Protein AF-A0A7R9TLW6-F1 (afdb_monomer_lite)

pLDDT: mean 82.91, std 19.84, range [23.45, 98.31]

Structure (mmCIF, N/CA/C/O backbone):
data_AF-A0A7R9TLW6-F1
#
_entry.id   AF-A0A7R9TLW6-F1
#
loop_
_atom_site.group_PDB
_atom_site.id
_atom_site.type_symbol
_atom_site.label_atom_id
_atom_site.label_alt_id
_atom_site.label_comp_id
_atom_site.label_asym_id
_atom_site.label_entity_id
_atom_site.label_seq_id
_atom_site.pdbx_PDB_ins_code
_atom_site.Cartn_x
_atom_site.Cartn_y
_atom_site.Cartn_z
_atom_site.occupancy
_atom_site.B_iso_or_equiv
_atom_site.auth_seq_id
_atom_site.auth_comp_id
_atom_site.auth_asym_id
_atom_site.auth_atom_id
_atom_site.pdbx_PDB_model_num
ATOM 1 N N . ASN A 1 1 ? 19.324 10.465 -1.869 1.00 59.22 1 ASN A N 1
ATOM 2 C CA . ASN A 1 1 ? 19.116 11.396 -2.997 1.00 59.22 1 ASN A CA 1
ATOM 3 C C . ASN A 1 1 ? 19.604 10.719 -4.263 1.00 59.22 1 ASN A C 1
ATOM 5 O O . ASN A 1 1 ? 20.638 10.066 -4.198 1.00 59.22 1 ASN A O 1
ATOM 9 N N . GLU A 1 2 ? 18.862 10.798 -5.363 1.00 80.25 2 GLU A N 1
ATOM 10 C CA . GLU A 1 2 ? 19.305 10.226 -6.644 1.00 80.25 2 GLU A CA 1
ATOM 11 C C . GLU A 1 2 ? 20.434 11.064 -7.247 1.00 80.25 2 GLU A C 1
ATOM 13 O O . GLU A 1 2 ? 20.450 12.288 -7.089 1.00 80.25 2 GLU A O 1
ATOM 18 N N . SER A 1 3 ? 21.392 10.403 -7.903 1.00 83.75 3 SER A N 1
ATOM 19 C CA . SER A 1 3 ? 22.529 11.103 -8.500 1.00 83.75 3 SER A CA 1
ATOM 20 C C . SER A 1 3 ? 22.055 11.966 -9.665 1.00 83.75 3 SER A C 1
ATOM 22 O O . SER A 1 3 ? 21.240 11.535 -10.478 1.00 83.75 3 SER A O 1
ATOM 24 N N . LYS A 1 4 ? 22.570 13.192 -9.752 1.00 87.81 4 LYS A N 1
ATOM 25 C CA . LYS A 1 4 ? 22.421 14.047 -10.938 1.00 87.81 4 LYS A CA 1
ATOM 26 C C . LYS A 1 4 ? 23.660 13.998 -11.837 1.00 87.81 4 LYS A C 1
ATOM 28 O O . LYS A 1 4 ? 23.623 14.584 -12.920 1.00 87.81 4 LYS A O 1
ATOM 33 N N . ASP A 1 5 ? 24.722 13.311 -11.398 1.00 91.69 5 ASP A N 1
ATOM 34 C CA . ASP A 1 5 ? 25.960 13.134 -12.158 1.00 91.69 5 ASP A CA 1
ATOM 35 C C . ASP A 1 5 ? 25.662 12.317 -13.428 1.00 91.69 5 ASP A C 1
ATOM 37 O O . ASP A 1 5 ? 25.162 11.192 -13.323 1.00 91.69 5 ASP A O 1
ATOM 41 N N . PRO A 1 6 ? 25.971 12.842 -14.626 1.00 93.06 6 PRO A N 1
ATOM 42 C CA . PRO A 1 6 ? 25.780 12.114 -15.876 1.00 93.06 6 PRO A CA 1
ATOM 43 C C . PRO A 1 6 ? 26.470 10.738 -15.914 1.00 93.06 6 PRO A C 1
ATOM 45 O O . PRO A 1 6 ? 26.021 9.841 -16.624 1.00 93.06 6 PRO A O 1
ATOM 48 N N . ARG A 1 7 ? 27.543 10.528 -15.142 1.00 92.00 7 ARG A N 1
ATOM 49 C CA . ARG A 1 7 ? 28.277 9.250 -15.077 1.00 92.00 7 ARG A CA 1
ATOM 50 C C . ARG A 1 7 ? 27.551 8.160 -14.284 1.00 92.00 7 ARG A C 1
ATOM 52 O O . ARG A 1 7 ? 27.881 6.984 -14.424 1.00 92.00 7 ARG A O 1
ATOM 59 N N . ASP A 1 8 ? 26.570 8.549 -13.474 1.00 90.12 8 ASP A N 1
ATOM 60 C CA . ASP A 1 8 ? 25.804 7.675 -12.582 1.00 90.12 8 ASP A CA 1
ATOM 61 C C . ASP A 1 8 ? 24.351 7.489 -13.049 1.00 90.12 8 ASP A C 1
ATOM 63 O O . ASP A 1 8 ? 23.484 7.135 -12.248 1.00 90.12 8 ASP A O 1
ATOM 67 N N . ALA A 1 9 ? 24.064 7.741 -14.330 1.00 93.19 9 ALA A N 1
ATOM 68 C CA . ALA A 1 9 ? 22.704 7.693 -14.861 1.00 93.19 9 ALA A CA 1
ATOM 69 C C . ALA A 1 9 ? 22.041 6.323 -14.647 1.00 93.19 9 ALA A C 1
ATOM 71 O O . ALA A 1 9 ? 20.924 6.252 -14.142 1.00 93.19 9 ALA A O 1
ATOM 72 N N . ALA A 1 10 ? 22.764 5.236 -14.920 1.00 95.44 10 ALA A N 1
ATOM 73 C CA . ALA A 1 10 ? 22.446 3.913 -14.401 1.00 95.44 10 ALA A CA 1
ATOM 74 C C . ALA A 1 10 ? 23.728 3.244 -13.903 1.00 95.44 10 ALA A C 1
ATOM 76 O O . ALA A 1 10 ? 24.716 3.153 -14.627 1.00 95.44 10 ALA A O 1
ATOM 77 N N . VAL A 1 11 ? 23.722 2.779 -12.657 1.00 95.06 11 VAL A N 1
ATOM 78 C CA . VAL A 1 11 ? 24.870 2.118 -12.031 1.00 95.06 11 VAL A CA 1
ATOM 79 C C . VAL A 1 11 ? 24.387 1.044 -11.072 1.00 95.06 11 VAL A C 1
ATOM 81 O O . VAL A 1 11 ? 23.380 1.227 -10.389 1.00 95.06 11 VAL A O 1
ATOM 84 N N . GLY A 1 12 ? 25.126 -0.057 -10.995 1.00 93.62 12 GLY A N 1
ATOM 85 C CA . GLY A 1 12 ? 24.933 -1.065 -9.963 1.00 93.62 12 GLY A CA 1
ATOM 86 C C . GLY A 1 12 ? 26.078 -2.068 -9.926 1.00 93.62 12 GLY A C 1
ATOM 87 O O . GLY A 1 12 ? 26.863 -2.176 -10.870 1.00 93.62 12 GLY A O 1
ATOM 88 N N . HIS A 1 13 ? 26.163 -2.809 -8.826 1.00 94.12 13 HIS A N 1
ATOM 89 C CA . HIS A 1 13 ? 27.136 -3.881 -8.646 1.00 94.12 13 HIS A CA 1
ATOM 90 C C . HIS A 1 13 ? 26.544 -5.229 -9.085 1.00 94.12 13 HIS A C 1
ATOM 92 O O . HIS A 1 13 ? 25.429 -5.582 -8.699 1.00 94.12 13 HIS A O 1
ATOM 98 N N . CYS A 1 14 ? 27.267 -5.968 -9.924 1.00 93.12 14 CYS A N 1
ATOM 99 C CA . CYS A 1 14 ? 26.888 -7.294 -10.398 1.00 93.12 14 CYS A CA 1
ATOM 100 C C . CYS A 1 14 ? 27.572 -8.369 -9.557 1.00 93.12 14 CYS A C 1
ATOM 102 O O . CYS A 1 14 ? 28.795 -8.455 -9.546 1.00 93.12 14 CYS A O 1
ATOM 104 N N . ARG A 1 15 ? 26.788 -9.248 -8.924 1.00 89.38 15 ARG A N 1
ATOM 105 C CA . ARG A 1 15 ? 27.330 -10.386 -8.159 1.00 89.38 15 ARG A CA 1
ATOM 106 C C . ARG A 1 15 ? 27.980 -11.460 -9.023 1.00 89.38 15 ARG A C 1
ATOM 108 O O . ARG A 1 15 ? 28.822 -12.191 -8.523 1.00 89.38 15 ARG A O 1
ATOM 115 N N . ALA A 1 16 ? 27.551 -11.600 -10.276 1.00 87.69 16 ALA A N 1
ATOM 116 C CA . ALA A 1 16 ? 28.013 -12.686 -11.135 1.00 87.69 16 ALA A CA 1
ATOM 117 C C . ALA A 1 16 ? 29.464 -12.478 -11.591 1.00 87.69 16 ALA A C 1
ATOM 119 O O . ALA A 1 16 ? 30.244 -13.422 -11.603 1.00 87.69 16 ALA A O 1
ATOM 120 N N . CYS A 1 17 ? 29.831 -11.241 -11.935 1.00 91.31 17 CYS A N 1
ATOM 121 C CA . CYS A 1 17 ? 31.180 -10.892 -12.386 1.00 91.31 17 CYS A CA 1
ATOM 122 C C . CYS A 1 17 ? 31.952 -10.009 -11.392 1.00 91.31 17 CYS A C 1
ATOM 124 O O . CYS A 1 17 ? 33.027 -9.526 -11.732 1.00 91.31 17 CYS A O 1
ATOM 126 N N . ASP A 1 18 ? 31.382 -9.760 -10.208 1.00 91.94 18 ASP A N 1
ATOM 127 C CA . ASP A 1 18 ? 31.967 -8.962 -9.122 1.00 91.94 18 ASP A CA 1
ATOM 128 C C . ASP A 1 18 ? 32.426 -7.550 -9.547 1.00 91.94 18 ASP A C 1
ATOM 130 O O . ASP A 1 18 ? 33.441 -7.022 -9.100 1.00 91.94 18 ASP A O 1
ATOM 134 N N . ALA A 1 19 ? 31.673 -6.912 -10.449 1.00 92.38 19 ALA A N 1
ATOM 135 C CA . ALA A 1 19 ? 32.031 -5.615 -11.023 1.00 92.38 19 ALA A CA 1
ATOM 136 C C . ALA A 1 19 ? 30.904 -4.587 -10.891 1.00 92.38 19 ALA A C 1
ATOM 138 O O . ALA A 1 19 ? 29.717 -4.916 -10.870 1.00 92.38 19 ALA A O 1
ATOM 139 N N . THR A 1 20 ? 31.280 -3.307 -10.819 1.00 94.62 20 THR A N 1
ATOM 140 C CA . THR A 1 20 ? 30.323 -2.197 -10.914 1.00 94.62 20 THR A CA 1
ATOM 141 C C . THR A 1 20 ? 30.174 -1.788 -12.370 1.00 94.62 20 THR A C 1
ATOM 143 O O . THR A 1 20 ? 31.123 -1.277 -12.963 1.00 94.62 20 THR A O 1
ATOM 146 N N . HIS A 1 21 ? 28.975 -1.961 -12.918 1.00 95.25 21 HIS A N 1
ATOM 147 C CA . HIS A 1 21 ? 28.646 -1.550 -14.281 1.00 95.25 21 HIS A CA 1
ATOM 148 C C . HIS A 1 21 ? 27.957 -0.196 -14.292 1.00 95.25 21 HIS A C 1
ATOM 150 O O . HIS A 1 21 ? 27.252 0.170 -13.343 1.00 95.25 21 HIS A O 1
ATOM 156 N N . ARG A 1 22 ? 28.175 0.558 -15.372 1.00 95.19 22 ARG A N 1
ATOM 157 C CA . ARG A 1 22 ? 27.681 1.927 -15.520 1.00 95.19 22 ARG A CA 1
ATOM 158 C C . ARG A 1 22 ? 27.211 2.179 -16.943 1.00 95.19 22 ARG A C 1
ATOM 160 O O . ARG A 1 22 ? 27.875 1.807 -17.904 1.00 95.19 22 ARG A O 1
ATOM 167 N N . LEU A 1 23 ? 26.105 2.897 -17.063 1.00 95.69 23 LEU A N 1
ATOM 168 C CA . LEU A 1 23 ? 25.660 3.509 -18.303 1.00 95.69 23 LEU A CA 1
ATOM 169 C C . LEU A 1 23 ? 25.490 5.004 -18.060 1.00 95.69 23 LEU A C 1
ATOM 171 O O . LEU A 1 23 ? 24.868 5.421 -17.082 1.00 95.69 23 LEU A O 1
ATOM 175 N N . THR A 1 24 ? 26.093 5.802 -18.932 1.00 95.88 24 THR A N 1
ATOM 176 C CA . THR A 1 24 ? 26.177 7.251 -18.772 1.00 95.88 24 THR A CA 1
ATOM 177 C C . THR A 1 24 ? 25.029 7.964 -19.480 1.00 95.88 24 THR A C 1
ATOM 179 O O . THR A 1 24 ? 24.443 7.460 -20.441 1.00 95.88 24 THR A O 1
ATOM 182 N N . ARG A 1 25 ? 24.735 9.174 -19.012 1.00 95.88 25 ARG A N 1
ATOM 183 C CA . ARG A 1 25 ? 23.871 10.152 -19.665 1.00 95.88 25 ARG A CA 1
ATOM 184 C C . ARG A 1 25 ? 24.737 11.058 -20.530 1.00 95.88 25 ARG A C 1
ATOM 186 O O . ARG A 1 25 ? 25.561 11.798 -20.002 1.00 95.88 25 ARG A O 1
ATOM 193 N N . THR A 1 26 ? 24.599 10.963 -21.848 1.00 96.81 26 THR A N 1
ATOM 194 C CA . THR A 1 26 ? 25.318 11.829 -22.795 1.00 96.81 26 THR A CA 1
ATOM 195 C C . THR A 1 26 ? 24.429 12.995 -23.242 1.00 96.81 26 THR A C 1
ATOM 197 O O . THR A 1 26 ? 23.205 12.896 -23.106 1.00 96.81 26 THR A O 1
ATOM 200 N N . PRO A 1 27 ? 24.995 14.086 -23.794 1.00 97.06 27 PRO A N 1
ATOM 201 C CA . PRO A 1 27 ? 24.206 15.196 -24.334 1.00 97.06 27 PRO A CA 1
ATOM 202 C C . PRO A 1 27 ? 23.186 14.762 -25.397 1.00 97.06 27 PRO A C 1
ATOM 204 O O . PRO A 1 27 ? 22.085 15.302 -25.461 1.00 97.06 27 PRO A O 1
ATOM 207 N N . GLU A 1 28 ? 23.512 13.747 -26.200 1.00 96.19 28 GLU A N 1
ATOM 208 C CA . GLU A 1 28 ? 22.601 13.190 -27.204 1.00 96.19 28 GLU A CA 1
ATOM 209 C C . GLU A 1 28 ? 21.395 12.517 -26.536 1.00 96.19 28 GLU A C 1
ATOM 211 O O . GLU A 1 28 ? 20.258 12.742 -26.944 1.00 96.19 28 GLU A O 1
ATOM 216 N N . ALA A 1 29 ? 21.621 11.743 -25.467 1.00 96.69 29 ALA A N 1
ATOM 217 C CA . ALA A 1 29 ? 20.539 11.113 -24.713 1.00 96.69 29 ALA A CA 1
ATOM 218 C C . ALA A 1 29 ? 19.665 12.151 -23.986 1.00 96.69 29 ALA A C 1
ATOM 220 O O . ALA A 1 29 ? 18.446 11.992 -23.936 1.00 96.69 29 ALA A O 1
ATOM 221 N N . GLU A 1 30 ? 20.259 13.227 -23.455 1.00 97.56 30 GLU A N 1
ATOM 222 C CA . GLU A 1 30 ? 19.505 14.353 -22.886 1.00 97.56 30 GLU A CA 1
ATOM 223 C C . GLU A 1 30 ? 18.630 15.038 -23.946 1.00 97.56 30 GLU A C 1
ATOM 225 O O . GLU A 1 30 ? 17.449 15.294 -23.701 1.00 97.56 30 GLU A O 1
ATOM 230 N N . SER A 1 31 ? 19.184 15.290 -25.137 1.00 97.75 31 SER A N 1
ATOM 231 C CA . SER A 1 31 ? 18.456 15.893 -26.258 1.00 97.75 31 SER A CA 1
ATOM 232 C C . SER A 1 31 ? 17.249 15.048 -26.673 1.00 97.75 31 SER A C 1
ATOM 234 O O . SER A 1 31 ? 16.143 15.581 -26.790 1.00 97.75 31 SER A O 1
ATOM 236 N N . GLU A 1 32 ? 17.428 13.731 -26.819 1.00 97.94 32 GLU A N 1
ATOM 237 C CA . GLU A 1 32 ? 16.342 12.805 -27.163 1.00 97.94 32 GLU A CA 1
ATOM 238 C C . GLU A 1 32 ? 15.286 12.696 -26.053 1.00 97.94 32 GLU A C 1
ATOM 240 O O . GLU A 1 32 ? 14.089 12.663 -26.334 1.00 97.94 32 GLU A O 1
ATOM 245 N N . ALA A 1 33 ? 15.686 12.714 -24.779 1.00 97.75 33 ALA A N 1
ATOM 246 C CA . ALA A 1 33 ? 14.745 12.718 -23.658 1.00 97.75 33 ALA A CA 1
ATOM 247 C C . ALA A 1 33 ? 13.906 14.009 -23.597 1.00 97.75 33 ALA A C 1
ATOM 249 O O . ALA A 1 33 ? 12.693 13.952 -23.382 1.00 97.75 33 ALA A O 1
ATOM 250 N N . LEU A 1 34 ? 14.512 15.174 -23.849 1.00 97.94 34 LEU A N 1
ATOM 251 C CA . LEU A 1 34 ? 13.775 16.439 -23.957 1.00 97.94 34 LEU A CA 1
ATOM 252 C C . LEU A 1 34 ? 12.893 16.476 -25.210 1.00 97.94 34 LEU A C 1
ATOM 254 O O . LEU A 1 34 ? 11.793 17.026 -25.170 1.00 97.94 34 LEU A O 1
ATOM 258 N N . ALA A 1 35 ? 13.342 15.884 -26.319 1.00 97.69 35 ALA A N 1
ATOM 259 C CA . ALA A 1 35 ? 12.534 15.741 -27.526 1.00 97.69 35 ALA A CA 1
ATOM 260 C C . ALA A 1 35 ? 11.322 14.827 -27.295 1.00 97.69 35 ALA A C 1
ATOM 262 O O . ALA A 1 35 ? 10.234 15.139 -27.774 1.00 97.69 35 ALA A O 1
ATOM 263 N N . LEU A 1 36 ? 11.473 13.749 -26.518 1.00 97.56 36 LEU A N 1
ATOM 264 C CA . LEU A 1 36 ? 10.364 12.900 -26.087 1.00 97.56 36 LEU A CA 1
ATOM 265 C C . LEU A 1 36 ? 9.359 13.681 -25.230 1.00 97.56 36 LEU A C 1
ATOM 267 O O . LEU A 1 36 ? 8.159 13.577 -25.472 1.00 97.56 36 LEU A O 1
ATOM 271 N N . ALA A 1 37 ? 9.831 14.476 -24.264 1.00 96.25 37 ALA A N 1
ATOM 272 C CA . ALA A 1 37 ? 8.960 15.310 -23.435 1.00 96.25 37 ALA A CA 1
ATOM 273 C C . ALA A 1 37 ? 8.161 16.320 -24.279 1.00 96.25 37 ALA A C 1
ATOM 275 O O . ALA A 1 37 ? 6.943 16.405 -24.131 1.00 96.25 37 ALA A O 1
ATOM 276 N N . ARG A 1 38 ? 8.822 17.005 -25.225 1.00 96.56 38 ARG A N 1
ATOM 277 C CA . ARG A 1 38 ? 8.153 17.892 -26.193 1.00 96.56 38 ARG A CA 1
ATOM 278 C C . ARG A 1 38 ? 7.134 17.144 -27.046 1.00 96.56 38 ARG A C 1
ATOM 280 O O . ARG A 1 38 ? 6.019 17.608 -27.198 1.00 96.56 38 ARG A O 1
ATOM 287 N N . ARG A 1 39 ? 7.465 15.942 -27.529 1.00 96.44 39 ARG A N 1
ATOM 288 C CA . ARG A 1 39 ? 6.538 15.128 -28.329 1.00 96.44 39 ARG A CA 1
ATOM 289 C C . ARG A 1 39 ? 5.270 14.754 -27.559 1.00 96.44 39 ARG A C 1
ATOM 291 O O . ARG A 1 39 ? 4.195 14.750 -28.146 1.00 96.44 39 ARG A O 1
ATOM 298 N N . VAL A 1 40 ? 5.387 14.445 -26.266 1.00 95.81 40 VAL A N 1
ATOM 299 C CA . VAL A 1 40 ? 4.224 14.200 -25.393 1.00 95.81 40 VAL A CA 1
ATOM 300 C C . VAL A 1 40 ? 3.361 15.456 -25.265 1.00 95.81 40 VAL A C 1
ATOM 302 O O . VAL A 1 40 ? 2.136 15.359 -25.309 1.00 95.81 40 VAL A O 1
ATOM 305 N N . GLU A 1 41 ? 3.990 16.620 -25.108 1.00 93.88 41 GLU A N 1
ATOM 306 C CA . GLU A 1 41 ? 3.299 17.907 -25.013 1.00 93.88 41 GLU A CA 1
ATOM 307 C C . GLU A 1 41 ? 2.594 18.277 -26.325 1.00 93.88 41 GLU A C 1
ATOM 309 O O . GLU A 1 41 ? 1.389 18.521 -26.310 1.00 93.88 41 GLU A O 1
ATOM 314 N N . ASP A 1 42 ? 3.300 18.207 -27.455 1.00 95.88 42 ASP A N 1
ATOM 315 C CA . ASP A 1 42 ? 2.779 18.510 -28.792 1.00 95.88 42 ASP A CA 1
ATOM 316 C C . ASP A 1 42 ? 1.626 17.576 -29.186 1.00 95.88 42 ASP A C 1
ATOM 318 O O . ASP A 1 42 ? 0.634 18.006 -29.775 1.00 95.88 42 ASP A O 1
ATOM 322 N N . ALA A 1 43 ? 1.734 16.285 -28.853 1.00 95.38 43 ALA A N 1
ATOM 323 C CA . ALA A 1 43 ? 0.686 15.308 -29.133 1.00 95.38 43 ALA A CA 1
ATOM 324 C C . ALA A 1 43 ? -0.511 15.417 -28.171 1.00 95.38 43 ALA A C 1
ATOM 326 O O . ALA A 1 43 ? -1.574 14.867 -28.460 1.00 95.38 43 ALA A O 1
ATOM 327 N N . GLY A 1 44 ? -0.338 16.051 -27.006 1.00 95.75 44 GLY A N 1
ATOM 328 C CA . GLY A 1 44 ? -1.345 16.114 -25.943 1.00 95.75 44 GLY A CA 1
ATOM 329 C C . GLY A 1 44 ? -1.680 14.760 -25.299 1.00 95.75 44 GLY A C 1
ATOM 330 O O . GLY A 1 44 ? -2.621 14.665 -24.513 1.00 95.75 44 GLY A O 1
ATOM 331 N N . ARG A 1 45 ? -0.925 13.699 -25.606 1.00 94.75 45 ARG A N 1
ATOM 332 C CA . ARG A 1 45 ? -1.165 12.320 -25.150 1.00 94.75 45 ARG A CA 1
ATOM 333 C C . ARG A 1 45 ? 0.137 11.529 -25.089 1.00 94.75 45 ARG A C 1
ATOM 335 O O . ARG A 1 45 ? 1.068 11.825 -25.830 1.00 94.75 45 ARG A O 1
ATOM 342 N N . LEU A 1 46 ? 0.211 10.509 -24.234 1.00 94.88 46 LEU A N 1
ATOM 343 C CA . LEU A 1 46 ? 1.400 9.653 -24.090 1.00 94.88 46 LEU A CA 1
ATOM 344 C C . LEU A 1 46 ? 1.382 8.412 -24.990 1.00 94.88 46 LEU A C 1
ATOM 346 O O . LEU A 1 46 ? 2.436 7.860 -25.289 1.00 94.88 46 LEU A O 1
ATOM 350 N N . ASP A 1 47 ? 0.220 7.982 -25.465 1.00 94.69 47 ASP A N 1
ATOM 351 C CA . ASP A 1 47 ? 0.040 6.886 -26.425 1.00 94.69 47 ASP A CA 1
ATOM 352 C C . ASP A 1 47 ? 0.082 7.385 -27.882 1.00 94.69 47 ASP A C 1
ATOM 354 O O . ASP A 1 47 ? -0.600 6.865 -28.760 1.00 94.69 47 ASP A O 1
ATOM 358 N N . PHE A 1 48 ? 0.904 8.403 -28.144 1.00 94.00 48 PHE A N 1
ATOM 359 C CA . PHE A 1 48 ? 0.999 9.109 -29.425 1.00 94.00 48 PHE A CA 1
ATOM 360 C C . PHE A 1 48 ? 1.475 8.252 -30.615 1.00 94.00 48 PHE A C 1
ATOM 362 O O . PHE A 1 48 ? 1.397 8.715 -31.748 1.00 94.00 48 PHE A O 1
ATOM 369 N N . ASP A 1 49 ? 1.944 7.020 -30.389 1.00 91.12 49 ASP A N 1
ATOM 370 C CA . ASP A 1 49 ? 2.280 6.077 -31.469 1.00 91.12 49 ASP A CA 1
ATOM 371 C C . ASP A 1 49 ? 1.050 5.322 -32.008 1.00 91.12 49 ASP A C 1
ATOM 373 O O . ASP A 1 49 ? 1.132 4.663 -33.044 1.00 91.12 49 ASP A O 1
ATOM 377 N N . VAL A 1 50 ? -0.091 5.387 -31.312 1.00 90.50 50 VAL A N 1
ATOM 378 C CA . VAL A 1 50 ? -1.351 4.770 -31.749 1.00 90.50 50 VAL A CA 1
ATOM 379 C C . VAL A 1 50 ? -2.173 5.796 -32.540 1.00 90.50 50 VAL A C 1
ATOM 381 O O . VAL A 1 50 ? -2.317 6.937 -32.075 1.00 90.50 50 VAL A O 1
ATOM 384 N N . PRO A 1 51 ? -2.776 5.417 -33.689 1.00 89.44 51 PRO A N 1
ATOM 385 C CA . PRO A 1 51 ? -3.668 6.296 -34.441 1.00 89.44 51 PRO A CA 1
ATOM 386 C C . PRO A 1 51 ? -4.755 6.924 -33.561 1.00 89.44 51 PRO A C 1
ATOM 388 O O . PRO A 1 51 ? -5.215 6.326 -32.590 1.00 89.44 51 PRO A O 1
ATOM 391 N N . ALA A 1 52 ? -5.153 8.155 -33.878 1.00 84.75 52 ALA A N 1
ATOM 392 C CA . ALA A 1 52 ? -6.231 8.826 -33.161 1.00 84.75 52 ALA A CA 1
ATOM 393 C C . ALA A 1 52 ? -7.606 8.180 -33.463 1.00 84.75 52 ALA A C 1
ATOM 395 O O . ALA A 1 52 ? -7.808 7.699 -34.581 1.00 84.75 52 ALA A O 1
ATOM 396 N N . PRO A 1 53 ? -8.571 8.230 -32.522 1.00 84.88 53 PRO A N 1
ATOM 397 C CA . PRO A 1 53 ? -8.457 8.790 -31.173 1.00 84.88 53 PRO A CA 1
ATOM 398 C C . PRO A 1 53 ? -7.719 7.850 -30.210 1.00 84.88 53 PRO A C 1
ATOM 400 O O . PRO A 1 53 ? -7.825 6.631 -30.302 1.00 84.88 53 PRO A O 1
ATOM 403 N N . GLY A 1 54 ? -6.971 8.440 -29.280 1.00 85.56 54 GLY A N 1
ATOM 404 C CA . GLY A 1 54 ? -6.276 7.695 -28.235 1.00 85.56 54 GLY A CA 1
ATOM 405 C C . GLY A 1 54 ? -7.132 7.271 -27.066 1.00 85.56 54 GLY A C 1
ATOM 406 O O . GLY A 1 54 ? -8.295 7.655 -26.951 1.00 85.56 54 GLY A O 1
ATOM 407 N N . ASP A 1 55 ? -6.515 6.525 -26.156 1.00 90.50 55 ASP A N 1
ATOM 408 C CA . ASP A 1 55 ? -7.131 6.220 -24.873 1.00 90.50 55 ASP A CA 1
ATOM 409 C C . ASP A 1 55 ? -7.068 7.460 -23.968 1.00 90.50 55 ASP A C 1
ATOM 411 O O . ASP A 1 55 ? -5.991 7.970 -23.649 1.00 90.50 55 ASP A O 1
ATOM 415 N N . ALA A 1 56 ? -8.234 7.930 -23.517 1.00 91.69 56 ALA A N 1
ATOM 416 C CA . ALA A 1 56 ? -8.369 9.107 -22.660 1.00 91.69 56 ALA A CA 1
ATOM 417 C C . ALA A 1 56 ? -7.565 9.008 -21.348 1.00 91.69 56 ALA A C 1
ATOM 419 O O . ALA A 1 56 ? -7.232 10.029 -20.741 1.00 91.69 56 ALA A O 1
ATOM 420 N N . ARG A 1 57 ? -7.215 7.792 -20.900 1.00 91.62 57 ARG A N 1
ATOM 421 C CA . ARG A 1 57 ? -6.326 7.583 -19.748 1.00 91.62 57 ARG A CA 1
ATOM 422 C C . ARG A 1 57 ? -4.948 8.205 -19.966 1.00 91.62 57 ARG A C 1
ATOM 424 O O . ARG A 1 57 ? -4.352 8.665 -18.999 1.00 91.62 57 ARG A O 1
ATOM 431 N N . PHE A 1 58 ? -4.452 8.248 -21.201 1.00 94.25 58 PHE A N 1
ATOM 432 C CA . PHE A 1 58 ? -3.106 8.720 -21.538 1.00 94.25 58 PHE A CA 1
ATOM 433 C C . PHE A 1 58 ? -3.046 10.188 -21.958 1.00 94.25 58 PHE A C 1
ATOM 435 O O . PHE A 1 58 ? -2.023 10.622 -22.482 1.00 94.25 58 PHE A O 1
ATOM 442 N N . ASP A 1 59 ? -4.096 10.963 -21.693 1.00 94.69 59 ASP A N 1
ATOM 443 C CA . ASP A 1 59 ? -4.088 12.412 -21.880 1.00 94.69 59 ASP A CA 1
ATOM 444 C C . ASP A 1 59 ? -2.933 13.065 -21.092 1.00 94.69 59 ASP A C 1
ATOM 446 O O . ASP A 1 59 ? -2.745 12.813 -19.895 1.00 94.69 59 ASP A O 1
ATOM 450 N N . ALA A 1 60 ? -2.134 13.902 -21.760 1.00 94.81 60 ALA A N 1
ATOM 451 C CA . ALA A 1 60 ? -0.941 14.507 -21.171 1.00 94.81 60 ALA A CA 1
ATOM 452 C C . ALA A 1 60 ? -1.267 15.483 -20.027 1.00 94.81 60 ALA A C 1
ATOM 454 O O . ALA A 1 60 ? -0.436 15.680 -19.135 1.00 94.81 60 ALA A O 1
ATOM 455 N N . SER A 1 61 ? -2.485 16.039 -19.970 1.00 94.44 61 SER A N 1
ATOM 456 C CA . SER A 1 61 ? -2.933 16.875 -18.846 1.00 94.44 61 SER A CA 1
ATOM 457 C C . SER A 1 61 ? -2.923 16.117 -17.515 1.00 94.44 61 SER A C 1
ATOM 459 O O . SER A 1 61 ? -2.758 16.727 -16.455 1.00 94.44 61 SER A O 1
ATOM 461 N N . ASN A 1 62 ? -3.008 14.781 -17.545 1.00 93.75 62 ASN A N 1
ATOM 462 C CA . ASN A 1 62 ? -2.906 13.955 -16.348 1.00 93.75 62 ASN A CA 1
ATOM 463 C C . ASN A 1 62 ? -1.528 14.074 -15.671 1.00 93.75 62 ASN A C 1
ATOM 465 O O . ASN A 1 62 ? -1.459 13.968 -14.447 1.00 93.75 62 ASN A O 1
ATOM 469 N N . LEU A 1 63 ? -0.454 14.384 -16.413 1.00 93.19 63 LEU A N 1
ATOM 470 C CA . LEU A 1 63 ? 0.873 14.660 -15.839 1.00 93.19 63 LEU A CA 1
ATOM 471 C C . LEU A 1 63 ? 0.888 15.950 -15.005 1.00 93.19 63 LEU A C 1
ATOM 473 O O . LEU A 1 63 ? 1.705 16.092 -14.101 1.00 93.19 63 LEU A O 1
ATOM 477 N N . ARG A 1 64 ? -0.009 16.899 -15.294 1.00 92.00 64 ARG A N 1
ATOM 478 C CA . ARG A 1 64 ? -0.109 18.198 -14.605 1.00 92.00 64 ARG A CA 1
ATOM 479 C C . ARG A 1 64 ? -0.995 18.148 -13.356 1.00 92.00 64 ARG A C 1
ATOM 481 O O . ARG A 1 64 ? -1.090 19.128 -12.622 1.00 92.00 64 ARG A O 1
ATOM 488 N N . ARG A 1 65 ? -1.674 17.024 -13.105 1.00 90.94 65 ARG A N 1
ATOM 489 C CA . ARG A 1 65 ? -2.442 16.828 -11.868 1.00 90.94 65 ARG A CA 1
ATOM 490 C C . ARG A 1 65 ? -1.479 16.670 -10.685 1.00 90.94 65 ARG A C 1
ATOM 492 O O . ARG A 1 65 ? -0.388 16.135 -10.874 1.00 90.94 65 ARG A O 1
ATOM 499 N N . PRO A 1 66 ? -1.856 17.067 -9.456 1.00 87.88 66 PRO A N 1
ATOM 500 C CA . PRO A 1 66 ? -1.012 16.863 -8.277 1.00 87.88 66 PRO A CA 1
ATOM 501 C C . PRO A 1 66 ? -0.576 15.394 -8.129 1.00 87.88 66 PRO A C 1
ATOM 503 O O . PRO A 1 66 ? -1.424 14.510 -8.026 1.00 87.88 66 PRO A O 1
ATOM 506 N N . GLY A 1 67 ? 0.737 15.134 -8.131 1.00 84.75 67 GLY A N 1
ATOM 507 C CA . GLY A 1 67 ? 1.305 13.777 -8.105 1.00 84.75 67 GLY A CA 1
ATOM 508 C C . GLY A 1 67 ? 1.203 12.983 -9.414 1.00 84.75 67 GLY A C 1
ATOM 509 O O . GLY A 1 67 ? 1.476 11.783 -9.418 1.00 84.75 67 GLY A O 1
ATOM 510 N N . GLY A 1 68 ? 0.813 13.627 -10.514 1.00 88.94 68 GLY A N 1
ATOM 511 C CA . GLY A 1 68 ? 0.697 13.020 -11.838 1.00 88.94 68 GLY A CA 1
ATOM 512 C C . GLY A 1 68 ? 2.025 12.857 -12.578 1.00 88.94 68 GLY A C 1
ATOM 513 O O . GLY A 1 68 ? 2.087 12.057 -13.511 1.00 88.94 68 GLY A O 1
ATOM 514 N N . GLY A 1 69 ? 3.077 13.573 -12.169 1.00 92.06 69 GLY A N 1
ATOM 515 C CA . GLY A 1 69 ? 4.368 13.559 -12.848 1.00 92.06 69 GLY A CA 1
ATOM 516 C C . GLY A 1 69 ? 5.063 12.195 -12.855 1.00 92.06 69 GLY A C 1
ATOM 517 O O . GLY A 1 69 ? 4.818 11.331 -12.003 1.00 92.06 69 GLY A O 1
ATOM 518 N N . LYS A 1 70 ? 5.921 11.996 -13.858 1.00 93.69 70 LYS A N 1
ATOM 519 C CA . LYS A 1 70 ? 6.634 10.746 -14.147 1.00 93.69 70 LYS A CA 1
ATOM 520 C C . LYS A 1 70 ? 8.070 11.015 -14.575 1.00 93.69 70 LYS A C 1
ATOM 522 O O . LYS A 1 70 ? 8.371 12.047 -15.167 1.00 93.69 70 LYS A O 1
ATOM 527 N N . MET A 1 71 ? 8.935 10.027 -14.343 1.00 94.44 71 MET A N 1
ATOM 528 C CA . MET A 1 71 ? 10.204 9.950 -15.065 1.00 94.44 71 MET A CA 1
ATOM 529 C C . MET A 1 71 ? 9.921 9.367 -16.448 1.00 94.44 71 MET A C 1
ATOM 531 O O . MET A 1 71 ? 9.365 8.267 -16.546 1.00 94.44 71 MET A O 1
ATOM 535 N N . LEU A 1 72 ? 10.308 10.091 -17.493 1.00 97.25 72 LEU A N 1
ATOM 536 C CA . LEU A 1 72 ? 10.377 9.582 -18.858 1.00 97.25 72 LEU A CA 1
ATOM 537 C C . LEU A 1 72 ? 11.835 9.264 -19.171 1.00 97.25 72 LEU A C 1
ATOM 539 O O . LEU A 1 72 ? 12.708 10.119 -19.036 1.00 97.25 72 LEU A O 1
ATOM 543 N N . GLY A 1 73 ? 12.100 8.022 -19.555 1.00 97.38 73 GLY A N 1
ATOM 544 C CA . GLY A 1 73 ? 13.435 7.544 -19.876 1.00 97.38 73 GLY A CA 1
ATOM 545 C C . GLY A 1 73 ? 13.620 7.340 -21.370 1.00 97.38 73 GLY A C 1
ATOM 546 O O . GLY A 1 73 ? 12.719 6.838 -22.044 1.00 97.38 73 GLY A O 1
ATOM 547 N N . VAL A 1 74 ? 14.818 7.654 -21.849 1.00 98.25 74 VAL A N 1
ATOM 548 C CA . VAL A 1 74 ? 15.311 7.324 -23.184 1.00 98.25 74 VAL A CA 1
ATOM 549 C C . VAL A 1 74 ? 16.597 6.516 -23.072 1.00 98.25 74 VAL A C 1
ATOM 551 O O . VAL A 1 74 ? 17.469 6.842 -22.266 1.00 98.25 74 VAL A O 1
ATOM 554 N N . LEU A 1 75 ? 16.725 5.482 -23.904 1.00 98.25 75 LEU A N 1
ATOM 555 C CA . LEU A 1 75 ? 17.968 4.742 -24.093 1.00 98.25 75 LEU A CA 1
ATOM 556 C C . LEU A 1 75 ? 18.364 4.762 -25.567 1.00 98.25 75 LEU A C 1
ATOM 558 O O . LEU A 1 75 ? 17.592 4.344 -26.429 1.00 98.25 75 LEU A O 1
ATOM 562 N N . LEU A 1 76 ? 19.583 5.229 -25.829 1.00 96.44 76 LEU A N 1
ATOM 563 C CA . LEU A 1 76 ? 20.224 5.117 -27.133 1.00 96.44 76 LEU A CA 1
ATOM 564 C C . LEU A 1 76 ? 20.887 3.748 -27.218 1.00 96.44 76 LEU A C 1
ATOM 566 O O . LEU A 1 76 ? 21.634 3.373 -26.310 1.00 96.44 76 LEU A O 1
ATOM 570 N N . ALA A 1 77 ? 20.638 3.015 -28.294 1.00 93.25 77 ALA A N 1
ATOM 571 C CA . ALA A 1 77 ? 21.238 1.714 -28.539 1.00 93.25 77 ALA A CA 1
ATOM 572 C C . ALA A 1 77 ? 21.749 1.598 -29.973 1.00 93.25 77 ALA A C 1
ATOM 574 O O . ALA A 1 77 ? 21.202 2.206 -30.886 1.00 93.25 77 ALA A O 1
ATOM 575 N N . SER A 1 78 ? 22.773 0.777 -30.176 1.00 88.75 78 SER A N 1
ATOM 576 C CA . SER A 1 78 ? 23.248 0.410 -31.506 1.00 88.75 78 SER A CA 1
ATOM 577 C C . SER A 1 78 ? 22.546 -0.861 -31.981 1.00 88.75 78 SER A C 1
ATOM 579 O O . SER A 1 78 ? 22.497 -1.857 -31.247 1.00 88.75 78 SER A O 1
ATOM 581 N N . ALA A 1 79 ? 22.036 -0.822 -33.214 1.00 77.00 79 ALA A N 1
ATOM 582 C CA . ALA A 1 79 ? 21.489 -1.974 -33.928 1.00 77.00 79 ALA A CA 1
ATOM 583 C C . ALA A 1 79 ? 22.550 -2.832 -34.635 1.00 77.00 79 ALA A C 1
ATOM 585 O O . ALA A 1 79 ? 22.177 -3.775 -35.333 1.00 77.00 79 ALA A O 1
ATOM 586 N N . ALA A 1 80 ? 23.850 -2.544 -34.458 1.00 65.25 80 ALA A N 1
ATOM 587 C CA . ALA A 1 80 ? 24.937 -3.383 -34.959 1.00 65.25 80 ALA A CA 1
ATOM 588 C C . ALA A 1 80 ? 24.868 -4.764 -34.283 1.00 65.25 80 ALA A C 1
ATOM 590 O O . ALA A 1 80 ? 25.462 -5.017 -33.233 1.00 65.25 80 ALA A O 1
ATOM 591 N N . SER A 1 81 ? 24.061 -5.646 -34.868 1.00 53.03 81 SER A N 1
ATOM 592 C CA . SER A 1 81 ? 23.744 -6.956 -34.333 1.00 53.03 81 SER A CA 1
ATOM 593 C C . SER A 1 81 ? 25.008 -7.813 -34.322 1.00 53.03 81 SER A C 1
ATOM 595 O O . SER A 1 81 ? 25.603 -8.156 -35.342 1.00 53.03 81 SER A O 1
ATOM 597 N N . VAL A 1 82 ? 25.443 -8.186 -33.125 1.00 48.03 82 VAL A N 1
ATOM 598 C CA . VAL A 1 82 ? 26.173 -9.437 -32.949 1.00 48.03 82 VAL A CA 1
ATOM 599 C C . VAL A 1 82 ? 25.130 -10.440 -32.484 1.00 48.03 82 VAL A C 1
ATOM 601 O O . VAL A 1 82 ? 24.990 -10.701 -31.292 1.00 48.03 82 VAL A O 1
ATOM 604 N N . HIS A 1 83 ? 24.335 -10.956 -33.421 1.00 41.34 83 HIS A N 1
ATOM 605 C CA . HIS A 1 83 ? 23.685 -12.241 -33.194 1.00 41.34 83 HIS A CA 1
ATOM 606 C C . HIS A 1 83 ? 24.752 -13.336 -33.340 1.00 41.34 83 HIS A C 1
ATOM 608 O O . HIS A 1 83 ? 25.546 -13.275 -34.285 1.00 41.34 83 HIS A O 1
ATOM 614 N N . PRO A 1 84 ? 24.820 -14.321 -32.428 1.00 38.88 84 PRO A N 1
ATOM 615 C CA . PRO A 1 84 ? 25.629 -15.509 -32.658 1.00 38.88 84 PRO A CA 1
ATOM 616 C C . PRO A 1 84 ? 25.073 -16.221 -33.904 1.00 38.88 84 PRO A C 1
ATOM 618 O O . PRO A 1 84 ? 24.000 -16.810 -33.837 1.00 38.88 84 PRO A O 1
ATOM 621 N N . GLY A 1 85 ? 25.762 -16.105 -35.046 1.00 43.66 85 GLY A N 1
ATOM 622 C CA . GLY A 1 85 ? 25.399 -16.793 -36.296 1.00 43.66 85 GLY A CA 1
ATOM 623 C C . GLY A 1 85 ? 24.955 -15.928 -37.485 1.00 43.66 85 GLY A C 1
ATOM 624 O O . GLY A 1 85 ? 24.502 -16.500 -38.467 1.00 43.66 85 GLY A O 1
ATOM 625 N N . ALA A 1 86 ? 25.065 -14.594 -37.442 1.00 43.41 86 ALA A N 1
ATOM 626 C CA . ALA A 1 86 ? 24.813 -13.761 -38.628 1.00 43.41 86 ALA A CA 1
ATOM 627 C C . ALA A 1 86 ? 26.072 -13.646 -39.514 1.00 43.41 86 ALA A C 1
ATOM 629 O O . ALA A 1 86 ? 27.144 -13.285 -39.018 1.00 43.41 86 ALA A O 1
ATOM 630 N N . ASP A 1 87 ? 25.921 -13.961 -40.804 1.00 38.00 87 ASP A N 1
ATOM 631 C CA . ASP A 1 87 ? 26.991 -14.022 -41.806 1.00 38.00 87 ASP A CA 1
ATOM 632 C C . ASP A 1 87 ? 27.771 -12.704 -41.951 1.00 38.00 87 ASP A C 1
ATOM 634 O O . ASP A 1 87 ? 27.239 -11.600 -41.820 1.00 38.00 87 ASP A O 1
ATOM 638 N N . ALA A 1 88 ? 29.071 -12.832 -42.222 1.00 47.88 88 ALA A N 1
ATOM 639 C CA . ALA A 1 88 ? 30.054 -11.749 -42.192 1.00 47.88 88 ALA A CA 1
ATOM 640 C C . ALA A 1 88 ? 30.018 -10.790 -43.404 1.00 47.88 88 ALA A C 1
ATOM 642 O O . ALA A 1 88 ? 30.816 -9.854 -43.438 1.00 47.88 88 ALA A O 1
ATOM 643 N N . ASP A 1 89 ? 29.096 -10.981 -44.353 1.00 42.47 89 ASP A N 1
ATOM 644 C CA . ASP A 1 89 ? 29.167 -10.380 -45.696 1.00 42.47 89 ASP A CA 1
ATOM 645 C C . ASP A 1 89 ? 28.172 -9.230 -45.961 1.00 42.47 89 ASP A C 1
ATOM 647 O O . ASP A 1 89 ? 27.936 -8.854 -47.108 1.00 42.47 89 ASP A O 1
ATOM 651 N N . ALA A 1 90 ? 27.597 -8.614 -44.923 1.00 46.12 90 ALA A N 1
ATOM 652 C CA . ALA A 1 90 ? 26.787 -7.407 -45.108 1.00 46.12 90 ALA A CA 1
ATOM 653 C C . ALA A 1 90 ? 27.667 -6.142 -45.242 1.00 46.12 90 ALA A C 1
ATOM 655 O O . ALA A 1 90 ? 28.453 -5.803 -44.348 1.00 46.1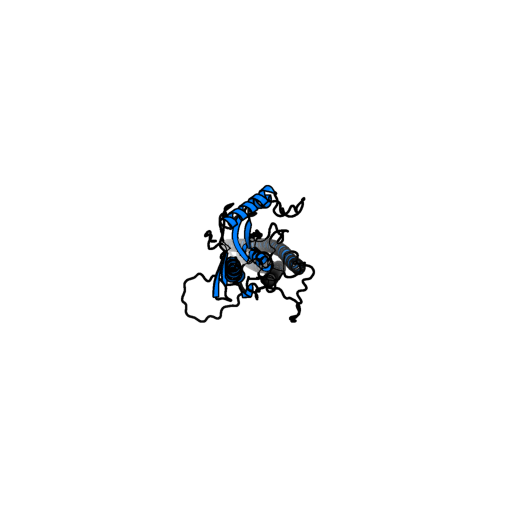2 90 ALA A O 1
ATOM 656 N N . ASP A 1 91 ? 27.499 -5.459 -46.379 1.00 40.00 91 ASP A N 1
ATOM 657 C CA . ASP A 1 91 ? 28.162 -4.223 -46.808 1.00 40.00 91 ASP A CA 1
ATOM 658 C C . ASP A 1 91 ? 28.218 -3.139 -45.711 1.00 40.00 91 ASP A C 1
ATOM 660 O O . ASP A 1 91 ? 27.345 -2.989 -44.859 1.00 40.00 91 ASP A O 1
ATOM 664 N N . ALA A 1 92 ? 29.323 -2.407 -45.705 1.00 45.41 92 ALA A N 1
ATOM 665 C CA . ALA A 1 92 ? 29.906 -1.704 -44.578 1.00 45.41 92 ALA A CA 1
ATOM 666 C C . ALA A 1 92 ? 29.656 -0.192 -44.546 1.00 45.41 92 ALA A C 1
ATOM 668 O O . ALA A 1 92 ? 30.311 0.495 -43.763 1.00 45.41 92 ALA A O 1
ATOM 669 N N . SER A 1 93 ? 28.768 0.335 -45.387 1.00 43.06 93 SER A N 1
ATOM 670 C CA . SER A 1 93 ? 28.541 1.782 -45.502 1.00 43.06 93 SER A CA 1
ATOM 671 C C . SER A 1 93 ? 27.302 2.296 -44.763 1.00 43.06 93 SER A C 1
ATOM 673 O O . SER A 1 93 ? 27.032 3.498 -44.788 1.00 43.06 93 SER A O 1
ATOM 675 N N . THR A 1 94 ? 26.525 1.434 -44.110 1.00 43.81 94 THR A N 1
ATOM 676 C CA . THR A 1 94 ? 25.391 1.849 -43.280 1.00 43.81 94 THR A CA 1
ATOM 677 C C . THR A 1 94 ? 25.901 2.329 -41.927 1.00 43.81 94 THR A C 1
ATOM 679 O O . THR A 1 94 ? 26.356 1.557 -41.087 1.00 43.81 94 THR A O 1
ATOM 682 N N . ARG A 1 95 ? 25.860 3.652 -41.752 1.00 45.03 95 ARG A N 1
ATOM 683 C CA . ARG A 1 95 ? 25.937 4.372 -40.475 1.00 45.03 95 ARG A CA 1
ATOM 684 C C . ARG A 1 95 ? 25.235 3.543 -39.390 1.00 45.03 95 ARG A C 1
ATOM 686 O O . ARG A 1 95 ? 24.099 3.151 -39.617 1.00 45.03 95 ARG A O 1
ATOM 693 N N . ASP A 1 96 ? 25.908 3.264 -38.268 1.00 54.38 96 ASP A N 1
ATOM 694 C CA . ASP A 1 96 ? 25.322 2.507 -37.153 1.00 54.38 96 ASP A CA 1
ATOM 695 C C . ASP A 1 96 ? 23.916 3.050 -36.854 1.00 54.38 96 ASP A C 1
ATOM 697 O O . ASP A 1 96 ? 23.781 4.202 -36.429 1.00 54.38 96 ASP A O 1
ATOM 701 N N . ASP A 1 97 ? 22.873 2.258 -37.114 1.00 74.00 97 ASP A N 1
ATOM 702 C CA . ASP A 1 97 ? 21.503 2.693 -36.863 1.00 74.00 97 ASP A CA 1
ATOM 703 C C . ASP A 1 97 ? 21.327 2.833 -35.347 1.00 74.00 97 ASP A C 1
ATOM 705 O O . ASP A 1 97 ? 21.263 1.851 -34.596 1.00 74.00 97 ASP A O 1
ATOM 709 N N . VAL A 1 98 ? 21.319 4.084 -34.885 1.00 87.12 98 VAL A N 1
ATOM 710 C CA . VAL A 1 98 ? 21.021 4.426 -33.498 1.00 87.12 98 VAL A CA 1
ATOM 711 C C . VAL A 1 98 ? 19.523 4.252 -33.297 1.00 87.12 98 VAL A C 1
ATOM 713 O O . VAL A 1 98 ? 18.706 4.963 -33.881 1.00 87.12 98 VAL A O 1
ATOM 716 N N . VAL A 1 99 ? 19.165 3.308 -32.437 1.00 92.19 99 VAL A N 1
ATOM 717 C CA . VAL A 1 99 ? 17.792 3.048 -32.018 1.00 92.19 99 VAL A CA 1
ATOM 718 C C . VAL A 1 99 ? 17.524 3.802 -30.724 1.00 92.19 99 VAL A C 1
ATOM 720 O O . VAL A 1 99 ? 18.287 3.703 -29.763 1.00 92.19 99 VAL A O 1
ATOM 723 N N . VAL A 1 100 ? 16.408 4.525 -30.688 1.00 95.25 100 VAL A N 1
ATOM 724 C CA . VAL A 1 100 ? 15.940 5.245 -29.501 1.00 95.25 100 VAL A CA 1
ATOM 725 C C . VAL A 1 100 ? 14.790 4.462 -28.875 1.00 95.25 100 VAL A C 1
ATOM 727 O O . VAL A 1 100 ? 13.723 4.317 -29.472 1.00 95.25 100 VAL A O 1
ATOM 730 N N . LEU A 1 101 ? 15.002 3.938 -27.670 1.00 97.19 101 LEU A N 1
ATOM 731 C CA . LEU A 1 101 ? 13.958 3.305 -26.861 1.00 97.19 101 LEU A CA 1
ATOM 732 C C . LEU A 1 101 ? 13.406 4.308 -25.848 1.00 97.19 101 LEU A C 1
ATOM 734 O O . LEU A 1 101 ? 14.151 5.150 -25.351 1.00 97.19 101 LEU A O 1
ATOM 738 N N . LYS A 1 102 ? 12.121 4.182 -25.498 1.00 97.62 102 LYS A N 1
ATOM 739 C CA . LYS A 1 102 ? 11.454 5.029 -24.497 1.00 97.62 102 LYS A CA 1
ATOM 740 C C . LYS A 1 102 ? 10.718 4.207 -23.440 1.00 97.62 102 LYS A C 1
ATOM 742 O O . LYS A 1 102 ? 10.154 3.159 -23.746 1.00 97.62 102 LYS A O 1
ATOM 747 N N . ALA A 1 103 ? 10.698 4.690 -22.201 1.00 97.25 103 ALA A N 1
ATOM 748 C CA . ALA A 1 103 ? 9.974 4.078 -21.085 1.00 97.25 103 ALA A CA 1
ATOM 749 C C . ALA A 1 103 ? 9.470 5.140 -20.097 1.00 97.25 103 ALA A C 1
ATOM 751 O O . ALA A 1 103 ? 9.957 6.268 -20.084 1.00 97.25 103 ALA A O 1
ATOM 752 N N . PHE A 1 104 ? 8.525 4.766 -19.237 1.00 95.75 104 PHE A N 1
ATOM 753 C CA . PHE A 1 104 ? 8.058 5.588 -18.119 1.00 95.75 104 PHE A CA 1
ATOM 754 C C . PHE A 1 104 ? 8.184 4.829 -16.794 1.00 95.75 104 PHE A C 1
ATOM 756 O O . PHE A 1 104 ? 8.134 3.591 -16.759 1.00 95.75 104 PHE A O 1
ATOM 763 N N . SER A 1 105 ? 8.324 5.564 -15.689 1.00 92.44 105 SER A N 1
ATOM 764 C CA . SER A 1 105 ? 8.405 4.971 -14.352 1.00 92.44 105 SER A CA 1
ATOM 765 C C . SER A 1 105 ? 7.045 4.531 -13.795 1.00 92.44 105 SER A C 1
ATOM 767 O O . SER A 1 105 ? 6.044 5.242 -13.883 1.00 92.44 105 SER A O 1
ATOM 769 N N . GLY A 1 106 ? 7.022 3.354 -13.164 1.00 89.50 106 GLY A N 1
ATOM 770 C CA . GLY A 1 106 ? 5.840 2.789 -12.518 1.00 89.50 106 GLY A CA 1
ATOM 771 C C . GLY A 1 106 ? 4.730 2.453 -13.512 1.00 89.50 106 GLY A C 1
ATOM 772 O O . GLY A 1 106 ? 4.990 1.980 -14.620 1.00 89.50 106 GLY A O 1
ATOM 773 N N . GLN A 1 107 ? 3.496 2.721 -13.092 1.00 89.19 107 GLN A N 1
ATOM 774 C CA . GLN A 1 107 ? 2.309 2.688 -13.941 1.00 89.19 107 GLN A CA 1
ATOM 775 C C . GLN A 1 107 ? 2.006 4.084 -14.480 1.00 89.19 107 GLN A C 1
ATOM 777 O O . GLN A 1 107 ? 2.084 5.081 -13.747 1.00 89.19 107 GLN A O 1
ATOM 782 N N . LEU A 1 108 ? 1.565 4.139 -15.731 1.00 87.75 108 LEU A N 1
ATOM 783 C CA . LEU A 1 108 ? 0.998 5.335 -16.321 1.00 87.75 108 LEU A CA 1
ATOM 784 C C . LEU A 1 108 ? -0.522 5.285 -16.163 1.00 87.75 108 LEU A C 1
ATOM 786 O O . LEU A 1 108 ? -1.205 4.522 -16.837 1.00 87.75 108 LEU A O 1
ATOM 790 N N . PHE A 1 109 ? -1.035 6.066 -15.210 1.00 88.81 109 PHE A N 1
ATOM 791 C CA . PHE A 1 109 ? -2.472 6.215 -14.934 1.00 88.81 109 PHE A CA 1
ATOM 792 C C . PHE A 1 109 ? -3.232 4.881 -14.776 1.00 88.81 109 PHE A C 1
ATOM 794 O O . PHE A 1 109 ? -4.355 4.726 -15.248 1.00 88.81 109 PHE A O 1
ATOM 801 N N . GLY A 1 110 ? -2.607 3.920 -14.085 1.00 86.44 110 GLY A N 1
ATOM 802 C CA . GLY A 1 110 ? -3.173 2.594 -13.807 1.00 86.44 110 GLY A CA 1
ATOM 803 C C . GLY A 1 110 ? -2.816 1.514 -14.832 1.00 86.44 110 GLY A C 1
ATOM 804 O O . GLY A 1 110 ? -3.283 0.388 -14.698 1.00 86.44 110 GLY A O 1
ATOM 805 N N . GLU A 1 111 ? -1.998 1.830 -15.841 1.00 88.50 111 GLU A N 1
ATOM 806 C CA . GLU A 1 111 ? -1.575 0.881 -16.869 1.00 88.50 111 GLU A CA 1
ATOM 807 C C . GLU A 1 111 ? -0.048 0.696 -16.881 1.00 88.50 111 GLU A C 1
ATOM 809 O O . GLU A 1 111 ? 0.721 1.656 -16.796 1.00 88.50 111 GLU A O 1
ATOM 814 N N . TRP A 1 112 ? 0.405 -0.555 -16.991 1.00 84.25 112 TRP A N 1
ATOM 815 C CA . TRP A 1 112 ? 1.830 -0.901 -17.083 1.00 84.25 112 TRP A CA 1
ATOM 816 C C . TRP A 1 112 ? 2.382 -0.859 -18.505 1.00 84.25 112 TRP A C 1
ATOM 818 O O . TRP A 1 112 ? 3.572 -0.606 -18.688 1.00 84.25 112 TRP A O 1
ATOM 828 N N . SER A 1 113 ? 1.519 -1.106 -19.488 1.00 88.00 113 SER A N 1
ATOM 829 C CA . SER A 1 113 ? 1.889 -1.276 -20.888 1.00 88.00 113 SER A CA 1
ATOM 830 C C . SER A 1 113 ? 1.166 -0.251 -21.743 1.00 88.00 113 SER A C 1
ATOM 832 O O . SER A 1 113 ? -0.062 -0.197 -21.765 1.00 88.00 113 SER A O 1
ATOM 834 N N . VAL A 1 114 ? 1.940 0.539 -22.476 1.00 90.81 114 VAL A N 1
ATOM 835 C CA . VAL A 1 114 ? 1.436 1.506 -23.452 1.00 90.81 114 VAL A CA 1
ATOM 836 C C . VAL A 1 114 ? 2.139 1.208 -24.772 1.00 90.81 114 VAL A C 1
ATOM 838 O O . VAL A 1 114 ? 3.369 1.097 -24.762 1.00 90.81 114 VAL A O 1
ATOM 841 N N . PRO A 1 115 ? 1.416 1.048 -25.895 1.00 89.44 115 PRO A N 1
ATOM 842 C CA . PRO A 1 115 ? 2.041 0.756 -27.181 1.00 89.44 115 PRO A CA 1
ATOM 843 C C . PRO A 1 115 ? 3.170 1.738 -27.513 1.00 89.44 115 PRO A C 1
ATOM 845 O O . PRO A 1 115 ? 3.045 2.941 -27.291 1.00 89.44 115 PRO A O 1
ATOM 848 N N . GLY A 1 116 ? 4.289 1.199 -28.000 1.00 89.69 116 GLY A N 1
ATOM 849 C CA . GLY A 1 116 ? 5.494 1.961 -28.337 1.00 89.69 116 GLY A CA 1
ATOM 850 C C . GLY A 1 116 ? 6.404 2.332 -27.158 1.00 89.69 116 GLY A C 1
ATOM 851 O O . GLY A 1 116 ? 7.520 2.803 -27.378 1.00 89.69 116 GLY A O 1
ATOM 852 N N . TRP A 1 117 ? 5.995 2.066 -25.915 1.00 95.31 117 TRP A N 1
ATOM 853 C CA . TRP A 1 117 ? 6.848 2.176 -24.728 1.00 95.31 117 TRP A CA 1
ATOM 854 C C . TRP A 1 117 ? 7.412 0.810 -24.325 1.00 95.31 117 TRP A C 1
ATOM 856 O O . TRP A 1 117 ? 6.799 -0.225 -24.582 1.00 95.31 117 TRP A O 1
ATOM 866 N N . ALA A 1 118 ? 8.579 0.798 -23.678 1.00 93.62 118 ALA A N 1
ATOM 867 C CA . ALA A 1 118 ? 9.181 -0.433 -23.176 1.00 93.62 118 ALA A CA 1
ATOM 868 C C . ALA A 1 118 ? 8.248 -1.130 -22.157 1.00 93.62 118 ALA A C 1
ATOM 870 O O . ALA A 1 118 ? 7.739 -0.462 -21.246 1.00 93.62 118 ALA A O 1
ATOM 871 N N . PRO A 1 119 ? 8.025 -2.451 -22.289 1.00 90.38 119 PRO A N 1
ATOM 872 C CA . PRO A 1 119 ? 7.076 -3.194 -21.465 1.00 90.38 119 PRO A CA 1
ATOM 873 C C . PRO A 1 119 ? 7.566 -3.370 -20.015 1.00 90.38 119 PRO A C 1
ATOM 875 O O . PRO A 1 119 ? 8.760 -3.209 -19.733 1.00 90.38 119 PRO A O 1
ATOM 878 N N . PRO A 1 120 ? 6.669 -3.725 -19.073 1.00 88.50 120 PRO A N 1
ATOM 879 C CA . PRO A 1 120 ? 7.061 -4.109 -17.718 1.00 88.50 120 PRO A CA 1
ATOM 880 C C . PRO A 1 120 ? 7.946 -5.368 -17.711 1.00 88.50 120 PRO A C 1
ATOM 882 O O . PRO A 1 120 ? 7.954 -6.162 -18.652 1.00 88.50 120 PRO A O 1
ATOM 885 N N . LEU A 1 121 ? 8.707 -5.555 -16.629 1.00 86.31 121 LEU A N 1
ATOM 886 C CA . LEU A 1 121 ? 9.568 -6.733 -16.447 1.00 86.31 121 LEU A CA 1
ATOM 887 C C . LEU A 1 121 ? 8.858 -7.876 -15.713 1.00 86.31 121 LEU A C 1
ATOM 889 O O . LEU A 1 121 ? 9.338 -9.009 -15.758 1.00 86.31 121 LEU A O 1
ATOM 893 N N . CYS A 1 122 ? 7.759 -7.579 -15.018 1.00 83.00 122 CYS A N 1
ATOM 894 C CA . CYS A 1 122 ? 6.930 -8.567 -14.341 1.00 83.00 122 CYS A CA 1
ATOM 895 C C . CYS A 1 122 ? 5.926 -9.198 -15.309 1.00 83.00 122 CYS A C 1
ATOM 897 O O . CYS A 1 122 ? 5.283 -8.505 -16.098 1.00 83.00 122 CYS A O 1
ATOM 899 N N . GLY A 1 123 ? 5.776 -10.521 -15.227 1.00 79.06 123 GLY A N 1
ATOM 900 C CA . GLY A 1 123 ? 4.741 -11.244 -15.970 1.00 79.06 123 GLY A CA 1
ATOM 901 C C . GLY A 1 123 ? 3.345 -11.103 -15.351 1.00 79.06 123 GLY A C 1
ATOM 902 O O . GLY A 1 123 ? 2.342 -11.103 -16.061 1.00 79.06 123 GLY A O 1
ATOM 903 N N . LEU A 1 124 ? 3.261 -10.927 -14.027 1.00 82.56 124 LEU A N 1
ATOM 904 C CA . LEU A 1 124 ? 1.997 -10.814 -13.296 1.00 82.56 124 LEU A CA 1
ATOM 905 C C . LEU A 1 124 ? 1.536 -9.346 -13.209 1.00 82.56 124 LEU A C 1
ATOM 907 O O . LEU A 1 124 ? 1.653 -8.699 -12.168 1.00 82.56 124 LEU A O 1
ATOM 911 N N . THR A 1 125 ? 1.029 -8.810 -14.321 1.00 83.56 125 THR A N 1
ATOM 912 C CA . THR A 1 125 ? 0.465 -7.446 -14.393 1.00 83.56 125 THR A CA 1
ATOM 913 C C . THR A 1 125 ? -0.998 -7.393 -13.926 1.00 83.56 125 THR A C 1
ATOM 915 O O . THR A 1 125 ? -1.627 -8.424 -13.693 1.00 83.56 125 THR A O 1
ATOM 918 N N . HIS A 1 126 ? -1.588 -6.192 -13.830 1.00 81.38 126 HIS A N 1
ATOM 919 C CA . HIS A 1 126 ? -2.971 -5.995 -13.354 1.00 81.38 126 HIS A CA 1
ATOM 920 C C . HIS A 1 126 ? -4.056 -6.639 -14.227 1.00 81.38 126 HIS A C 1
ATOM 922 O O . HIS A 1 126 ? -5.195 -6.771 -13.780 1.00 81.38 126 HIS A O 1
ATOM 928 N N . LYS A 1 127 ? -3.713 -7.013 -15.462 1.00 79.75 127 LYS A N 1
ATOM 929 C CA . LYS A 1 127 ? -4.595 -7.705 -16.410 1.00 79.75 127 LYS A CA 1
ATOM 930 C C . LYS A 1 127 ? -4.505 -9.225 -16.318 1.00 79.75 127 LYS A C 1
ATOM 932 O O . LYS A 1 127 ? -5.363 -9.908 -16.862 1.00 79.75 127 LYS A O 1
ATOM 937 N N . HIS A 1 128 ? -3.483 -9.757 -15.651 1.00 84.50 128 HIS A N 1
ATOM 938 C CA . HIS A 1 128 ? -3.295 -11.195 -15.552 1.00 84.50 128 HIS A CA 1
ATOM 939 C C . HIS A 1 128 ? -4.459 -11.831 -14.762 1.00 84.50 128 HIS A C 1
ATOM 941 O O . HIS A 1 128 ? -4.764 -11.341 -13.669 1.00 84.50 128 HIS A O 1
ATOM 947 N N . PRO A 1 129 ? -5.073 -12.939 -15.229 1.00 88.44 129 PRO A N 1
ATOM 948 C CA . PRO A 1 129 ? -6.239 -13.549 -14.576 1.00 88.44 129 PRO A CA 1
ATOM 949 C C . PRO A 1 129 ? -6.037 -13.832 -13.081 1.00 88.44 129 PRO A C 1
ATOM 951 O O . PRO A 1 129 ? -6.862 -13.449 -12.253 1.00 88.44 129 PRO A O 1
ATOM 954 N N . ARG A 1 130 ? -4.882 -14.410 -12.715 1.00 88.81 130 ARG A N 1
ATOM 955 C CA . ARG A 1 130 ? -4.464 -14.576 -11.310 1.00 88.81 130 ARG A CA 1
ATOM 956 C C . ARG A 1 130 ? -4.468 -13.267 -10.512 1.00 88.81 130 ARG A C 1
ATOM 958 O O . ARG A 1 130 ? -5.006 -13.248 -9.414 1.00 88.81 130 ARG A O 1
ATOM 965 N N . TYR A 1 131 ? -3.897 -12.181 -11.044 1.00 89.44 131 TYR A N 1
ATOM 966 C CA . TYR A 1 131 ? -3.880 -10.896 -10.337 1.00 89.44 131 TYR A CA 1
ATOM 967 C C . TYR A 1 131 ? -5.300 -10.385 -10.091 1.00 89.44 131 TYR A C 1
ATOM 969 O O . TYR A 1 131 ? -5.604 -9.934 -8.992 1.00 89.44 131 TYR A O 1
ATOM 977 N N . VAL A 1 132 ? -6.166 -10.457 -11.108 1.00 90.06 132 VAL A N 1
ATOM 978 C CA . VAL A 1 132 ? -7.567 -10.023 -11.010 1.00 90.06 132 VAL A CA 1
ATOM 979 C C . VAL A 1 132 ? -8.290 -10.806 -9.916 1.00 90.06 132 VAL A C 1
ATOM 981 O O . VAL A 1 132 ? -8.881 -10.192 -9.031 1.00 90.06 132 VAL A O 1
ATOM 984 N N . ARG A 1 133 ? -8.161 -12.138 -9.921 1.00 93.31 133 ARG A N 1
ATOM 985 C CA . ARG A 1 133 ? -8.727 -13.023 -8.896 1.00 93.31 133 ARG A CA 1
ATOM 986 C C . ARG A 1 133 ? -8.239 -12.657 -7.492 1.00 93.31 133 ARG A C 1
ATOM 988 O O . ARG A 1 133 ? -9.059 -12.389 -6.619 1.00 93.31 133 ARG A O 1
ATOM 995 N N . ASP A 1 134 ? -6.924 -12.612 -7.287 1.00 92.69 134 ASP A N 1
ATOM 996 C CA . ASP A 1 134 ? -6.325 -12.379 -5.966 1.00 92.69 134 ASP A CA 1
ATOM 997 C C . ASP A 1 134 ? -6.667 -10.963 -5.449 1.00 92.69 134 ASP A C 1
ATOM 999 O O . ASP A 1 134 ? -6.955 -10.764 -4.268 1.00 92.69 134 ASP A O 1
ATOM 1003 N N . ARG A 1 135 ? -6.712 -9.960 -6.340 1.00 94.44 135 ARG A N 1
ATOM 1004 C CA . ARG A 1 135 ? -7.169 -8.596 -6.024 1.00 94.44 135 ARG A CA 1
ATOM 1005 C C . ARG A 1 135 ? -8.630 -8.578 -5.581 1.00 94.44 135 ARG A C 1
ATOM 1007 O O . ARG A 1 135 ? -8.958 -7.874 -4.626 1.00 94.44 135 ARG A O 1
ATOM 1014 N N . ASP A 1 136 ? -9.504 -9.294 -6.280 1.00 95.38 136 ASP A N 1
ATOM 1015 C CA . ASP A 1 136 ? -10.939 -9.314 -5.983 1.00 95.38 136 ASP A CA 1
ATOM 1016 C C . ASP A 1 136 ? -11.225 -10.055 -4.664 1.00 95.38 136 ASP A C 1
ATOM 1018 O O . ASP A 1 136 ? -12.068 -9.621 -3.871 1.00 95.38 136 ASP A O 1
ATOM 1022 N N . GLU A 1 137 ? -10.449 -11.097 -4.357 1.00 96.12 137 GLU A N 1
ATOM 1023 C CA . GLU A 1 137 ? -10.458 -11.758 -3.050 1.00 96.12 137 GLU A CA 1
ATOM 1024 C C . GLU A 1 137 ? -10.012 -10.802 -1.931 1.00 96.12 137 GLU A C 1
ATOM 1026 O O . GLU A 1 137 ? -10.725 -10.619 -0.939 1.00 96.12 137 GLU A O 1
ATOM 1031 N N . ILE A 1 138 ? -8.883 -10.106 -2.116 1.00 96.75 138 ILE A N 1
ATOM 1032 C CA . ILE A 1 138 ? -8.409 -9.082 -1.174 1.00 96.75 138 ILE A CA 1
ATOM 1033 C C . ILE A 1 138 ? -9.473 -8.001 -0.969 1.00 96.75 138 ILE A C 1
ATOM 1035 O O . ILE A 1 138 ? -9.752 -7.622 0.171 1.00 96.75 138 ILE A O 1
ATOM 1039 N N . LYS A 1 139 ? -10.094 -7.516 -2.052 1.00 97.25 139 LYS A N 1
ATOM 1040 C CA . LYS A 1 139 ? -11.157 -6.510 -1.985 1.00 97.25 139 LYS A CA 1
ATOM 1041 C C . LYS A 1 139 ? -12.335 -7.002 -1.146 1.00 97.25 139 LYS A C 1
ATOM 1043 O O . LYS A 1 139 ? -12.808 -6.255 -0.294 1.00 97.25 139 LYS A O 1
ATOM 1048 N N . THR A 1 140 ? -12.756 -8.250 -1.329 1.00 98.12 140 THR A N 1
ATOM 1049 C CA . THR A 1 140 ? -13.839 -8.861 -0.546 1.00 98.12 140 THR A CA 1
ATOM 1050 C C . THR A 1 140 ? -13.519 -8.854 0.952 1.00 98.12 140 THR A C 1
ATOM 1052 O O . THR A 1 140 ? -14.344 -8.435 1.764 1.00 98.12 140 THR A O 1
ATOM 1055 N N . VAL A 1 141 ? -12.293 -9.234 1.332 1.00 98.19 141 VAL A N 1
ATOM 1056 C CA . VAL A 1 141 ? -11.847 -9.219 2.738 1.00 98.19 141 VAL A CA 1
ATOM 1057 C C . VAL A 1 141 ? -11.764 -7.794 3.295 1.00 98.19 141 VAL A C 1
ATOM 1059 O O . VAL A 1 141 ? -12.116 -7.559 4.453 1.00 98.19 141 VAL A O 1
ATOM 1062 N N . VAL A 1 142 ? -11.310 -6.827 2.494 1.00 98.06 142 VAL A N 1
ATOM 1063 C CA . VAL A 1 142 ? -11.231 -5.412 2.890 1.00 98.06 142 VAL A CA 1
ATOM 1064 C C . VAL A 1 142 ? -12.620 -4.819 3.115 1.00 98.06 142 VAL A C 1
ATOM 1066 O O . VAL A 1 142 ? -12.831 -4.148 4.128 1.00 98.06 142 VAL A O 1
ATOM 1069 N N . ASP A 1 143 ? -13.564 -5.089 2.215 1.00 98.00 143 ASP A N 1
ATOM 1070 C CA . ASP A 1 143 ? -14.945 -4.623 2.331 1.00 98.00 143 ASP A CA 1
ATOM 1071 C C . ASP A 1 143 ? -15.621 -5.243 3.566 1.00 98.00 143 ASP A C 1
ATOM 1073 O O . ASP A 1 143 ? -16.228 -4.522 4.363 1.00 98.00 143 ASP A O 1
ATOM 1077 N N . ALA A 1 144 ? -15.426 -6.547 3.801 1.00 97.94 144 ALA A N 1
ATOM 1078 C CA . ALA A 1 144 ? -15.892 -7.220 5.013 1.00 97.94 144 ALA A CA 1
ATOM 1079 C C . ALA A 1 144 ? -15.286 -6.591 6.279 1.00 97.94 144 ALA A C 1
ATOM 1081 O O . ALA A 1 144 ? -16.007 -6.243 7.210 1.00 97.94 144 ALA A O 1
ATOM 1082 N N . ALA A 1 145 ? -13.972 -6.339 6.302 1.00 98.12 145 ALA A N 1
ATOM 1083 C CA . ALA A 1 145 ? -13.313 -5.698 7.440 1.00 98.12 145 ALA A CA 1
ATOM 1084 C C . ALA A 1 145 ? -13.838 -4.276 7.700 1.00 98.12 145 ALA A C 1
ATOM 1086 O O . ALA A 1 145 ? -13.914 -3.843 8.854 1.00 98.12 145 ALA A O 1
ATOM 1087 N N . ALA A 1 146 ? -14.186 -3.532 6.647 1.00 97.88 146 ALA A N 1
ATOM 1088 C CA . ALA A 1 146 ? -14.791 -2.212 6.772 1.00 97.88 146 ALA A CA 1
ATOM 1089 C C . ALA A 1 146 ? -16.200 -2.291 7.382 1.00 97.88 146 ALA A C 1
ATOM 1091 O O . ALA A 1 146 ? -16.497 -1.514 8.294 1.00 97.88 146 ALA A O 1
ATOM 1092 N N . ALA A 1 147 ? -17.019 -3.253 6.943 1.00 97.75 147 ALA A N 1
ATOM 1093 C CA . ALA A 1 147 ? -18.345 -3.515 7.502 1.00 97.75 147 ALA A CA 1
ATOM 1094 C C . ALA A 1 147 ? -18.265 -3.935 8.982 1.00 97.75 147 ALA A C 1
ATOM 1096 O O . ALA A 1 147 ? -18.812 -3.242 9.840 1.00 97.75 147 ALA A O 1
ATOM 1097 N N . THR A 1 148 ? -17.465 -4.953 9.322 1.00 98.00 148 THR A N 1
ATOM 1098 C CA . THR A 1 148 ? -17.280 -5.415 10.712 1.00 98.00 148 THR A CA 1
ATOM 1099 C C . THR A 1 148 ? -16.744 -4.305 11.622 1.00 98.00 148 THR A C 1
ATOM 1101 O O . THR A 1 148 ? -17.112 -4.209 12.793 1.00 98.00 148 THR A O 1
ATOM 1104 N N . LYS A 1 149 ? -15.882 -3.414 11.109 1.00 98.25 149 LYS A N 1
ATOM 1105 C CA . LYS A 1 149 ? -15.406 -2.242 11.863 1.00 98.25 149 LYS A CA 1
ATOM 1106 C C . LYS A 1 149 ? -16.544 -1.267 12.183 1.00 98.25 149 LYS A C 1
ATOM 1108 O O . LYS A 1 149 ? -16.541 -0.685 13.271 1.00 98.25 149 LYS A O 1
ATOM 1113 N N . ALA A 1 150 ? -17.471 -1.050 11.252 1.00 97.56 150 ALA A N 1
ATOM 1114 C CA . ALA A 1 150 ? -18.644 -0.214 11.487 1.00 97.56 150 ALA A CA 1
ATOM 1115 C C . ALA A 1 150 ? -19.572 -0.851 12.535 1.00 97.56 150 ALA A C 1
ATOM 1117 O O . ALA A 1 150 ? -19.962 -0.167 13.484 1.00 97.56 150 ALA A O 1
ATOM 1118 N N . ASP A 1 151 ? -19.817 -2.160 12.436 1.00 96.06 151 ASP A N 1
ATOM 1119 C CA . ASP A 1 151 ? -20.641 -2.914 13.389 1.00 96.06 151 ASP A CA 1
ATOM 1120 C C . ASP A 1 151 ? -20.045 -2.909 14.799 1.00 96.06 151 ASP A C 1
ATOM 1122 O O . ASP A 1 151 ? -20.735 -2.597 15.770 1.00 96.06 151 ASP A O 1
ATOM 1126 N N . ALA A 1 152 ? -18.738 -3.160 14.928 1.00 97.25 152 ALA A N 1
ATOM 1127 C CA . ALA A 1 152 ? -18.040 -3.095 16.210 1.00 97.25 152 ALA A CA 1
ATOM 1128 C C . ALA A 1 152 ? -18.178 -1.708 16.860 1.00 97.25 152 ALA A C 1
ATOM 1130 O O . ALA A 1 152 ? -18.413 -1.604 18.063 1.00 97.25 152 ALA A O 1
ATOM 1131 N N . ARG A 1 153 ? -18.096 -0.630 16.069 1.00 97.62 153 ARG A N 1
ATOM 1132 C CA . ARG A 1 153 ? -18.287 0.740 16.568 1.00 97.62 153 ARG A CA 1
ATOM 1133 C C . ARG A 1 153 ? -19.726 0.988 17.031 1.00 97.62 153 ARG A C 1
ATOM 1135 O O . ARG A 1 153 ? -19.930 1.668 18.036 1.00 97.62 153 ARG A O 1
ATOM 1142 N N . ALA A 1 154 ? -20.717 0.456 16.316 1.00 96.25 154 ALA A N 1
ATOM 1143 C CA . ALA A 1 154 ? -22.120 0.557 16.708 1.00 96.25 154 ALA A CA 1
ATOM 1144 C C . ALA A 1 154 ? -22.399 -0.211 18.013 1.00 96.25 154 ALA A C 1
ATOM 1146 O O . ALA A 1 154 ? -23.026 0.334 18.924 1.00 96.25 154 ALA A O 1
ATOM 1147 N N . LEU A 1 155 ? -21.871 -1.433 18.139 1.00 95.62 155 LEU A N 1
ATOM 1148 C CA . LEU A 1 155 ? -21.968 -2.254 19.350 1.00 95.62 155 LEU A CA 1
ATOM 1149 C C . LEU A 1 155 ? -21.295 -1.585 20.551 1.00 95.62 155 LEU A C 1
ATOM 1151 O O . LEU A 1 155 ? -21.863 -1.563 21.640 1.00 95.62 155 LEU A O 1
ATOM 1155 N N . GLU A 1 156 ? -20.120 -0.988 20.354 1.00 96.38 156 GLU A N 1
ATOM 1156 C CA . GLU A 1 156 ? -19.408 -0.244 21.395 1.00 96.38 156 GLU A CA 1
ATOM 1157 C C . GLU A 1 156 ? -20.224 0.947 21.905 1.00 96.38 156 GLU A C 1
ATOM 1159 O O . GLU A 1 156 ? -20.381 1.125 23.116 1.00 96.38 156 GLU A O 1
ATOM 1164 N N . LEU A 1 157 ? -20.815 1.728 20.995 1.00 96.19 157 LEU A N 1
ATOM 1165 C CA . LEU A 1 157 ? -21.684 2.844 21.361 1.00 96.19 157 LEU A CA 1
ATOM 1166 C C . LEU A 1 157 ? -22.942 2.374 22.110 1.00 96.19 157 LEU A C 1
ATOM 1168 O O . LEU A 1 157 ? -23.341 2.998 23.101 1.00 96.19 157 LEU A O 1
ATOM 1172 N N . ALA A 1 158 ? -23.560 1.278 21.664 1.00 93.25 158 ALA A N 1
ATOM 1173 C CA . ALA A 1 158 ? -24.735 0.699 22.307 1.00 93.25 158 ALA A CA 1
ATOM 1174 C C . ALA A 1 158 ? -24.411 0.190 23.722 1.00 93.25 158 ALA A C 1
ATOM 1176 O O . ALA A 1 158 ? -25.113 0.538 24.674 1.00 93.25 158 ALA A O 1
ATOM 1177 N N . ALA A 1 159 ? -23.310 -0.550 23.884 1.00 93.06 159 ALA A N 1
ATOM 1178 C CA . ALA A 1 159 ? -22.843 -1.047 25.176 1.00 93.06 159 ALA A CA 1
ATOM 1179 C C . ALA A 1 159 ? -22.508 0.104 26.139 1.00 93.06 159 ALA A C 1
ATOM 1181 O O . ALA A 1 159 ? -22.933 0.088 27.295 1.00 93.06 159 ALA A O 1
ATOM 1182 N N . ALA A 1 160 ? -21.823 1.148 25.659 1.00 94.88 160 ALA A N 1
ATOM 1183 C CA . ALA A 1 160 ? -21.500 2.327 26.460 1.00 94.88 160 ALA A CA 1
ATOM 1184 C C . ALA A 1 160 ? -22.751 3.115 26.884 1.00 94.88 160 ALA A C 1
ATOM 1186 O O . ALA A 1 160 ? -22.800 3.687 27.973 1.00 94.88 160 ALA A O 1
ATOM 1187 N N . THR A 1 161 ? -23.778 3.167 26.037 1.00 95.38 161 THR A N 1
ATOM 1188 C CA . THR A 1 161 ? -25.051 3.825 26.368 1.00 95.38 161 THR A CA 1
ATOM 1189 C C . THR A 1 161 ? -25.830 3.023 27.403 1.00 95.38 161 THR A C 1
ATOM 1191 O O . THR A 1 161 ? -26.196 3.572 28.440 1.00 95.38 161 THR A O 1
ATOM 1194 N N . ALA A 1 162 ? -25.967 1.711 27.201 1.00 93.56 162 ALA A N 1
ATOM 1195 C CA . ALA A 1 162 ? -26.612 0.829 28.168 1.00 93.56 162 ALA A CA 1
ATOM 1196 C C . ALA A 1 162 ? -25.907 0.856 29.536 1.00 93.56 162 ALA A C 1
ATOM 1198 O O . ALA A 1 162 ? -26.568 0.905 30.573 1.00 93.56 162 ALA A O 1
ATOM 1199 N N . ALA A 1 163 ? -24.569 0.864 29.557 1.00 95.44 163 ALA A N 1
ATOM 1200 C CA . ALA A 1 163 ? -23.797 0.949 30.794 1.00 95.44 163 ALA A CA 1
ATOM 1201 C C . ALA A 1 163 ? -24.096 2.244 31.564 1.00 95.44 163 ALA A C 1
ATOM 1203 O O . ALA A 1 163 ? -24.384 2.182 32.760 1.00 95.44 163 ALA A O 1
ATOM 1204 N N . ARG A 1 164 ? -24.123 3.393 30.870 1.00 97.06 164 ARG A N 1
ATOM 1205 C CA . ARG A 1 164 ? -24.476 4.694 31.463 1.00 97.06 164 ARG A CA 1
ATOM 1206 C C . ARG A 1 164 ? -25.882 4.699 32.063 1.00 97.06 164 ARG A C 1
ATOM 1208 O O . ARG A 1 164 ? -26.059 5.193 33.176 1.00 97.06 164 ARG A O 1
ATOM 1215 N N . ASP A 1 165 ? -26.862 4.118 31.375 1.00 96.88 165 ASP A N 1
ATOM 1216 C CA . ASP A 1 165 ? -28.242 4.044 31.868 1.00 96.88 165 ASP A CA 1
ATOM 1217 C C . ASP A 1 165 ? -28.352 3.195 33.141 1.00 96.88 165 ASP A C 1
ATOM 1219 O O . ASP A 1 165 ? -29.041 3.565 34.099 1.00 96.88 165 ASP A O 1
ATOM 1223 N N . TRP A 1 166 ? -27.652 2.060 33.184 1.00 97.25 166 TRP A N 1
ATOM 1224 C CA . TRP A 1 166 ? -27.597 1.220 34.377 1.00 97.25 166 TRP A CA 1
ATOM 1225 C C . TRP A 1 166 ? -26.883 1.903 35.543 1.00 97.25 166 TRP A C 1
ATOM 1227 O O . TRP A 1 166 ? -27.380 1.848 36.670 1.00 97.25 166 TRP A O 1
ATOM 1237 N N . ASP A 1 167 ? -25.763 2.577 35.283 1.00 96.94 167 ASP A N 1
ATOM 1238 C CA . ASP A 1 167 ? -25.017 3.322 36.300 1.00 96.94 167 ASP A CA 1
ATOM 1239 C C . ASP A 1 167 ? -25.886 4.440 36.896 1.00 96.94 167 ASP A C 1
ATOM 1241 O O . ASP A 1 167 ? -26.002 4.557 38.118 1.00 96.94 167 ASP A O 1
ATOM 1245 N N . ALA A 1 168 ? -26.637 5.164 36.058 1.00 97.94 168 ALA A N 1
ATOM 1246 C CA . ALA A 1 168 ? -27.591 6.173 36.510 1.00 97.94 168 ALA A CA 1
ATOM 1247 C C . ALA A 1 168 ? -28.691 5.591 37.425 1.00 97.94 168 ALA A C 1
ATOM 1249 O O . ALA A 1 168 ? -29.054 6.212 38.433 1.00 97.94 168 ALA A O 1
ATOM 1250 N N . ARG A 1 169 ? -29.207 4.387 37.125 1.00 97.81 169 ARG A N 1
ATOM 1251 C CA . ARG A 1 169 ? -30.199 3.680 37.967 1.00 97.81 169 ARG A CA 1
ATOM 1252 C C . ARG A 1 169 ? -29.611 3.256 39.315 1.00 97.81 169 ARG A C 1
ATOM 1254 O O . ARG A 1 169 ? -30.254 3.462 40.352 1.00 97.81 169 ARG A O 1
ATOM 1261 N N . ILE A 1 170 ? -28.400 2.693 39.314 1.00 97.94 170 ILE A N 1
ATOM 1262 C CA . ILE A 1 170 ? -27.664 2.299 40.528 1.00 97.94 170 ILE A CA 1
ATOM 1263 C C . ILE A 1 170 ? -27.425 3.518 41.417 1.00 97.94 170 ILE A C 1
ATOM 1265 O O . ILE A 1 170 ? -27.681 3.470 42.627 1.00 97.94 170 ILE A O 1
ATOM 1269 N N . ASP A 1 171 ? -26.984 4.622 40.825 1.00 97.94 171 ASP A N 1
ATOM 1270 C CA . ASP A 1 171 ? -26.701 5.860 41.535 1.00 97.94 171 ASP A CA 1
ATOM 1271 C C . ASP A 1 171 ? -27.965 6.482 42.126 1.00 97.94 171 ASP A C 1
ATOM 1273 O O . ASP A 1 171 ? -27.970 6.890 43.292 1.00 97.94 171 ASP A O 1
ATOM 1277 N N . ALA A 1 172 ? -29.067 6.504 41.372 1.00 97.88 172 ALA A N 1
ATOM 1278 C CA . ALA A 1 172 ? -30.353 6.995 41.857 1.00 97.88 172 ALA A CA 1
ATOM 1279 C C . ALA A 1 172 ? -30.867 6.177 43.053 1.00 97.88 172 ALA A C 1
ATOM 1281 O O . ALA A 1 172 ? -31.304 6.747 44.058 1.00 97.88 172 ALA A O 1
ATOM 1282 N N . LEU A 1 173 ? -30.779 4.842 42.998 1.00 97.38 173 LEU A N 1
ATOM 1283 C CA . LEU A 1 173 ? -31.139 3.992 44.134 1.00 97.38 173 LEU A CA 1
ATOM 1284 C C . LEU A 1 173 ? -30.204 4.225 45.327 1.00 97.38 173 LEU A C 1
ATOM 1286 O O . LEU A 1 173 ? -30.674 4.398 46.451 1.00 97.38 173 LEU A O 1
ATOM 1290 N N . SER A 1 174 ? -28.897 4.300 45.088 1.00 97.50 174 SER A N 1
ATOM 1291 C CA . SER A 1 174 ? -27.895 4.543 46.129 1.00 97.50 174 SER A CA 1
ATOM 1292 C C . SER A 1 174 ? -28.117 5.879 46.845 1.00 97.50 174 SER A C 1
ATOM 1294 O O . SER A 1 174 ? -28.028 5.934 48.075 1.00 97.50 174 SER A O 1
ATOM 1296 N N . ARG A 1 175 ? -28.465 6.945 46.109 1.00 97.75 175 ARG A N 1
ATOM 1297 C CA . ARG A 1 175 ? -28.852 8.247 46.681 1.00 97.75 175 ARG A CA 1
ATOM 1298 C C . ARG A 1 175 ? -30.086 8.126 47.577 1.00 97.75 175 ARG A C 1
ATOM 1300 O O . ARG A 1 175 ? -30.000 8.485 48.751 1.00 97.75 175 ARG A O 1
ATOM 1307 N N . ARG A 1 176 ? -31.166 7.493 47.100 1.00 96.75 176 ARG A N 1
ATOM 1308 C CA . ARG A 1 176 ? -32.387 7.257 47.902 1.00 96.75 176 ARG A CA 1
ATOM 1309 C C . ARG A 1 176 ? -32.113 6.457 49.177 1.00 96.75 176 ARG A C 1
ATOM 1311 O O . ARG A 1 176 ? -32.656 6.758 50.238 1.00 96.75 176 ARG A O 1
ATOM 1318 N N . LEU A 1 177 ? -31.251 5.440 49.113 1.00 96.56 177 LEU A N 1
ATOM 1319 C CA . LEU A 1 177 ? -30.871 4.655 50.293 1.00 96.56 177 LEU A CA 1
ATOM 1320 C C . LEU A 1 177 ? -30.072 5.484 51.311 1.00 96.56 177 LEU A C 1
ATOM 1322 O O . LEU A 1 177 ? -30.275 5.320 52.519 1.00 96.56 177 LEU A O 1
ATOM 1326 N N . LYS A 1 178 ? -29.197 6.388 50.847 1.00 96.56 178 LYS A N 1
ATOM 1327 C CA . LYS A 1 178 ? -28.468 7.339 51.704 1.00 96.56 178 LYS A CA 1
ATOM 1328 C C . LYS A 1 178 ? -29.416 8.345 52.361 1.00 96.56 178 LYS A C 1
ATOM 1330 O O . LYS A 1 178 ? -29.291 8.577 53.562 1.00 96.56 178 LYS A O 1
ATOM 1335 N N . GLU A 1 179 ? -30.379 8.887 51.620 1.00 96.38 179 GLU A N 1
ATOM 1336 C CA . GLU A 1 179 ? -31.413 9.794 52.140 1.00 96.38 179 GLU A CA 1
ATOM 1337 C C . GLU A 1 179 ? -32.281 9.111 53.197 1.00 96.38 179 GLU A C 1
ATOM 1339 O O . GLU A 1 179 ? -32.373 9.604 54.319 1.00 96.38 179 GLU A O 1
ATOM 1344 N N . ARG A 1 180 ? -32.804 7.910 52.910 1.00 95.06 180 ARG A N 1
ATOM 1345 C CA . ARG A 1 180 ? -33.537 7.103 53.902 1.00 95.06 180 ARG A CA 1
ATOM 1346 C C . ARG A 1 180 ? -32.684 6.818 55.137 1.00 95.06 180 ARG A C 1
ATOM 1348 O O . ARG A 1 180 ? -33.175 6.872 56.254 1.00 95.06 180 ARG A O 1
ATOM 1355 N N . SER A 1 181 ? -31.390 6.548 54.968 1.00 95.06 181 SER A N 1
ATOM 1356 C CA . SER A 1 181 ? -30.460 6.360 56.089 1.00 95.06 181 SER A CA 1
ATOM 1357 C C . SER A 1 181 ? -30.324 7.613 56.962 1.00 95.06 181 SER A C 1
ATOM 1359 O O . SER A 1 181 ? -30.286 7.493 58.186 1.00 95.06 181 SER A O 1
ATOM 1361 N N . ARG A 1 182 ? -30.288 8.809 56.357 1.00 96.69 182 ARG A N 1
ATOM 1362 C CA . ARG A 1 182 ? -30.304 10.093 57.080 1.00 96.69 182 ARG A CA 1
ATOM 1363 C C . ARG A 1 182 ? -31.640 10.313 57.797 1.00 96.69 182 ARG A C 1
ATOM 1365 O O . ARG A 1 182 ? -31.619 10.606 58.987 1.00 96.69 182 ARG A O 1
ATOM 1372 N N . ALA A 1 183 ? -32.766 10.086 57.119 1.00 94.75 183 ALA A N 1
ATOM 1373 C CA . ALA A 1 183 ? -34.105 10.220 57.696 1.00 94.75 183 ALA A CA 1
ATOM 1374 C C . ALA A 1 183 ? -34.294 9.304 58.913 1.00 94.75 183 ALA A C 1
ATOM 1376 O O . ALA A 1 183 ? -34.673 9.773 59.977 1.00 94.75 183 ALA A O 1
ATOM 1377 N N . ARG A 1 184 ? -33.901 8.026 58.813 1.00 94.38 184 ARG A N 1
ATOM 1378 C CA . ARG A 1 184 ? -33.973 7.080 59.939 1.00 94.38 184 ARG A CA 1
ATOM 1379 C C . ARG A 1 184 ? -33.155 7.525 61.151 1.00 94.38 184 ARG A C 1
ATOM 1381 O O . ARG A 1 184 ? -33.607 7.338 62.277 1.00 94.38 184 ARG A O 1
ATOM 1388 N N . ARG A 1 185 ? -31.962 8.105 60.939 1.00 94.25 185 ARG A N 1
ATOM 1389 C CA . ARG A 1 185 ? -31.155 8.688 62.029 1.00 94.25 185 ARG A CA 1
ATOM 1390 C C . ARG A 1 185 ? -31.867 9.875 62.678 1.00 94.25 185 ARG A C 1
ATOM 1392 O O . ARG A 1 185 ? -31.881 9.957 63.898 1.00 94.25 185 ARG A O 1
ATOM 1399 N N . ALA A 1 186 ? -32.483 10.747 61.880 1.00 95.25 186 ALA A N 1
ATOM 1400 C CA . ALA A 1 186 ? -33.246 11.886 62.386 1.00 95.25 186 ALA A CA 1
ATOM 1401 C C . ALA A 1 186 ? -34.495 11.448 63.174 1.00 95.25 186 ALA A C 1
ATOM 1403 O O . ALA A 1 186 ? -34.713 11.952 64.271 1.00 95.25 186 ALA A O 1
ATOM 1404 N N . THR A 1 187 ? -35.263 10.474 62.667 1.00 94.06 187 THR A N 1
ATOM 1405 C CA . THR A 1 187 ? -36.425 9.893 63.364 1.00 94.06 187 THR A CA 1
ATOM 1406 C C . THR A 1 187 ? -36.020 9.271 64.693 1.00 94.06 187 THR A C 1
ATOM 1408 O O . THR A 1 187 ? -36.658 9.537 65.704 1.00 94.06 187 THR A O 1
ATOM 1411 N N . ARG A 1 188 ? -34.933 8.487 64.709 1.00 93.44 188 ARG A N 1
ATOM 1412 C CA . ARG A 1 188 ? -34.404 7.895 65.942 1.00 93.44 188 ARG A CA 1
ATOM 1413 C C . ARG A 1 188 ? -34.037 8.970 66.967 1.00 93.44 188 ARG A C 1
ATOM 1415 O O . ARG A 1 188 ? -34.515 8.897 68.088 1.00 93.44 188 ARG A O 1
ATOM 1422 N N . ALA A 1 189 ? -33.277 9.988 66.561 1.00 93.88 189 ALA A N 1
ATOM 1423 C CA . ALA A 1 189 ? -32.894 11.083 67.450 1.00 93.88 189 ALA A CA 1
ATOM 1424 C C . ALA A 1 189 ? -34.104 11.896 67.953 1.00 93.88 189 ALA A C 1
ATOM 1426 O O . ALA A 1 189 ? -34.085 12.402 69.068 1.00 93.88 189 ALA A O 1
ATOM 1427 N N . ALA A 1 190 ? -35.157 12.049 67.142 1.00 93.12 190 ALA A N 1
ATOM 1428 C CA . ALA A 1 190 ? -36.396 12.704 67.563 1.00 93.12 190 ALA A CA 1
ATOM 1429 C C . ALA A 1 190 ? -37.164 11.873 68.598 1.00 93.12 190 ALA A C 1
ATOM 1431 O O . ALA A 1 190 ? -37.590 12.423 69.604 1.00 93.12 190 ALA A O 1
ATOM 1432 N N . MET A 1 191 ? -37.285 10.561 68.380 1.00 91.81 191 MET A N 1
ATOM 1433 C CA . MET A 1 191 ? -37.909 9.643 69.337 1.00 91.81 191 MET A CA 1
ATOM 1434 C C . MET A 1 191 ? -37.126 9.561 70.652 1.00 91.81 191 MET A C 1
ATOM 1436 O O . MET A 1 191 ? -37.742 9.545 71.709 1.00 91.81 191 MET A O 1
ATOM 1440 N N . GLU A 1 192 ? -35.790 9.554 70.598 1.00 91.56 192 GLU A N 1
ATOM 1441 C CA . GLU A 1 192 ? -34.928 9.613 71.789 1.00 91.56 192 GLU A CA 1
ATOM 1442 C C . GLU A 1 192 ? -35.188 10.904 72.593 1.00 91.56 192 GLU A C 1
ATOM 1444 O O . GLU A 1 192 ? -35.458 10.820 73.787 1.00 91.56 192 GLU A O 1
ATOM 1449 N N . ARG A 1 193 ? -35.267 12.074 71.936 1.00 91.00 193 ARG A N 1
ATOM 1450 C CA . ARG A 1 193 ? -35.661 13.339 72.595 1.00 91.00 193 ARG A CA 1
ATOM 1451 C C . ARG A 1 193 ? -37.083 13.322 73.166 1.00 91.00 193 ARG A C 1
ATOM 1453 O O . ARG A 1 193 ? -37.332 13.940 74.192 1.00 91.00 193 ARG A O 1
ATOM 1460 N N . SER A 1 194 ? -38.032 12.662 72.499 1.00 87.50 194 SER A N 1
ATOM 1461 C CA . SER A 1 194 ? -39.404 12.532 73.009 1.00 87.50 194 SER A CA 1
ATOM 1462 C C . SER A 1 194 ? -39.476 11.656 74.259 1.00 87.50 194 SER A C 1
ATOM 1464 O O . SER A 1 194 ? -40.255 11.967 75.149 1.00 87.50 194 SER A O 1
ATOM 1466 N N . ILE A 1 195 ? -38.659 10.599 74.347 1.00 88.81 195 ILE A N 1
ATOM 1467 C CA . ILE A 1 195 ? -38.546 9.772 75.559 1.00 88.81 195 ILE A CA 1
ATOM 1468 C C . ILE A 1 195 ? -37.985 10.606 76.717 1.00 88.81 195 ILE A C 1
ATOM 1470 O O . ILE A 1 195 ? -38.528 10.547 77.812 1.00 88.81 195 ILE A O 1
ATOM 1474 N N . GLU A 1 196 ? -36.952 11.419 76.472 1.00 87.38 196 GLU A N 1
ATOM 1475 C CA . GLU A 1 196 ? -36.368 12.317 77.486 1.00 87.38 196 GLU A CA 1
ATOM 1476 C C . GLU A 1 196 ? -37.361 13.368 78.021 1.00 87.38 196 GLU A C 1
ATOM 1478 O O . GLU A 1 196 ? -37.191 13.855 79.135 1.00 87.38 196 GLU A O 1
ATOM 1483 N N . ALA A 1 197 ? -38.388 13.725 77.240 1.00 85.75 197 ALA A N 1
ATOM 1484 C CA . ALA A 1 197 ? -39.396 14.724 77.598 1.00 85.75 197 ALA A CA 1
ATOM 1485 C C . ALA A 1 197 ? -40.704 14.138 78.177 1.00 85.75 197 ALA A C 1
ATOM 1487 O O . ALA A 1 197 ? -41.557 14.912 78.612 1.00 85.75 197 ALA A O 1
ATOM 1488 N N . ALA A 1 198 ? -40.890 12.813 78.152 1.00 84.31 198 ALA A N 1
ATOM 1489 C CA . ALA A 1 198 ? -42.107 12.144 78.624 1.00 84.31 198 ALA A CA 1
ATOM 1490 C C . ALA A 1 198 ? -42.197 12.125 80.162 1.00 84.31 198 ALA A C 1
ATOM 1492 O O . ALA A 1 198 ? -41.173 12.081 80.849 1.00 84.31 198 ALA A O 1
ATOM 1493 N N . ALA A 1 199 ? -43.415 12.130 80.720 1.00 77.00 199 ALA A N 1
ATOM 1494 C CA . ALA A 1 199 ? -43.591 11.977 82.162 1.00 77.00 199 ALA A CA 1
ATOM 1495 C C . ALA A 1 199 ? -43.198 10.555 82.608 1.00 77.00 199 ALA A C 1
ATOM 1497 O O . ALA A 1 199 ? -43.521 9.567 81.945 1.00 77.00 199 ALA A O 1
ATOM 1498 N N . ALA A 1 200 ? -42.506 10.451 83.746 1.00 76.12 200 ALA A N 1
ATOM 1499 C CA . ALA A 1 200 ? -42.046 9.170 84.277 1.00 76.12 200 ALA A CA 1
ATOM 1500 C C . ALA A 1 200 ? -43.226 8.216 84.538 1.00 76.12 200 ALA A C 1
ATOM 1502 O O . ALA A 1 200 ? -44.217 8.599 85.165 1.00 76.12 200 ALA A O 1
ATOM 1503 N N . GLY A 1 201 ? -43.099 6.965 84.085 1.00 82.00 201 GLY A N 1
ATOM 1504 C CA . GLY A 1 201 ? -44.132 5.935 84.210 1.00 82.00 201 GLY A CA 1
ATOM 1505 C C . GLY A 1 201 ? -44.579 5.383 82.855 1.00 82.00 201 GLY A C 1
ATOM 1506 O O . GLY A 1 201 ? -43.758 5.124 81.978 1.00 82.00 201 GLY A O 1
ATOM 1507 N N . GLU A 1 202 ? -45.887 5.185 82.680 1.00 81.06 202 GLU A N 1
ATOM 1508 C CA . GLU A 1 202 ? -46.454 4.489 81.512 1.00 81.06 202 GLU A CA 1
ATOM 1509 C C . GLU A 1 202 ? -46.153 5.180 80.166 1.00 81.06 202 GLU A C 1
ATOM 1511 O O . GLU A 1 202 ? -45.983 4.505 79.149 1.00 81.06 202 GLU A O 1
ATOM 1516 N N . GLU A 1 203 ? -46.044 6.513 80.148 1.00 82.00 203 GLU A N 1
ATOM 1517 C CA . GLU A 1 203 ? -45.778 7.298 78.933 1.00 82.00 203 GLU A CA 1
ATOM 1518 C C . GLU A 1 203 ? -44.355 7.061 78.392 1.00 82.00 203 GLU A C 1
ATOM 1520 O O . GLU A 1 203 ? -44.155 6.853 77.190 1.00 82.00 203 GLU A O 1
ATOM 1525 N N . GLU A 1 204 ? -43.364 7.008 79.285 1.00 84.62 204 GLU A N 1
ATOM 1526 C CA . GLU A 1 204 ? -41.960 6.752 78.954 1.00 84.62 204 GLU A CA 1
ATOM 1527 C C . GLU A 1 204 ? -41.747 5.320 78.426 1.00 84.62 204 GLU A C 1
ATOM 1529 O O . GLU A 1 204 ? -41.032 5.095 77.440 1.00 84.62 204 GLU A O 1
ATOM 1534 N N . ASP A 1 205 ? -42.418 4.340 79.037 1.00 86.12 205 ASP A N 1
ATOM 1535 C CA . ASP A 1 205 ? -42.348 2.936 78.628 1.00 86.12 205 ASP A CA 1
ATOM 1536 C C . ASP A 1 205 ? -43.040 2.691 77.279 1.00 86.12 205 ASP A C 1
ATOM 1538 O O . ASP A 1 205 ? -42.497 1.980 76.421 1.00 86.12 205 ASP A O 1
ATOM 1542 N N . ALA A 1 206 ? -44.176 3.349 77.024 1.00 86.69 206 ALA A N 1
ATOM 1543 C CA . ALA A 1 206 ? -44.836 3.333 75.719 1.00 86.69 206 ALA A CA 1
ATOM 1544 C C . ALA A 1 206 ? -43.959 3.967 74.616 1.00 86.69 206 ALA A C 1
ATOM 1546 O O . ALA A 1 206 ? -43.855 3.431 73.500 1.00 86.69 206 ALA A O 1
ATOM 1547 N N . ALA A 1 207 ? -43.265 5.070 74.918 1.00 87.38 207 ALA A N 1
ATOM 1548 C CA . ALA A 1 207 ? -42.345 5.728 73.990 1.00 87.38 207 ALA A CA 1
ATOM 1549 C C . ALA A 1 207 ? -41.110 4.855 73.677 1.00 87.38 207 ALA A C 1
ATOM 1551 O O . ALA A 1 207 ? -40.727 4.706 72.508 1.00 87.38 207 ALA A O 1
ATOM 1552 N N . ARG A 1 208 ? -40.534 4.180 74.685 1.00 89.25 208 ARG A N 1
ATOM 1553 C CA . ARG A 1 208 ? -39.451 3.193 74.500 1.00 89.25 208 ARG A CA 1
ATOM 1554 C C . ARG A 1 208 ? -39.878 2.001 73.648 1.00 89.25 208 ARG A C 1
ATOM 1556 O O . ARG A 1 208 ? -39.140 1.600 72.740 1.00 89.25 208 ARG A O 1
ATOM 1563 N N . ALA A 1 209 ? -41.066 1.451 73.898 1.00 91.50 209 ALA A N 1
ATOM 1564 C CA . ALA A 1 209 ? -41.617 0.359 73.099 1.00 91.50 209 ALA A CA 1
ATOM 1565 C C . ALA A 1 209 ? -41.784 0.772 71.622 1.00 91.50 209 ALA A C 1
ATOM 1567 O O . ALA A 1 209 ? -41.406 0.024 70.712 1.00 91.50 209 ALA A O 1
ATOM 1568 N N . THR A 1 210 ? -42.249 2.001 71.381 1.00 93.38 210 THR A N 1
ATOM 1569 C CA . THR A 1 210 ? -42.405 2.581 70.037 1.00 93.38 210 THR A CA 1
ATOM 1570 C C . THR A 1 210 ? -41.064 2.755 69.316 1.00 93.38 210 THR A C 1
ATOM 1572 O O . THR A 1 210 ? -40.929 2.369 68.147 1.00 93.38 210 THR A O 1
ATOM 1575 N N . LEU A 1 211 ? -40.033 3.268 69.998 1.00 93.44 211 LEU A N 1
ATOM 1576 C CA . LEU A 1 211 ? -38.682 3.391 69.437 1.00 93.44 211 LEU A CA 1
ATOM 1577 C C . LEU A 1 211 ? -38.088 2.018 69.077 1.00 93.44 211 LEU A C 1
ATOM 1579 O O . LEU A 1 211 ? -37.482 1.855 68.009 1.00 93.44 211 LEU A O 1
ATOM 1583 N N . ALA A 1 212 ? -38.280 1.011 69.934 1.00 93.25 212 ALA A N 1
ATOM 1584 C CA . ALA A 1 212 ? -37.819 -0.350 69.680 1.00 93.25 212 ALA A CA 1
ATOM 1585 C C . ALA A 1 212 ? -38.507 -0.965 68.447 1.00 93.25 212 ALA A C 1
ATOM 1587 O O . ALA A 1 212 ? -37.830 -1.536 67.582 1.00 93.25 212 ALA A O 1
ATOM 1588 N N . ALA A 1 213 ? -39.828 -0.804 68.318 1.00 93.81 213 ALA A N 1
ATOM 1589 C CA . ALA A 1 213 ? -40.589 -1.252 67.150 1.00 93.81 213 ALA A CA 1
ATOM 1590 C C . ALA A 1 213 ? -40.120 -0.553 65.860 1.00 93.81 213 ALA A C 1
ATOM 1592 O O . ALA A 1 213 ? -39.806 -1.212 64.863 1.00 93.81 213 ALA A O 1
ATOM 1593 N N . THR A 1 214 ? -39.959 0.771 65.910 1.00 94.94 214 THR A N 1
ATOM 1594 C CA . THR A 1 214 ? -39.485 1.588 64.782 1.00 94.94 214 THR A CA 1
ATOM 1595 C C . THR A 1 214 ? -38.074 1.191 64.349 1.00 94.94 214 THR A C 1
ATOM 1597 O O . THR A 1 214 ? -37.794 1.045 63.160 1.00 94.94 214 THR A O 1
ATOM 1600 N N . THR A 1 215 ? -37.177 0.922 65.301 1.00 93.06 215 THR A N 1
ATOM 1601 C CA . THR A 1 215 ? -35.804 0.478 65.015 1.00 93.06 215 THR A CA 1
ATOM 1602 C C . THR A 1 215 ? -35.777 -0.865 64.279 1.00 93.06 215 THR A C 1
ATOM 1604 O O . THR A 1 215 ? -34.992 -1.038 63.341 1.00 93.06 215 THR A O 1
ATOM 1607 N N . ARG A 1 216 ? -36.653 -1.813 64.646 1.00 94.69 216 ARG A N 1
ATOM 1608 C CA . ARG A 1 216 ? -36.773 -3.108 63.950 1.00 94.69 216 ARG A CA 1
ATOM 1609 C C . ARG A 1 216 ? -37.259 -2.933 62.509 1.00 94.69 216 ARG A C 1
ATOM 1611 O O . ARG A 1 216 ? -36.663 -3.527 61.606 1.00 94.69 216 ARG A O 1
ATOM 1618 N N . LEU A 1 217 ? -38.272 -2.089 62.291 1.00 94.31 217 LEU A N 1
ATOM 1619 C CA . LEU A 1 217 ? -38.781 -1.742 60.956 1.00 94.31 217 LEU A CA 1
ATOM 1620 C C . LEU A 1 217 ? -37.682 -1.110 60.093 1.00 94.31 217 LEU A C 1
ATOM 1622 O O . LEU A 1 217 ? -37.339 -1.623 59.029 1.00 94.31 217 LEU A O 1
ATOM 1626 N N . HIS A 1 218 ? -37.024 -0.076 60.610 1.00 95.44 218 HIS A N 1
ATOM 1627 C CA . HIS A 1 218 ? -35.895 0.606 59.977 1.00 95.44 218 HIS A CA 1
ATOM 1628 C C . HIS A 1 218 ? -34.732 -0.334 59.612 1.00 95.44 218 HIS A C 1
ATOM 1630 O O . HIS A 1 218 ? -34.107 -0.192 58.552 1.00 95.44 218 HIS A O 1
ATOM 1636 N N . ALA A 1 219 ? -34.424 -1.315 60.466 1.00 93.44 219 ALA A N 1
ATOM 1637 C CA . ALA A 1 219 ? -33.418 -2.334 60.180 1.00 93.44 219 ALA A CA 1
ATOM 1638 C C . ALA A 1 219 ? -33.860 -3.280 59.050 1.00 93.44 219 ALA A C 1
ATOM 1640 O O . ALA A 1 219 ? -33.045 -3.632 58.189 1.00 93.44 219 ALA A O 1
ATOM 1641 N N . ALA A 1 220 ? -35.137 -3.670 59.017 1.00 93.94 220 ALA A N 1
ATOM 1642 C CA . ALA A 1 220 ? -35.703 -4.482 57.942 1.00 93.94 220 ALA A CA 1
ATOM 1643 C C . ALA A 1 220 ? -35.679 -3.742 56.594 1.00 93.94 220 ALA A C 1
ATOM 1645 O O . ALA A 1 220 ? -35.188 -4.302 55.610 1.00 93.94 220 ALA A O 1
ATOM 1646 N N . GLU A 1 221 ? -36.089 -2.473 56.562 1.00 92.94 221 GLU A N 1
ATOM 1647 C CA . GLU A 1 221 ? -36.023 -1.607 55.377 1.00 92.94 221 GLU A CA 1
ATOM 1648 C C . GLU A 1 221 ? -34.591 -1.415 54.866 1.00 92.94 221 GLU A C 1
ATOM 1650 O O . GLU A 1 221 ? -34.336 -1.455 53.663 1.00 92.94 221 GLU A O 1
ATOM 1655 N N . SER A 1 222 ? -33.630 -1.229 55.777 1.00 94.94 222 SER A N 1
ATOM 1656 C CA . SER A 1 222 ? -32.210 -1.110 55.433 1.00 94.94 222 SER A CA 1
ATOM 1657 C C . SER A 1 222 ? -31.693 -2.375 54.744 1.00 94.94 222 SER A C 1
ATOM 1659 O O . SER A 1 222 ? -31.059 -2.297 53.689 1.00 94.94 222 SER A O 1
ATOM 1661 N N . ARG A 1 223 ? -32.004 -3.557 55.299 1.00 96.56 223 ARG A N 1
ATOM 1662 C CA . ARG A 1 223 ? -31.651 -4.846 54.684 1.00 96.56 223 ARG A CA 1
ATOM 1663 C C . ARG A 1 223 ? -32.327 -5.027 53.325 1.00 96.56 223 ARG A C 1
ATOM 1665 O O . ARG A 1 223 ? -31.668 -5.466 52.387 1.00 96.56 223 ARG A O 1
ATOM 1672 N N . ALA A 1 224 ? -33.606 -4.670 53.205 1.00 95.19 224 ALA A N 1
ATOM 1673 C CA . ALA A 1 224 ? -34.342 -4.737 51.945 1.00 95.19 224 ALA A CA 1
ATOM 1674 C C . ALA A 1 224 ? -33.711 -3.841 50.870 1.00 95.19 224 ALA A C 1
ATOM 1676 O O . ALA A 1 224 ? -33.440 -4.312 49.772 1.00 95.19 224 ALA A O 1
ATOM 1677 N N . GLY A 1 225 ? -33.372 -2.595 51.211 1.00 95.81 225 GLY A N 1
ATOM 1678 C CA . GLY A 1 225 ? -32.716 -1.668 50.291 1.00 95.81 225 GLY A CA 1
ATOM 1679 C C . GLY A 1 225 ? -31.332 -2.133 49.827 1.00 95.81 225 GLY A C 1
ATOM 1680 O O . GLY A 1 225 ? -31.004 -2.003 48.652 1.00 95.81 225 GLY A O 1
ATOM 1681 N N . LYS A 1 226 ? -30.529 -2.728 50.721 1.00 95.00 226 LYS A N 1
ATOM 1682 C CA . LYS A 1 226 ? -29.230 -3.318 50.347 1.00 95.00 226 LYS A CA 1
ATOM 1683 C C . LYS A 1 226 ? -29.387 -4.497 49.383 1.00 95.00 226 LYS A C 1
ATOM 1685 O O . LYS A 1 226 ? -28.627 -4.587 48.424 1.00 95.00 226 LYS A O 1
ATOM 1690 N N . ARG A 1 227 ? -30.371 -5.373 49.620 1.00 97.31 227 ARG A N 1
ATOM 1691 C CA . ARG A 1 227 ? -30.685 -6.491 48.714 1.00 97.31 227 ARG A CA 1
ATOM 1692 C C . ARG A 1 227 ? -31.151 -6.000 47.349 1.00 97.31 227 ARG A C 1
ATOM 1694 O O . ARG A 1 227 ? -30.731 -6.553 46.345 1.00 97.31 227 ARG A O 1
ATOM 1701 N N . GLU A 1 228 ? -31.965 -4.951 47.317 1.00 96.94 228 GLU A N 1
ATOM 1702 C CA . GLU A 1 228 ? -32.417 -4.349 46.063 1.00 96.94 228 GLU A CA 1
ATOM 1703 C C . GLU A 1 228 ? -31.252 -3.767 45.257 1.00 96.94 228 GLU A C 1
ATOM 1705 O O . GLU A 1 228 ? -31.136 -4.013 44.061 1.00 96.94 228 GLU A O 1
ATOM 1710 N N . LEU A 1 229 ? -30.326 -3.067 45.920 1.00 97.06 229 LEU A N 1
ATOM 1711 C CA . LEU A 1 229 ? -29.120 -2.564 45.263 1.00 97.06 229 LEU A CA 1
ATOM 1712 C C . LEU A 1 229 ? -28.239 -3.696 44.713 1.00 97.06 229 LEU A C 1
ATOM 1714 O O . LEU A 1 229 ? -27.685 -3.546 43.628 1.00 97.06 229 LEU A O 1
ATOM 1718 N N . ALA A 1 230 ? -28.107 -4.810 45.441 1.00 97.50 230 ALA A N 1
ATOM 1719 C CA . ALA A 1 230 ? -27.382 -5.988 44.962 1.00 97.50 230 ALA A CA 1
ATOM 1720 C C . ALA A 1 230 ? -28.047 -6.584 43.710 1.00 97.50 230 ALA A C 1
ATOM 1722 O O . ALA A 1 230 ? -27.391 -6.700 42.682 1.00 97.50 230 ALA A O 1
ATOM 1723 N N . ARG A 1 231 ? -29.368 -6.811 43.745 1.00 96.94 231 ARG A N 1
ATOM 1724 C CA . ARG A 1 231 ? -30.138 -7.299 42.585 1.00 96.94 231 ARG A CA 1
ATOM 1725 C C . ARG A 1 231 ? -29.983 -6.408 41.360 1.00 96.94 231 ARG A C 1
ATOM 1727 O O . ARG A 1 231 ? -29.887 -6.908 40.247 1.00 96.94 231 ARG A O 1
ATOM 1734 N N . LEU A 1 232 ? -29.954 -5.091 41.555 1.00 96.88 232 LEU A N 1
ATOM 1735 C CA . LEU A 1 232 ? -29.821 -4.141 40.453 1.00 96.88 232 LEU A CA 1
ATOM 1736 C C . LEU A 1 232 ? -28.412 -4.174 39.835 1.00 96.88 232 LEU A C 1
ATOM 1738 O O . LEU A 1 232 ? -28.274 -4.039 38.620 1.00 96.88 232 LEU A O 1
ATOM 1742 N N . LYS A 1 233 ? -27.372 -4.409 40.646 1.00 97.19 233 LYS A N 1
ATOM 1743 C CA . LYS A 1 233 ? -26.004 -4.645 40.155 1.00 97.19 233 LYS A CA 1
ATOM 1744 C C . LYS A 1 233 ? -25.892 -5.961 39.386 1.00 97.19 233 LYS A C 1
ATOM 1746 O O . LYS A 1 233 ? -25.282 -5.970 38.320 1.00 97.19 233 LYS A O 1
ATOM 1751 N N . ASP A 1 234 ? -26.519 -7.023 39.884 1.00 97.19 234 ASP A N 1
ATOM 1752 C CA . ASP A 1 234 ? -26.549 -8.322 39.204 1.00 97.19 234 ASP A CA 1
ATOM 1753 C C . ASP A 1 234 ? -27.292 -8.211 37.863 1.00 97.19 234 ASP A C 1
ATOM 1755 O O . ASP A 1 234 ? -26.776 -8.625 36.829 1.00 97.19 234 ASP A O 1
ATOM 1759 N N . ALA A 1 235 ? -28.446 -7.532 37.843 1.00 95.94 235 ALA A N 1
ATOM 1760 C CA . ALA A 1 235 ? -29.210 -7.274 36.623 1.00 95.94 235 ALA A CA 1
ATOM 1761 C C . ALA A 1 235 ? -28.415 -6.466 35.584 1.00 95.94 235 ALA A C 1
ATOM 1763 O O . ALA A 1 235 ? -28.474 -6.778 34.396 1.00 95.94 235 ALA A O 1
ATOM 1764 N N . ARG A 1 236 ? -27.632 -5.463 36.015 1.00 96.56 236 ARG A N 1
ATOM 1765 C CA . ARG A 1 236 ? -26.701 -4.739 35.132 1.00 96.56 236 ARG A CA 1
ATOM 1766 C C . ARG A 1 236 ? -25.660 -5.681 34.535 1.00 96.56 236 ARG A C 1
ATOM 1768 O O . ARG A 1 236 ? -25.410 -5.605 33.336 1.00 96.56 236 ARG A O 1
ATOM 1775 N N . ALA A 1 237 ? -25.039 -6.534 35.351 1.00 94.75 237 ALA A N 1
ATOM 1776 C CA . ALA A 1 237 ? -24.030 -7.477 34.875 1.00 94.75 237 ALA A CA 1
ATOM 1777 C C . ALA A 1 237 ? -24.616 -8.431 33.821 1.00 94.75 237 ALA A C 1
ATOM 1779 O O . ALA A 1 237 ? -24.049 -8.563 32.740 1.00 94.75 237 ALA A O 1
ATOM 1780 N N . THR A 1 238 ? -25.795 -9.004 34.081 1.00 94.31 238 THR A N 1
ATOM 1781 C CA . THR A 1 238 ? -26.505 -9.859 33.118 1.00 94.31 238 THR A CA 1
ATOM 1782 C C . THR A 1 238 ? -26.885 -9.105 31.840 1.00 94.31 238 THR A C 1
ATOM 1784 O O . THR A 1 238 ? -26.686 -9.621 30.744 1.00 94.31 238 THR A O 1
ATOM 1787 N N . ALA A 1 239 ? -27.389 -7.873 31.953 1.00 93.19 239 ALA A N 1
ATOM 1788 C CA . ALA A 1 239 ? -27.811 -7.080 30.798 1.00 93.19 239 ALA A CA 1
ATOM 1789 C C . ALA A 1 239 ? -26.641 -6.645 29.900 1.00 93.19 239 ALA A C 1
ATOM 1791 O O . ALA A 1 239 ? -26.814 -6.527 28.690 1.00 93.19 239 ALA A O 1
ATOM 1792 N N . LEU A 1 240 ? -25.458 -6.400 30.476 1.00 93.88 240 LEU A N 1
ATOM 1793 C CA . LEU A 1 240 ? -24.267 -5.996 29.723 1.00 93.88 240 LEU A CA 1
ATOM 1794 C C . LEU A 1 240 ? -23.444 -7.177 29.193 1.00 93.88 240 LEU A C 1
ATOM 1796 O O . LEU A 1 240 ? -22.603 -6.953 28.323 1.00 93.88 240 LEU A O 1
ATOM 1800 N N . ALA A 1 241 ? -23.685 -8.407 29.657 1.00 93.75 241 ALA A N 1
ATOM 1801 C CA . ALA A 1 241 ? -22.954 -9.593 29.209 1.00 93.75 241 ALA A CA 1
ATOM 1802 C C . ALA A 1 241 ? -23.078 -9.801 27.689 1.00 93.75 241 ALA A C 1
ATOM 1804 O O . ALA A 1 241 ? -22.077 -9.757 26.980 1.00 93.75 241 ALA A O 1
ATOM 1805 N N . SER A 1 242 ? -24.305 -9.906 27.168 1.00 91.69 242 SER A N 1
ATOM 1806 C CA . SER A 1 242 ? -24.538 -10.173 25.739 1.00 91.69 242 SER A CA 1
ATOM 1807 C C . SER A 1 242 ? -24.009 -9.068 24.798 1.00 91.69 242 SER A C 1
ATOM 1809 O O . SER A 1 242 ? -23.320 -9.406 23.833 1.00 91.69 242 SER A O 1
ATOM 1811 N N . PRO A 1 243 ? -24.230 -7.759 25.059 1.00 92.06 243 PRO A N 1
ATOM 1812 C CA . PRO A 1 243 ? -23.623 -6.691 24.258 1.00 92.06 243 PRO A CA 1
ATOM 1813 C C . PRO A 1 243 ? -22.091 -6.698 24.287 1.00 92.06 243 PRO A C 1
ATOM 1815 O O . PRO A 1 243 ? -21.457 -6.450 23.261 1.00 92.06 243 PRO A O 1
ATOM 1818 N N . THR A 1 244 ? -21.492 -7.002 25.443 1.00 92.56 244 THR A N 1
ATOM 1819 C CA . THR A 1 244 ? -20.030 -7.082 25.584 1.00 92.56 244 THR A CA 1
ATOM 1820 C C . THR A 1 244 ? -19.479 -8.264 24.790 1.00 92.56 244 THR A C 1
ATOM 1822 O O . THR A 1 244 ? -18.543 -8.099 24.015 1.00 92.56 244 THR A O 1
ATOM 1825 N N . GLU A 1 245 ? -20.098 -9.440 24.895 1.00 95.00 245 GLU A N 1
ATOM 1826 C CA . GLU A 1 245 ? -19.727 -10.624 24.112 1.00 95.00 245 GLU A CA 1
ATOM 1827 C C . GLU A 1 245 ? -19.882 -10.399 22.601 1.00 95.00 245 GLU A C 1
ATOM 1829 O O . GLU A 1 245 ? -19.050 -10.847 21.813 1.00 95.00 245 GLU A O 1
ATOM 1834 N N . ALA A 1 246 ? -20.933 -9.697 22.168 1.00 94.94 246 ALA A N 1
ATOM 1835 C CA . ALA A 1 246 ? -21.112 -9.330 20.765 1.00 94.94 246 ALA A CA 1
ATOM 1836 C C . ALA A 1 246 ? -19.990 -8.402 20.270 1.00 94.94 246 ALA A C 1
ATOM 1838 O O . ALA A 1 246 ? -19.431 -8.638 19.198 1.00 94.94 246 ALA A O 1
ATOM 1839 N N . LEU A 1 247 ? -19.620 -7.391 21.064 1.00 96.38 247 LEU A N 1
ATOM 1840 C CA . LEU A 1 247 ? -18.519 -6.483 20.745 1.00 96.38 247 LEU A CA 1
ATOM 1841 C C . LEU A 1 247 ? -17.175 -7.219 20.654 1.00 96.38 247 LEU A C 1
ATOM 1843 O O . LEU A 1 247 ? -16.425 -7.013 19.699 1.00 96.38 247 LEU A O 1
ATOM 1847 N N . GLU A 1 248 ? -16.875 -8.096 21.612 1.00 96.50 248 GLU A N 1
ATOM 1848 C CA . GLU A 1 248 ? -15.624 -8.863 21.623 1.00 96.50 248 GLU A CA 1
ATOM 1849 C C . GLU A 1 248 ? -15.540 -9.857 20.456 1.00 96.50 248 GLU A C 1
ATOM 1851 O O . GLU A 1 248 ? -14.475 -10.012 19.848 1.00 96.50 248 GLU A O 1
ATOM 1856 N N . ARG A 1 249 ? -16.667 -10.462 20.053 1.00 97.62 249 ARG A N 1
ATOM 1857 C CA . ARG A 1 249 ? -16.736 -11.269 18.823 1.00 97.62 249 ARG A CA 1
ATOM 1858 C C . ARG A 1 249 ? -16.435 -10.431 17.580 1.00 97.62 249 ARG A C 1
ATOM 1860 O O . ARG A 1 249 ? -15.554 -10.808 16.811 1.00 97.62 249 ARG A O 1
ATOM 1867 N N . ALA A 1 250 ? -17.075 -9.270 17.425 1.00 97.12 250 ALA A N 1
ATOM 1868 C CA . ALA A 1 250 ? -16.843 -8.382 16.281 1.00 97.12 250 ALA A CA 1
ATOM 1869 C C . ALA A 1 250 ? -15.389 -7.864 16.218 1.00 97.12 250 ALA A C 1
ATOM 1871 O O . ALA A 1 250 ? -14.790 -7.772 15.146 1.00 97.12 250 ALA A O 1
ATOM 1872 N N . ARG A 1 251 ? -14.773 -7.566 17.370 1.00 97.81 251 ARG A N 1
ATOM 1873 C CA . ARG A 1 251 ? -13.352 -7.173 17.461 1.00 97.81 251 ARG A CA 1
ATOM 1874 C C . ARG A 1 251 ? -12.407 -8.308 17.066 1.00 97.81 251 ARG A C 1
ATOM 1876 O O . ARG A 1 251 ? -11.411 -8.073 16.370 1.00 97.81 251 ARG A O 1
ATOM 1883 N N . SER A 1 252 ? -12.720 -9.527 17.495 1.00 98.12 252 SER A N 1
ATOM 1884 C CA . SER A 1 252 ? -11.962 -10.730 17.145 1.00 98.12 252 SER A CA 1
ATOM 1885 C C . SER A 1 252 ? -12.044 -11.013 15.643 1.00 98.12 252 SER A C 1
ATOM 1887 O O . SER A 1 252 ? -11.013 -11.208 15.001 1.00 98.12 252 SER A O 1
ATOM 1889 N N . GLU A 1 253 ? -13.238 -10.926 15.057 1.00 98.06 253 GLU A N 1
ATOM 1890 C CA . GLU A 1 253 ? -13.458 -11.079 13.615 1.00 98.06 253 GLU A CA 1
ATOM 1891 C C . GLU A 1 253 ? -12.713 -10.013 12.800 1.00 98.06 253 GLU A C 1
ATOM 1893 O O . GLU A 1 253 ? -11.988 -10.342 11.862 1.00 98.06 253 GLU A O 1
ATOM 1898 N N . LEU A 1 254 ? -12.773 -8.741 13.212 1.00 98.12 254 LEU A N 1
ATOM 1899 C CA . LEU A 1 254 ? -12.006 -7.668 12.571 1.00 98.12 254 LEU A CA 1
ATOM 1900 C C . LEU A 1 254 ? -10.493 -7.942 12.602 1.00 98.12 254 LEU A C 1
ATOM 1902 O O . LEU A 1 254 ? -9.770 -7.629 11.651 1.00 98.12 254 LEU A O 1
ATOM 1906 N N . THR A 1 255 ? -9.994 -8.506 13.702 1.00 98.31 255 THR A N 1
ATOM 1907 C CA . THR A 1 255 ? -8.581 -8.878 13.837 1.00 98.31 255 THR A CA 1
ATOM 1908 C C . THR A 1 255 ? -8.223 -10.027 12.895 1.00 98.31 255 THR A C 1
ATOM 1910 O O . THR A 1 255 ? -7.194 -9.945 12.217 1.00 98.31 255 THR A O 1
ATOM 1913 N N . ALA A 1 256 ? -9.086 -11.041 12.789 1.00 98.12 256 ALA A N 1
ATOM 1914 C CA . ALA A 1 256 ? -8.934 -12.152 11.855 1.00 98.12 256 ALA A CA 1
ATOM 1915 C C . ALA A 1 256 ? -8.934 -11.669 10.395 1.00 98.12 256 ALA A C 1
ATOM 1917 O O . ALA A 1 256 ? -7.972 -11.936 9.680 1.00 98.12 256 ALA A O 1
ATOM 1918 N N . LEU A 1 257 ? -9.910 -10.852 9.982 1.00 98.25 257 LEU A N 1
ATOM 1919 C CA . LEU A 1 257 ? -9.992 -10.289 8.626 1.00 98.25 257 LEU A CA 1
ATOM 1920 C C . LEU A 1 257 ? -8.753 -9.462 8.264 1.00 98.25 257 LEU A C 1
ATOM 1922 O O . LEU A 1 257 ? -8.208 -9.583 7.169 1.00 98.25 257 LEU A O 1
ATOM 1926 N N . ARG A 1 258 ? -8.237 -8.657 9.201 1.00 97.38 258 ARG A N 1
ATOM 1927 C CA . ARG A 1 258 ? -6.973 -7.926 9.003 1.00 97.38 258 ARG A CA 1
ATOM 1928 C C . ARG A 1 258 ? -5.776 -8.861 8.860 1.00 97.38 258 ARG A C 1
ATOM 1930 O O . ARG A 1 258 ? -4.837 -8.521 8.146 1.00 97.38 258 ARG A O 1
ATOM 1937 N N . SER A 1 259 ? -5.764 -9.989 9.566 1.00 97.38 259 SER A N 1
ATOM 1938 C CA . SER A 1 259 ? -4.727 -11.011 9.411 1.00 97.38 259 SER A CA 1
ATOM 1939 C C . SER A 1 259 ? -4.802 -11.657 8.027 1.00 97.38 259 SER A C 1
ATOM 1941 O O . SER A 1 259 ? -3.795 -11.680 7.321 1.00 97.38 259 SER A O 1
ATOM 1943 N N . THR A 1 260 ? -6.000 -12.062 7.596 1.00 97.38 260 THR A N 1
ATOM 1944 C CA . THR A 1 260 ? -6.262 -12.628 6.265 1.00 97.38 260 THR A CA 1
ATOM 1945 C C . THR A 1 260 ? -5.854 -11.663 5.157 1.00 97.38 260 THR A C 1
ATOM 1947 O O . THR A 1 260 ? -5.080 -12.037 4.284 1.00 97.38 260 THR A O 1
ATOM 1950 N N . HIS A 1 261 ? -6.257 -10.390 5.240 1.00 97.06 261 HIS A N 1
ATOM 1951 C CA . HIS A 1 261 ? -5.832 -9.365 4.285 1.00 97.06 261 HIS A CA 1
ATOM 1952 C C . HIS A 1 261 ? -4.300 -9.263 4.204 1.00 97.06 261 HIS A C 1
ATOM 1954 O O . HIS A 1 261 ? -3.741 -9.251 3.112 1.00 97.06 261 HIS A O 1
ATOM 1960 N N . ARG A 1 262 ? -3.592 -9.230 5.342 1.00 94.62 262 ARG A N 1
ATOM 1961 C CA . ARG A 1 262 ? -2.118 -9.202 5.333 1.00 94.62 262 ARG A CA 1
ATOM 1962 C C . ARG A 1 262 ? -1.522 -10.461 4.703 1.00 94.62 262 ARG A C 1
ATOM 1964 O O . ARG A 1 262 ? -0.497 -10.358 4.040 1.00 94.62 262 ARG A O 1
ATOM 1971 N N . ALA A 1 263 ? -2.110 -11.633 4.932 1.00 93.75 263 ALA A N 1
ATOM 1972 C CA . ALA A 1 263 ? -1.635 -12.883 4.352 1.00 93.75 263 ALA A CA 1
ATOM 1973 C C . ALA A 1 263 ? -1.782 -12.881 2.823 1.00 93.75 263 ALA A C 1
ATOM 1975 O O . ALA A 1 263 ? -0.764 -13.005 2.144 1.00 93.75 263 ALA A O 1
ATOM 1976 N N . LEU A 1 264 ? -2.990 -12.616 2.315 1.00 93.75 264 LEU A N 1
ATOM 1977 C CA . LEU A 1 264 ? -3.290 -12.550 0.880 1.00 93.75 264 LEU A CA 1
ATOM 1978 C C . LEU A 1 264 ? -2.445 -11.487 0.167 1.00 93.75 264 LEU A C 1
ATOM 1980 O O . LEU A 1 264 ? -1.831 -11.757 -0.860 1.00 93.75 264 LEU A O 1
ATOM 1984 N N . SER A 1 265 ? -2.323 -10.289 0.749 1.00 91.12 265 SER A N 1
ATOM 1985 C CA . SER A 1 265 ? -1.502 -9.218 0.170 1.00 91.12 265 SER A CA 1
ATOM 1986 C C . SER A 1 265 ? -0.016 -9.584 0.098 1.00 91.12 265 SER A C 1
ATOM 1988 O O . SER A 1 265 ? 0.653 -9.224 -0.869 1.00 91.12 265 SER A O 1
ATOM 1990 N N . ARG A 1 266 ? 0.524 -10.305 1.094 1.00 90.44 266 ARG A N 1
ATOM 1991 C CA . ARG A 1 266 ? 1.914 -10.800 1.040 1.00 90.44 266 ARG A CA 1
ATOM 1992 C C . ARG A 1 266 ? 2.092 -11.875 -0.026 1.00 90.44 266 ARG A C 1
ATOM 1994 O O . ARG A 1 266 ? 3.124 -11.878 -0.687 1.00 90.44 266 ARG A O 1
ATOM 2001 N N . GLU A 1 267 ? 1.127 -12.774 -0.166 1.00 89.88 267 GLU A N 1
ATOM 2002 C CA . GLU A 1 267 ? 1.161 -13.842 -1.165 1.00 89.88 267 GLU A CA 1
ATOM 2003 C C . GLU A 1 267 ? 1.116 -13.278 -2.587 1.00 89.88 267 GLU A C 1
ATOM 2005 O O . GLU A 1 267 ? 2.004 -13.578 -3.386 1.00 89.88 267 GLU A O 1
ATOM 2010 N N . LEU A 1 268 ? 0.164 -12.381 -2.871 1.00 89.75 268 LEU A N 1
ATOM 2011 C CA . LEU A 1 268 ? 0.067 -11.699 -4.160 1.00 89.75 268 LEU A CA 1
ATOM 2012 C C . LEU A 1 268 ? 1.350 -10.920 -4.472 1.00 89.75 268 LEU A C 1
ATOM 2014 O O . LEU A 1 268 ? 1.889 -11.030 -5.571 1.00 89.75 268 LEU A O 1
ATOM 2018 N N . LEU A 1 269 ? 1.885 -10.169 -3.505 1.00 86.50 269 LEU A N 1
ATOM 2019 C CA . LEU A 1 269 ? 3.136 -9.436 -3.696 1.00 86.50 269 LEU A CA 1
ATOM 2020 C C . LEU A 1 269 ? 4.319 -10.381 -3.971 1.00 86.50 269 LEU A C 1
ATOM 2022 O O . LEU A 1 269 ? 5.140 -10.094 -4.841 1.00 86.50 269 LEU A O 1
ATOM 2026 N N . GLY A 1 270 ? 4.388 -11.516 -3.271 1.00 85.38 270 GLY A N 1
ATOM 2027 C CA . GLY A 1 270 ? 5.377 -12.563 -3.522 1.00 85.38 270 GLY A CA 1
ATOM 2028 C C . GLY A 1 270 ? 5.278 -13.121 -4.941 1.00 85.38 270 GLY A C 1
ATOM 2029 O O . GLY A 1 270 ? 6.286 -13.198 -5.638 1.00 85.38 270 GLY A O 1
ATOM 2030 N N . ALA A 1 271 ? 4.063 -13.419 -5.406 1.00 85.94 271 ALA A N 1
ATOM 2031 C CA . ALA A 1 271 ? 3.816 -13.888 -6.766 1.00 85.94 271 ALA A CA 1
ATOM 2032 C C . ALA A 1 271 ? 4.198 -12.841 -7.828 1.00 85.94 271 ALA A C 1
ATOM 2034 O O . ALA A 1 271 ? 4.792 -13.186 -8.851 1.00 85.94 271 ALA A O 1
ATOM 2035 N N . ILE A 1 272 ? 3.920 -11.555 -7.574 1.00 84.56 272 ILE A N 1
ATOM 2036 C CA . ILE A 1 272 ? 4.343 -10.457 -8.452 1.00 84.56 272 ILE A CA 1
ATOM 2037 C C . ILE A 1 272 ? 5.868 -10.433 -8.553 1.00 84.56 272 ILE A C 1
ATOM 2039 O O . ILE A 1 272 ? 6.394 -10.432 -9.666 1.00 84.56 272 ILE A O 1
ATOM 2043 N N . PHE A 1 273 ? 6.584 -10.464 -7.425 1.00 83.31 273 PHE A N 1
ATOM 2044 C CA . PHE A 1 273 ? 8.049 -10.454 -7.422 1.00 83.31 273 PHE A CA 1
ATOM 2045 C C . PHE A 1 273 ? 8.657 -11.680 -8.109 1.00 83.31 273 PHE A C 1
ATOM 2047 O O . PHE A 1 273 ? 9.616 -11.547 -8.868 1.00 83.31 273 PHE A O 1
ATOM 2054 N N . GLU A 1 274 ? 8.068 -12.854 -7.905 1.00 84.62 274 GLU A N 1
ATOM 2055 C CA . GLU A 1 274 ? 8.501 -14.097 -8.543 1.00 84.62 274 GLU A CA 1
ATOM 2056 C C . GLU A 1 274 ? 8.295 -14.084 -10.067 1.00 84.62 274 GLU A C 1
ATOM 2058 O O . GLU A 1 274 ? 8.995 -14.769 -10.813 1.00 84.62 274 GLU A O 1
ATOM 2063 N N . SER A 1 275 ? 7.372 -13.255 -10.562 1.00 85.88 275 SER A N 1
ATOM 2064 C CA . SER A 1 275 ? 7.121 -13.102 -11.997 1.00 85.88 275 SER A CA 1
ATOM 2065 C C . SER A 1 275 ? 8.143 -12.220 -12.728 1.00 85.88 275 SER A C 1
ATOM 2067 O O . SER A 1 275 ? 8.100 -12.146 -13.955 1.00 85.88 275 SER A O 1
ATOM 2069 N N . TYR A 1 276 ? 9.057 -11.539 -12.025 1.00 86.31 276 TYR A N 1
ATOM 2070 C CA . TYR A 1 276 ? 10.070 -10.703 -12.677 1.00 86.31 276 TYR A CA 1
ATOM 2071 C C . TYR A 1 276 ? 11.134 -11.544 -13.379 1.00 86.31 276 TYR A C 1
ATOM 2073 O O . TYR A 1 276 ? 11.683 -12.495 -12.811 1.00 86.31 276 TYR A O 1
ATOM 2081 N N . ARG A 1 277 ? 11.480 -11.140 -14.604 1.00 86.31 277 ARG A N 1
ATOM 2082 C CA . ARG A 1 277 ? 12.617 -11.681 -15.359 1.00 86.31 277 ARG A CA 1
ATOM 2083 C C . ARG A 1 277 ? 13.522 -10.544 -15.816 1.00 86.31 277 ARG A C 1
ATOM 2085 O O . ARG A 1 277 ? 13.086 -9.638 -16.527 1.00 86.31 277 ARG A O 1
ATOM 2092 N N . LEU A 1 278 ? 14.775 -10.590 -15.371 1.00 90.25 278 LEU A N 1
ATOM 2093 C CA . LEU A 1 278 ? 15.780 -9.550 -15.575 1.00 90.25 278 LEU A CA 1
ATOM 2094 C C . LEU A 1 278 ? 16.857 -10.063 -16.547 1.00 90.25 278 LEU A C 1
ATOM 2096 O O . LEU A 1 278 ? 17.772 -10.780 -16.118 1.00 90.25 278 LEU A O 1
ATOM 2100 N N . PRO A 1 279 ? 16.756 -9.752 -17.853 1.00 91.56 279 PRO A N 1
ATOM 2101 C CA . PRO A 1 279 ? 17.801 -10.098 -18.807 1.00 91.56 279 PRO A CA 1
ATOM 2102 C C . PRO A 1 279 ? 19.039 -9.214 -18.603 1.00 91.56 279 PRO A C 1
ATOM 2104 O O . PRO A 1 279 ? 18.981 -8.170 -17.943 1.00 91.56 279 PRO A O 1
ATOM 2107 N N . ASN A 1 280 ? 20.154 -9.630 -19.192 1.00 91.62 280 ASN A N 1
ATOM 2108 C CA . ASN A 1 280 ? 21.365 -8.823 -19.307 1.00 91.62 280 ASN A CA 1
ATOM 2109 C C . ASN A 1 280 ? 21.999 -9.003 -20.700 1.00 91.62 280 ASN A C 1
ATOM 2111 O O . ASN A 1 280 ? 21.378 -9.563 -21.604 1.00 91.62 280 ASN A O 1
ATOM 2115 N N . PHE A 1 281 ? 23.213 -8.489 -20.899 1.00 91.06 281 PHE A N 1
ATOM 2116 C CA . PHE A 1 281 ? 23.867 -8.439 -22.208 1.00 91.06 281 PHE A CA 1
ATOM 2117 C C . PHE A 1 281 ? 24.883 -9.571 -22.437 1.00 91.06 281 PHE A C 1
ATOM 2119 O O . PHE A 1 281 ? 25.537 -9.611 -23.486 1.00 91.06 281 PHE A O 1
ATOM 2126 N N . THR A 1 282 ? 25.004 -10.519 -21.502 1.00 85.62 282 THR A N 1
ATOM 2127 C CA . THR A 1 282 ? 25.778 -11.752 -21.699 1.00 85.62 282 THR A CA 1
ATOM 2128 C C . THR A 1 282 ? 24.974 -12.769 -22.509 1.00 85.62 282 THR A C 1
ATOM 2130 O O . THR A 1 282 ? 23.753 -12.678 -22.636 1.00 85.62 282 THR A O 1
ATOM 2133 N N . THR A 1 283 ? 25.658 -13.753 -23.092 1.00 75.12 283 THR A N 1
ATOM 2134 C CA . THR A 1 283 ? 25.000 -14.823 -23.862 1.00 75.12 283 THR A CA 1
ATOM 2135 C C . THR A 1 283 ? 24.060 -15.660 -22.986 1.00 75.12 283 THR A C 1
ATOM 2137 O O . THR A 1 283 ? 22.964 -16.003 -23.414 1.00 75.12 283 THR A O 1
ATOM 2140 N N . GLU A 1 284 ? 24.446 -15.932 -21.738 1.00 74.94 284 GLU A N 1
ATOM 2141 C CA . GLU A 1 284 ? 23.641 -16.703 -20.778 1.00 74.94 284 GLU A CA 1
ATOM 2142 C C . GLU A 1 284 ? 22.479 -15.894 -20.181 1.00 74.94 284 GLU A C 1
ATOM 2144 O O . GLU A 1 284 ? 21.491 -16.462 -19.720 1.00 74.94 284 GLU A O 1
ATOM 2149 N N . GLY A 1 285 ? 22.561 -14.562 -20.199 1.00 72.69 285 GLY A N 1
ATOM 2150 C CA . GLY A 1 285 ? 21.538 -13.688 -19.629 1.00 72.69 285 GLY A CA 1
ATOM 2151 C C . GLY A 1 285 ? 20.403 -13.303 -20.573 1.00 72.69 285 GLY A C 1
ATOM 2152 O O . GLY A 1 285 ? 19.656 -12.376 -20.254 1.00 72.69 285 GLY A O 1
ATOM 2153 N N . GLY A 1 286 ? 20.248 -13.998 -21.704 1.00 69.81 286 GLY A N 1
ATOM 2154 C CA . GLY A 1 286 ? 19.113 -13.793 -22.608 1.00 69.81 286 GLY A CA 1
ATOM 2155 C C . GLY A 1 286 ? 19.282 -12.649 -23.605 1.00 69.81 286 GLY A C 1
ATOM 2156 O O . GLY A 1 286 ? 18.298 -12.051 -24.041 1.00 69.81 286 GLY A O 1
ATOM 2157 N N . PHE A 1 287 ? 20.519 -12.295 -23.950 1.00 76.00 287 PHE A N 1
ATOM 2158 C CA . PHE A 1 287 ? 20.766 -11.271 -24.958 1.00 76.00 287 PHE A CA 1
ATOM 2159 C C . PHE A 1 287 ? 20.276 -11.716 -26.344 1.00 76.00 287 PHE A C 1
ATOM 2161 O O . PHE A 1 287 ? 20.674 -12.767 -26.843 1.00 76.00 287 PHE A O 1
ATOM 2168 N N . GLY A 1 288 ? 19.438 -10.901 -26.988 1.00 62.34 288 GLY A N 1
ATOM 2169 C CA . GLY A 1 288 ? 18.899 -11.176 -28.324 1.00 62.34 288 GLY A CA 1
ATOM 2170 C C . GLY A 1 288 ? 17.833 -12.272 -28.371 1.00 62.34 288 GLY A C 1
ATOM 2171 O O . GLY A 1 288 ? 17.273 -12.524 -29.436 1.00 62.34 288 GLY A O 1
ATOM 2172 N N . THR A 1 289 ? 17.500 -12.895 -27.240 1.00 64.06 289 THR A N 1
ATOM 2173 C CA . THR A 1 289 ? 16.356 -13.798 -27.162 1.00 64.06 289 THR A CA 1
ATOM 2174 C C . THR A 1 289 ? 15.099 -12.963 -26.984 1.00 64.06 289 THR A C 1
ATOM 2176 O O . THR A 1 289 ? 14.765 -12.528 -25.878 1.00 64.06 289 THR A O 1
ATOM 2179 N N . ARG A 1 290 ? 14.380 -12.741 -28.089 1.00 53.94 290 ARG A N 1
ATOM 2180 C CA . ARG A 1 290 ? 12.965 -12.384 -27.999 1.00 53.94 290 ARG A CA 1
ATOM 2181 C C . ARG A 1 290 ? 12.296 -13.586 -27.353 1.00 53.94 290 ARG A C 1
ATOM 2183 O O . ARG A 1 290 ? 12.286 -14.661 -27.946 1.00 53.94 290 ARG A O 1
ATOM 2190 N N . THR A 1 291 ? 11.775 -13.430 -26.141 1.00 49.09 291 THR A N 1
ATOM 2191 C CA . THR A 1 291 ? 10.700 -14.320 -25.710 1.00 49.09 291 THR A CA 1
ATOM 2192 C C . THR A 1 291 ? 9.625 -14.152 -26.775 1.00 49.09 291 THR A C 1
ATOM 2194 O O . THR A 1 291 ? 9.106 -13.048 -26.952 1.00 49.09 291 THR A O 1
ATOM 2197 N N . THR A 1 292 ? 9.460 -15.174 -27.617 1.00 31.86 292 THR A N 1
ATOM 2198 C CA . THR A 1 292 ? 8.350 -15.230 -28.558 1.00 31.86 292 THR A CA 1
ATOM 2199 C C . THR A 1 292 ? 7.087 -15.096 -27.738 1.00 31.86 292 THR A C 1
ATOM 2201 O O . THR A 1 292 ? 7.004 -15.642 -26.640 1.00 31.86 292 THR A O 1
ATOM 2204 N N . ASP A 1 293 ? 6.173 -14.322 -28.292 1.00 34.34 293 ASP A N 1
ATOM 2205 C CA . ASP A 1 293 ? 4.941 -13.863 -27.683 1.00 34.34 293 ASP A CA 1
ATOM 2206 C C . ASP A 1 293 ? 5.172 -12.664 -26.763 1.00 34.34 293 ASP A C 1
ATOM 2208 O O . ASP A 1 293 ? 6.017 -12.630 -25.863 1.00 34.34 293 ASP A O 1
ATOM 2212 N N . GLY A 1 294 ? 4.399 -11.611 -27.035 1.00 37.31 294 GLY A N 1
ATOM 2213 C CA . GLY A 1 294 ? 4.152 -10.603 -26.025 1.00 37.31 294 GLY A CA 1
ATOM 2214 C C . GLY A 1 294 ? 3.678 -11.294 -24.750 1.00 37.31 294 GLY A C 1
ATOM 2215 O O . GLY A 1 294 ? 3.385 -12.485 -24.718 1.00 37.31 294 GLY A O 1
ATOM 2216 N N . LEU A 1 295 ? 3.599 -10.545 -23.664 1.00 42.59 295 LEU A N 1
ATOM 2217 C CA . LEU A 1 295 ? 2.885 -10.998 -22.478 1.00 42.59 295 LEU A CA 1
ATOM 2218 C C . LEU A 1 295 ? 1.384 -11.116 -22.824 1.00 42.59 295 LEU A C 1
ATOM 2220 O O . LEU A 1 295 ? 0.582 -10.295 -22.381 1.00 42.59 295 LEU A O 1
ATOM 2224 N N . ASP A 1 296 ? 1.014 -12.078 -23.667 1.00 32.75 296 ASP A N 1
ATOM 2225 C CA . ASP A 1 296 ? -0.351 -12.467 -23.949 1.00 32.75 296 ASP A CA 1
ATOM 2226 C C . ASP A 1 296 ? -0.825 -13.141 -22.670 1.00 32.75 296 ASP A C 1
ATOM 2228 O O . ASP A 1 296 ? -0.425 -14.246 -22.306 1.00 32.75 296 ASP A O 1
ATOM 2232 N N . ALA A 1 297 ? -1.635 -12.397 -21.924 1.00 38.94 297 ALA A N 1
ATOM 2233 C CA . ALA A 1 297 ? -2.133 -12.759 -20.603 1.00 38.94 297 ALA A CA 1
ATOM 2234 C C . ALA A 1 297 ? -2.990 -14.045 -20.585 1.00 38.94 297 ALA A C 1
ATOM 2236 O O . ALA A 1 297 ? -3.486 -14.418 -19.522 1.00 38.94 297 ALA A O 1
ATOM 2237 N N . GLU A 1 298 ? -3.177 -14.701 -21.734 1.00 32.19 298 GLU A N 1
ATOM 2238 C CA . GLU A 1 298 ? -4.050 -15.858 -21.930 1.00 32.19 298 GLU A CA 1
ATOM 2239 C C . GLU A 1 298 ? -3.328 -17.215 -21.879 1.00 32.19 298 GLU A C 1
ATOM 2241 O O . GLU A 1 298 ? -4.004 -18.216 -21.672 1.00 32.19 298 GLU A O 1
ATOM 2246 N N . SER A 1 299 ? -1.992 -17.289 -21.987 1.00 35.72 299 SER A N 1
ATOM 2247 C CA . SER A 1 299 ? -1.262 -18.577 -21.936 1.00 35.72 299 SER A CA 1
ATOM 2248 C C . SER A 1 299 ? -0.453 -18.804 -20.654 1.00 35.72 299 SER A C 1
ATOM 2250 O O . SER A 1 299 ? 0.358 -19.727 -20.573 1.00 35.72 299 SER A O 1
ATOM 2252 N N . CYS A 1 300 ? -0.656 -17.970 -19.634 1.00 35.84 300 CYS A N 1
ATOM 2253 C CA . CYS A 1 300 ? 0.025 -18.087 -18.348 1.00 35.84 300 CYS A CA 1
ATOM 2254 C C . CYS A 1 300 ? -0.660 -19.106 -17.425 1.00 35.84 300 CYS A C 1
ATOM 2256 O O . CYS A 1 300 ? -1.158 -18.749 -16.352 1.00 35.84 300 CYS A O 1
ATOM 2258 N N . ASP A 1 301 ? -0.630 -20.381 -17.806 1.00 32.31 301 ASP A N 1
ATOM 2259 C CA . ASP A 1 301 ? -0.718 -21.453 -16.820 1.00 32.31 301 ASP A CA 1
ATOM 2260 C C . ASP A 1 301 ? 0.598 -21.449 -16.031 1.00 32.31 301 ASP A C 1
ATOM 2262 O O . ASP A 1 301 ? 1.637 -21.949 -16.469 1.00 32.31 301 ASP A O 1
ATOM 2266 N N . ILE A 1 302 ? 0.576 -20.815 -14.856 1.00 39.62 302 ILE A N 1
ATOM 2267 C CA . ILE A 1 302 ? 1.546 -21.133 -13.810 1.00 39.62 302 ILE A CA 1
ATOM 2268 C C . ILE A 1 302 ? 1.145 -22.525 -13.340 1.00 39.62 302 ILE A C 1
ATOM 2270 O O . ILE A 1 302 ? 0.245 -22.661 -12.513 1.00 39.62 302 ILE A O 1
ATOM 2274 N N . ASP A 1 303 ? 1.761 -23.545 -13.927 1.00 33.16 303 ASP A N 1
ATOM 2275 C CA . ASP A 1 303 ? 1.618 -24.903 -13.437 1.00 33.16 303 ASP A CA 1
ATOM 2276 C C . ASP A 1 303 ? 2.172 -24.944 -12.002 1.00 33.16 303 ASP A C 1
ATOM 2278 O O . ASP A 1 303 ? 3.350 -24.678 -11.756 1.00 33.16 303 ASP A O 1
ATOM 2282 N N . ASP A 1 304 ? 1.284 -25.201 -11.040 1.00 36.31 304 ASP A N 1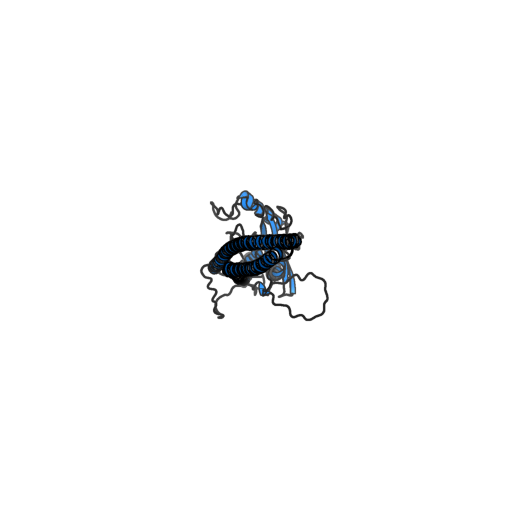
ATOM 2283 C CA . ASP A 1 304 ? 1.606 -25.402 -9.619 1.00 36.31 304 ASP A CA 1
ATOM 2284 C C . ASP A 1 304 ? 2.289 -26.775 -9.405 1.00 36.31 304 ASP A C 1
ATOM 2286 O O . ASP A 1 304 ? 2.743 -27.127 -8.313 1.00 36.31 304 ASP A O 1
ATOM 2290 N N . SER A 1 305 ? 2.410 -27.561 -10.481 1.00 33.44 305 SER A N 1
ATOM 2291 C CA . SER A 1 305 ? 3.286 -28.720 -10.560 1.00 33.44 305 SER A CA 1
ATOM 2292 C C . SER A 1 305 ? 4.736 -28.253 -10.602 1.00 33.44 305 SER A C 1
ATOM 2294 O O . SER A 1 305 ? 5.195 -27.701 -11.597 1.00 33.44 305 SER A O 1
ATOM 2296 N N . GLY A 1 306 ? 5.519 -28.560 -9.568 1.00 31.19 306 GLY A N 1
ATOM 2297 C CA . GLY A 1 306 ? 6.986 -28.490 -9.590 1.00 31.19 306 GLY A CA 1
ATOM 2298 C C . GLY A 1 306 ? 7.643 -29.467 -10.586 1.00 31.19 306 GLY A C 1
ATOM 2299 O O . GLY A 1 306 ? 8.595 -30.158 -10.231 1.00 31.19 306 GLY A O 1
ATOM 2300 N N . GLY A 1 307 ? 7.124 -29.565 -11.811 1.00 23.45 307 GLY A N 1
ATOM 2301 C CA . GLY A 1 307 ? 7.621 -30.375 -12.908 1.00 23.45 307 GLY A CA 1
ATOM 2302 C C . GLY A 1 307 ? 8.516 -29.548 -13.822 1.00 23.45 307 GLY A C 1
ATOM 2303 O O . GLY A 1 307 ? 8.139 -28.495 -14.328 1.00 23.45 307 GLY A O 1
ATOM 2304 N N . ALA A 1 308 ? 9.731 -30.036 -14.044 1.00 29.08 308 ALA A N 1
ATOM 2305 C CA . ALA A 1 308 ? 10.640 -29.501 -15.041 1.00 29.08 308 ALA A CA 1
ATOM 2306 C C . ALA A 1 308 ? 10.039 -29.681 -16.449 1.00 29.08 308 ALA A C 1
ATOM 2308 O O . ALA A 1 308 ? 10.157 -30.748 -17.045 1.00 29.08 308 ALA A O 1
ATOM 2309 N N . GLY A 1 309 ? 9.392 -28.646 -16.983 1.00 25.75 309 GLY A N 1
ATOM 2310 C CA . GLY A 1 309 ? 8.910 -28.649 -18.360 1.00 25.75 309 GLY A CA 1
ATOM 2311 C C . GLY A 1 309 ? 8.256 -27.333 -18.768 1.00 25.75 309 GLY A C 1
ATOM 2312 O O . GLY A 1 309 ? 7.150 -27.042 -18.342 1.00 25.75 309 GLY A O 1
ATOM 2313 N N . GLY A 1 310 ? 8.925 -26.564 -19.637 1.00 28.03 310 GLY A N 1
ATOM 2314 C CA . GLY A 1 310 ? 8.227 -25.656 -20.557 1.00 28.03 310 GLY A CA 1
ATOM 2315 C C . GLY A 1 310 ? 8.218 -24.150 -20.276 1.00 28.03 310 GLY A C 1
ATOM 2316 O O . GLY A 1 310 ? 7.244 -23.515 -20.641 1.00 28.03 310 GLY A O 1
ATOM 2317 N N . TRP A 1 311 ? 9.270 -23.543 -19.710 1.00 29.92 311 TRP A N 1
ATOM 2318 C CA . TRP A 1 311 ? 9.477 -22.082 -19.793 1.00 29.92 311 TRP A CA 1
ATOM 2319 C C . TRP A 1 311 ? 10.965 -21.752 -19.969 1.00 29.92 311 TRP A C 1
ATOM 2321 O O . TRP A 1 311 ? 11.715 -21.704 -18.996 1.00 29.92 311 TRP A O 1
ATOM 2331 N N . THR A 1 312 ? 11.418 -21.456 -21.188 1.00 37.19 312 THR A N 1
ATOM 2332 C CA . THR A 1 312 ? 12.707 -20.767 -21.397 1.00 37.19 312 THR A CA 1
ATOM 2333 C C . THR A 1 312 ? 12.490 -19.258 -21.286 1.00 37.19 312 THR A C 1
ATOM 2335 O O . THR A 1 312 ? 12.661 -18.514 -22.249 1.00 37.19 312 THR A O 1
ATOM 2338 N N . ALA A 1 313 ? 12.054 -18.791 -20.113 1.00 50.25 313 ALA A N 1
ATOM 2339 C CA . ALA A 1 313 ? 11.991 -17.364 -19.825 1.00 50.25 313 ALA A CA 1
ATOM 2340 C C . ALA A 1 313 ? 13.426 -16.852 -19.648 1.00 50.25 313 ALA A C 1
ATOM 2342 O O . ALA A 1 313 ? 14.043 -17.055 -18.605 1.00 50.25 313 ALA A O 1
ATOM 2343 N N . SER A 1 314 ? 13.982 -16.238 -20.688 1.00 63.56 314 SER A N 1
ATOM 2344 C CA . SER A 1 314 ? 15.345 -15.718 -20.674 1.00 63.56 314 SER A CA 1
ATOM 2345 C C . SER A 1 314 ? 15.504 -14.605 -19.625 1.00 63.56 314 SER A C 1
ATOM 2347 O O . SER A 1 314 ? 14.759 -13.621 -19.649 1.00 63.56 314 SER A O 1
ATOM 2349 N N . GLY A 1 315 ? 16.478 -14.740 -18.721 1.00 78.38 315 GLY A N 1
ATOM 2350 C CA . GLY A 1 315 ? 16.802 -13.746 -17.689 1.00 78.38 315 GLY A CA 1
ATOM 2351 C C . GLY A 1 315 ? 16.679 -14.275 -16.256 1.00 78.38 315 GLY A C 1
ATOM 2352 O O . GLY A 1 315 ? 16.008 -15.267 -15.986 1.00 78.38 315 GLY A O 1
ATOM 2353 N N . ALA A 1 316 ? 17.338 -13.598 -15.316 1.00 86.44 316 ALA A N 1
ATOM 2354 C CA . ALA A 1 316 ? 17.395 -14.022 -13.917 1.00 86.44 316 ALA A CA 1
ATOM 2355 C C . ALA A 1 316 ? 16.158 -13.574 -13.120 1.00 86.44 316 ALA A C 1
ATOM 2357 O O . ALA A 1 316 ? 15.528 -12.562 -13.451 1.00 86.44 316 ALA A O 1
ATOM 2358 N N . ARG A 1 317 ? 15.821 -14.292 -12.040 1.00 87.19 317 ARG A N 1
ATOM 2359 C CA . ARG A 1 317 ? 14.787 -13.842 -11.096 1.00 87.19 317 ARG A CA 1
ATOM 2360 C C . ARG A 1 317 ? 15.315 -12.652 -10.302 1.00 87.19 317 ARG A C 1
ATOM 2362 O O . ARG A 1 317 ? 16.502 -12.571 -9.986 1.00 87.19 317 ARG A O 1
ATOM 2369 N N . MET A 1 318 ? 14.422 -11.737 -9.928 1.00 87.12 318 MET A N 1
ATOM 2370 C CA . MET A 1 318 ? 14.801 -10.550 -9.154 1.00 87.12 318 MET A CA 1
ATOM 2371 C C . MET A 1 318 ? 15.492 -10.913 -7.834 1.00 87.12 318 MET A C 1
ATOM 2373 O O . MET A 1 318 ? 16.499 -10.300 -7.486 1.00 87.12 318 MET A O 1
ATOM 2377 N N . ALA A 1 319 ? 14.993 -11.932 -7.130 1.00 84.31 319 ALA A N 1
ATOM 2378 C CA . ALA A 1 319 ? 15.544 -12.370 -5.849 1.00 84.31 319 ALA A CA 1
ATOM 2379 C C . ALA A 1 319 ? 17.004 -12.857 -5.939 1.00 84.31 319 ALA A C 1
ATOM 2381 O O . ALA A 1 319 ? 17.761 -12.670 -4.984 1.00 84.31 319 ALA A O 1
ATOM 2382 N N . ASP A 1 320 ? 17.410 -13.422 -7.079 1.00 86.19 320 ASP A N 1
ATOM 2383 C CA . ASP A 1 320 ? 18.749 -13.993 -7.268 1.00 86.19 320 ASP A CA 1
ATOM 2384 C C . ASP A 1 320 ? 19.807 -12.901 -7.466 1.00 86.19 320 ASP A C 1
ATOM 2386 O O . ASP A 1 320 ? 20.944 -13.006 -6.995 1.00 86.19 320 ASP A O 1
ATOM 2390 N N . VAL A 1 321 ? 19.421 -11.807 -8.126 1.00 87.94 321 VAL A N 1
ATOM 2391 C CA . VAL A 1 321 ? 20.358 -10.760 -8.553 1.00 87.94 321 VAL A CA 1
ATOM 2392 C C . VAL A 1 321 ? 20.344 -9.523 -7.667 1.00 87.94 321 VAL A C 1
ATOM 2394 O O . VAL A 1 321 ? 21.281 -8.734 -7.722 1.00 87.94 321 VAL A O 1
ATOM 2397 N N . PHE A 1 322 ? 19.316 -9.348 -6.835 1.00 88.19 322 PHE A N 1
ATOM 2398 C CA . PHE A 1 322 ? 19.156 -8.158 -6.005 1.00 88.19 322 PHE A CA 1
ATOM 2399 C C . PHE A 1 322 ? 20.296 -7.995 -4.986 1.00 88.19 322 PHE A C 1
ATOM 2401 O O . PHE A 1 322 ? 20.463 -8.814 -4.070 1.00 88.19 322 PHE A O 1
ATOM 2408 N N . VAL A 1 323 ? 21.047 -6.896 -5.100 1.00 85.56 323 VAL A N 1
ATOM 2409 C CA . VAL A 1 323 ? 22.140 -6.503 -4.198 1.00 85.56 323 VAL A CA 1
ATOM 2410 C C . VAL A 1 323 ? 21.705 -5.355 -3.296 1.00 85.56 323 VAL A C 1
ATOM 2412 O O . VAL A 1 323 ? 21.366 -4.283 -3.772 1.00 85.56 323 VAL A O 1
ATOM 2415 N N . ARG A 1 324 ? 21.718 -5.548 -1.974 1.00 76.12 324 ARG A N 1
ATOM 2416 C CA . ARG A 1 324 ? 21.489 -4.431 -1.048 1.00 76.12 324 ARG A CA 1
ATOM 2417 C C . ARG A 1 324 ? 22.700 -3.501 -1.097 1.00 76.12 324 ARG A C 1
ATOM 2419 O O . ARG A 1 324 ? 23.823 -3.978 -0.949 1.00 76.12 324 ARG A O 1
ATOM 2426 N N . ASP A 1 325 ? 22.457 -2.208 -1.289 1.00 61.81 325 ASP A N 1
ATOM 2427 C CA . ASP A 1 325 ? 23.462 -1.169 -1.067 1.00 61.81 325 ASP A CA 1
ATOM 2428 C C . ASP A 1 325 ? 23.687 -1.077 0.454 1.00 61.81 325 ASP A C 1
ATOM 2430 O O . ASP A 1 325 ? 23.013 -0.317 1.151 1.00 61.81 325 ASP A O 1
ATOM 2434 N N . ASP A 1 326 ? 24.584 -1.903 0.997 1.00 50.59 326 ASP A N 1
ATOM 2435 C CA . ASP A 1 326 ? 25.050 -1.783 2.381 1.00 50.59 326 ASP A CA 1
ATOM 2436 C C . ASP A 1 326 ? 26.008 -0.575 2.454 1.00 50.59 326 ASP A C 1
ATOM 2438 O O . ASP A 1 326 ? 27.228 -0.705 2.491 1.00 50.59 326 ASP A O 1
ATOM 2442 N N . HIS A 1 327 ? 25.462 0.642 2.393 1.00 41.25 327 HIS A N 1
ATOM 2443 C CA . HIS A 1 327 ? 26.201 1.852 2.746 1.00 41.25 327 HIS A CA 1
ATOM 2444 C C . HIS A 1 327 ? 26.072 2.094 4.253 1.00 41.25 327 HIS A C 1
ATOM 2446 O O . HIS A 1 327 ? 25.133 2.744 4.712 1.00 41.25 327 HIS A O 1
ATOM 2452 N N . GLY A 1 328 ? 27.029 1.554 5.007 1.00 32.75 328 GLY A N 1
ATOM 2453 C CA . GLY A 1 328 ? 27.255 1.855 6.416 1.00 32.75 328 GLY A CA 1
ATOM 2454 C C . GLY A 1 328 ? 28.590 1.274 6.875 1.00 32.75 328 GLY A C 1
ATOM 2455 O O . GLY A 1 328 ? 28.750 0.059 6.889 1.00 32.75 328 GLY A O 1
ATOM 2456 N N . ASP A 1 329 ? 29.531 2.158 7.206 1.00 34.25 329 ASP A N 1
ATOM 2457 C CA . ASP A 1 329 ? 30.791 1.860 7.886 1.00 34.25 329 ASP A CA 1
ATOM 2458 C C . ASP A 1 329 ? 30.588 0.906 9.076 1.00 34.25 329 ASP A C 1
ATOM 2460 O O . ASP A 1 329 ? 29.703 1.124 9.906 1.00 34.25 329 ASP A O 1
ATOM 2464 N N . GLY A 1 330 ? 31.424 -0.129 9.171 1.00 29.17 330 GLY A N 1
ATOM 2465 C CA . GLY A 1 330 ? 31.417 -1.078 10.283 1.00 29.17 330 GLY A CA 1
ATOM 2466 C C . GLY A 1 330 ? 32.105 -2.389 9.923 1.00 29.17 330 GLY A C 1
ATOM 2467 O O . GLY A 1 330 ? 31.455 -3.348 9.511 1.00 29.17 330 GLY A O 1
ATOM 2468 N N . ASP A 1 331 ? 33.431 -2.404 10.057 1.00 36.16 331 ASP A N 1
ATOM 2469 C CA . ASP A 1 331 ? 34.210 -3.625 10.259 1.00 36.16 331 ASP A CA 1
ATOM 2470 C C . ASP A 1 331 ? 33.764 -4.287 11.568 1.00 36.16 331 ASP A C 1
ATOM 2472 O O . ASP A 1 331 ? 34.334 -4.050 12.628 1.00 36.16 331 ASP A O 1
ATOM 2476 N N . ASP A 1 332 ? 32.725 -5.111 11.484 1.00 31.88 332 ASP A N 1
ATOM 2477 C CA . ASP A 1 332 ? 32.330 -5.995 12.569 1.00 31.88 332 ASP A CA 1
ATOM 2478 C C . ASP A 1 332 ? 32.560 -7.425 12.082 1.00 31.88 332 ASP A C 1
ATOM 2480 O O . ASP A 1 332 ? 31.668 -8.104 11.561 1.00 31.88 332 ASP A O 1
ATOM 2484 N N . GLY A 1 333 ? 33.810 -7.872 12.222 1.00 36.22 333 GLY A N 1
ATOM 2485 C CA . GLY A 1 333 ? 34.215 -9.259 12.048 1.00 36.22 333 GLY A CA 1
ATOM 2486 C C . GLY A 1 333 ? 33.281 -10.209 12.801 1.00 36.22 333 GLY A C 1
ATOM 2487 O O . GLY A 1 333 ? 33.349 -10.363 14.017 1.00 36.22 333 GLY A O 1
ATOM 2488 N N . GLY A 1 334 ? 32.405 -10.880 12.061 1.00 29.64 334 GLY A N 1
ATOM 2489 C CA . GLY A 1 334 ? 31.487 -11.866 12.607 1.00 29.64 334 GLY A CA 1
ATOM 2490 C C . GLY A 1 334 ? 30.719 -12.544 11.489 1.00 29.64 334 GLY A C 1
ATOM 2491 O O . GLY A 1 334 ? 29.839 -11.944 10.880 1.00 29.64 334 GLY A O 1
ATOM 2492 N N . GLY A 1 335 ? 31.052 -13.808 11.212 1.00 36.62 335 GLY A N 1
ATOM 2493 C CA . GLY A 1 335 ? 30.378 -14.652 10.226 1.00 36.62 335 GLY A CA 1
ATOM 2494 C C . GLY A 1 335 ? 28.895 -14.843 10.545 1.00 36.62 335 GLY A C 1
ATOM 2495 O O . GLY A 1 335 ? 28.493 -15.846 11.129 1.00 36.62 335 GLY A O 1
ATOM 2496 N N . ALA A 1 336 ? 28.065 -13.886 10.144 1.00 33.94 336 ALA A N 1
ATOM 2497 C CA . ALA A 1 336 ? 26.621 -13.978 10.213 1.00 33.94 336 ALA A CA 1
ATOM 2498 C C . ALA A 1 336 ? 26.103 -14.513 8.876 1.00 33.94 336 ALA A C 1
ATOM 2500 O O . ALA A 1 336 ? 26.243 -13.880 7.829 1.00 33.94 336 ALA A O 1
ATOM 2501 N N . ARG A 1 337 ? 25.484 -15.699 8.907 1.00 38.56 337 ARG A N 1
ATOM 2502 C CA . ARG A 1 337 ? 24.701 -16.240 7.787 1.00 38.56 337 ARG A CA 1
ATOM 2503 C C . ARG A 1 337 ? 23.755 -15.151 7.259 1.00 38.56 337 ARG A C 1
ATOM 2505 O O . ARG A 1 337 ? 22.788 -14.794 7.931 1.00 38.56 337 ARG A O 1
ATOM 2512 N N . ARG A 1 338 ? 24.034 -14.638 6.055 1.00 44.03 338 ARG A N 1
ATOM 2513 C CA . ARG A 1 338 ? 23.171 -13.710 5.308 1.00 44.03 338 ARG A CA 1
ATOM 2514 C C . ARG A 1 338 ? 21.756 -14.292 5.227 1.00 44.03 338 ARG A C 1
ATOM 2516 O O . ARG A 1 338 ? 21.560 -15.371 4.671 1.00 44.03 338 ARG A O 1
ATOM 2523 N N . LYS A 1 339 ? 20.769 -13.585 5.787 1.00 32.62 339 LYS A N 1
ATOM 2524 C CA . LYS A 1 339 ? 19.344 -13.912 5.611 1.00 32.62 339 LYS A CA 1
ATOM 2525 C C . LYS A 1 339 ? 18.996 -13.927 4.109 1.00 32.62 339 LYS A C 1
ATOM 2527 O O . LYS A 1 339 ? 19.484 -13.054 3.389 1.00 32.62 339 LYS A O 1
ATOM 2532 N N . PRO A 1 340 ? 18.163 -14.871 3.632 1.00 36.12 340 PRO A N 1
ATOM 2533 C CA . PRO A 1 340 ? 17.798 -14.962 2.219 1.00 36.12 340 PRO A CA 1
ATOM 2534 C C . PRO A 1 340 ? 17.096 -13.684 1.730 1.00 36.12 340 PRO A C 1
ATOM 2536 O O . PRO A 1 340 ? 16.282 -13.097 2.444 1.00 36.12 340 PRO A O 1
ATOM 2539 N N . ALA A 1 341 ? 17.411 -13.263 0.501 1.00 44.78 341 ALA A N 1
ATOM 2540 C CA . ALA A 1 341 ? 16.986 -11.997 -0.112 1.00 44.78 341 ALA A CA 1
ATOM 2541 C C . ALA A 1 341 ? 15.460 -11.839 -0.289 1.00 44.78 341 ALA A C 1
ATOM 2543 O O . ALA A 1 341 ? 14.974 -10.723 -0.463 1.00 44.78 341 ALA A O 1
ATOM 2544 N N . ALA A 1 342 ? 14.697 -12.932 -0.198 1.00 41.38 342 ALA A N 1
ATOM 2545 C CA . ALA A 1 342 ? 13.264 -12.961 -0.488 1.00 41.38 342 ALA A CA 1
ATOM 2546 C C . ALA A 1 342 ? 12.399 -12.106 0.461 1.00 41.38 342 ALA A C 1
ATOM 2548 O O . ALA A 1 342 ? 11.304 -11.698 0.088 1.00 41.38 342 ALA A O 1
ATOM 2549 N N . SER A 1 343 ? 12.852 -11.807 1.685 1.00 42.16 343 SER A N 1
ATOM 2550 C CA . SER A 1 343 ? 11.975 -11.209 2.703 1.00 42.16 343 SER A CA 1
ATOM 2551 C C . SER A 1 343 ? 11.857 -9.678 2.670 1.00 42.16 343 SER A C 1
ATOM 2553 O O . SER A 1 343 ? 11.192 -9.134 3.549 1.00 42.16 343 SER A O 1
ATOM 2555 N N . PHE A 1 344 ? 12.516 -8.959 1.747 1.00 53.84 344 PHE A N 1
ATOM 2556 C CA . PHE A 1 344 ? 12.488 -7.483 1.751 1.00 53.84 344 PHE A CA 1
ATOM 2557 C C . PHE A 1 344 ? 12.810 -6.818 0.394 1.00 53.84 344 PHE A C 1
ATOM 2559 O O . PHE A 1 344 ? 13.586 -5.862 0.341 1.00 53.84 344 PHE A O 1
ATOM 2566 N N . LEU A 1 345 ? 12.235 -7.301 -0.715 1.00 65.75 345 LEU A N 1
ATOM 2567 C CA . LEU A 1 345 ? 12.298 -6.561 -1.984 1.00 65.75 345 LEU A CA 1
ATOM 2568 C C . LEU A 1 345 ? 11.431 -5.290 -1.879 1.00 65.75 345 LEU A C 1
ATOM 2570 O O . LEU A 1 345 ? 10.254 -5.386 -1.520 1.00 65.75 345 LEU A O 1
ATOM 2574 N N . PRO A 1 346 ? 11.976 -4.090 -2.145 1.00 64.38 346 PRO A N 1
ATOM 2575 C CA . PRO A 1 346 ? 11.192 -2.865 -2.082 1.00 64.38 346 PRO A CA 1
ATOM 2576 C C . PRO A 1 346 ? 10.142 -2.849 -3.201 1.00 64.38 346 PRO A C 1
ATOM 2578 O O . PRO A 1 346 ? 10.456 -3.134 -4.358 1.00 64.38 346 PRO A O 1
ATOM 2581 N N . CYS A 1 347 ? 8.899 -2.474 -2.874 1.00 65.50 347 CYS A N 1
ATOM 2582 C CA . CYS A 1 347 ? 7.858 -2.241 -3.880 1.00 65.50 347 CYS A CA 1
ATOM 2583 C C . CYS A 1 347 ? 8.348 -1.259 -4.959 1.00 65.50 347 CYS A C 1
ATOM 2585 O O . CYS A 1 347 ? 8.954 -0.229 -4.648 1.00 65.50 347 CYS A O 1
ATOM 2587 N N . GLY A 1 348 ? 8.066 -1.575 -6.225 1.00 70.50 348 GLY A N 1
ATOM 2588 C CA . GLY A 1 348 ? 8.471 -0.767 -7.378 1.00 70.50 348 GLY A CA 1
ATOM 2589 C C . GLY A 1 348 ? 9.917 -0.977 -7.846 1.00 70.50 348 GLY A C 1
ATOM 2590 O O . GLY A 1 348 ? 10.394 -0.224 -8.697 1.00 70.50 348 GLY A O 1
ATOM 2591 N N . CYS A 1 349 ? 10.647 -1.960 -7.303 1.00 79.75 349 CYS A N 1
ATOM 2592 C CA . CYS A 1 349 ? 11.897 -2.436 -7.905 1.00 79.75 349 CYS A CA 1
ATOM 2593 C C . CYS A 1 349 ? 11.608 -3.015 -9.300 1.00 79.75 349 CYS A C 1
ATOM 2595 O O . CYS A 1 349 ? 10.670 -3.784 -9.458 1.00 79.75 349 CYS A O 1
ATOM 2597 N N . GLY A 1 350 ? 12.395 -2.640 -10.312 1.00 83.25 350 GLY A N 1
ATOM 2598 C CA . GLY A 1 350 ? 12.198 -3.100 -11.695 1.00 83.25 350 GLY A CA 1
ATOM 2599 C C . GLY A 1 350 ? 11.165 -2.313 -12.509 1.00 83.25 350 GLY A C 1
ATOM 2600 O O . GLY A 1 350 ? 11.133 -2.455 -13.724 1.00 83.25 350 GLY A O 1
ATOM 2601 N N . ASP A 1 351 ? 10.390 -1.425 -11.885 1.00 88.44 351 ASP A N 1
ATOM 2602 C CA . ASP A 1 351 ? 9.306 -0.692 -12.554 1.00 88.44 351 ASP A CA 1
ATOM 2603 C C . ASP A 1 351 ? 9.694 0.703 -13.065 1.00 88.44 351 ASP A C 1
ATOM 2605 O O . ASP A 1 351 ? 8.911 1.368 -13.750 1.00 88.44 351 ASP A O 1
ATOM 2609 N N . CYS A 1 352 ? 10.890 1.184 -12.729 1.00 92.75 352 CYS A N 1
ATOM 2610 C CA . CYS A 1 352 ? 11.410 2.456 -13.230 1.00 92.75 352 CYS A CA 1
ATOM 2611 C C . CYS A 1 352 ? 11.747 2.384 -14.728 1.00 92.75 352 CYS A C 1
ATOM 2613 O O . CYS A 1 352 ? 11.834 1.304 -15.314 1.00 92.75 352 CYS A O 1
ATOM 2615 N N . ALA A 1 353 ? 11.970 3.544 -15.351 1.00 95.19 353 ALA A N 1
ATOM 2616 C CA . ALA A 1 353 ? 12.233 3.597 -16.783 1.00 95.19 353 ALA A CA 1
ATOM 2617 C C . ALA A 1 353 ? 13.550 2.885 -17.151 1.00 95.19 353 ALA A C 1
ATOM 2619 O O . ALA A 1 353 ? 13.553 2.107 -18.102 1.00 95.19 353 ALA A O 1
ATOM 2620 N N . ALA A 1 354 ? 14.632 3.058 -16.377 1.00 96.44 354 ALA A N 1
ATOM 2621 C CA . ALA A 1 354 ? 15.914 2.410 -16.677 1.00 96.44 354 ALA A CA 1
ATOM 2622 C C . ALA A 1 354 ? 15.864 0.872 -16.775 1.00 96.44 354 ALA A C 1
ATOM 2624 O O . ALA A 1 354 ? 16.283 0.349 -17.810 1.00 96.44 354 ALA A O 1
ATOM 2625 N N . PRO A 1 355 ? 15.331 0.123 -15.787 1.00 95.44 355 PRO A N 1
ATOM 2626 C CA . PRO A 1 355 ? 15.161 -1.322 -15.929 1.00 95.44 355 PRO A CA 1
ATOM 2627 C C . PRO A 1 355 ? 14.350 -1.717 -17.173 1.00 95.44 355 PRO A C 1
ATOM 2629 O O . PRO A 1 355 ? 14.769 -2.607 -17.909 1.00 95.44 355 PRO A O 1
ATOM 2632 N N . LYS A 1 356 ? 13.232 -1.034 -17.463 1.00 95.06 356 LYS A N 1
ATOM 2633 C CA . LYS A 1 356 ? 12.400 -1.332 -18.646 1.00 95.06 356 LYS A CA 1
ATOM 2634 C C . LYS A 1 356 ? 13.173 -1.134 -19.949 1.00 95.06 356 LYS A C 1
ATOM 2636 O O . LYS A 1 356 ? 13.142 -2.003 -20.817 1.00 95.06 356 LYS A O 1
ATOM 2641 N N . LEU A 1 357 ? 13.914 -0.032 -20.060 1.00 96.94 357 LEU A N 1
ATOM 2642 C CA . LEU A 1 357 ? 14.745 0.278 -21.226 1.00 96.94 357 LEU A CA 1
ATOM 2643 C C . LEU A 1 357 ? 15.851 -0.753 -21.439 1.00 96.94 357 LEU A C 1
ATOM 2645 O O . LEU A 1 357 ? 16.047 -1.212 -22.560 1.00 96.94 357 LEU A O 1
ATOM 2649 N N . LEU A 1 358 ? 16.569 -1.122 -20.376 1.00 96.25 358 LEU A N 1
ATOM 2650 C CA . LEU A 1 358 ? 17.653 -2.101 -20.456 1.00 96.25 358 LEU A CA 1
ATOM 2651 C C . LEU A 1 358 ? 17.128 -3.488 -20.819 1.00 96.25 358 LEU A C 1
ATOM 2653 O O . LEU A 1 358 ? 17.711 -4.150 -21.675 1.00 96.25 358 LEU A O 1
ATOM 2657 N N . ALA A 1 359 ? 16.010 -3.901 -20.220 1.00 93.38 359 ALA A N 1
ATOM 2658 C CA . ALA A 1 359 ? 15.391 -5.177 -20.539 1.00 93.38 359 ALA A CA 1
ATOM 2659 C C . ALA A 1 359 ? 14.923 -5.231 -21.997 1.00 93.38 359 ALA A C 1
ATOM 2661 O O . ALA A 1 359 ? 15.184 -6.211 -22.690 1.00 93.38 359 ALA A O 1
ATOM 2662 N N . GLU A 1 360 ? 14.281 -4.167 -22.483 1.00 92.56 360 GLU A N 1
ATOM 2663 C CA . GLU A 1 360 ? 13.844 -4.083 -23.876 1.00 92.56 360 GLU A CA 1
ATOM 2664 C C . GLU A 1 360 ? 15.023 -4.059 -24.855 1.00 92.56 360 GLU A C 1
ATOM 2666 O O . GLU A 1 360 ? 14.996 -4.736 -25.881 1.00 92.56 360 GLU A O 1
ATOM 2671 N N . CYS A 1 361 ? 16.091 -3.334 -24.516 1.00 93.31 361 CYS A N 1
ATOM 2672 C CA . CYS A 1 361 ? 17.331 -3.300 -25.286 1.00 93.31 361 CYS A CA 1
ATOM 2673 C C . CYS A 1 361 ? 17.949 -4.701 -25.416 1.00 93.31 361 CYS A C 1
ATOM 2675 O O . CYS A 1 361 ? 18.213 -5.160 -26.529 1.00 93.31 361 CYS A O 1
ATOM 2677 N N . ALA A 1 362 ? 18.090 -5.416 -24.294 1.00 90.62 362 ALA A N 1
ATOM 2678 C CA . ALA A 1 362 ? 18.630 -6.771 -24.263 1.00 90.62 362 ALA A CA 1
ATOM 2679 C C . ALA A 1 362 ? 17.767 -7.761 -25.065 1.00 90.62 362 ALA A C 1
ATOM 2681 O O . ALA A 1 362 ? 18.303 -8.505 -25.886 1.00 90.62 362 ALA A O 1
ATOM 2682 N N . ARG A 1 363 ? 16.435 -7.725 -24.905 1.00 86.31 363 ARG A N 1
ATOM 2683 C CA . ARG A 1 363 ? 15.492 -8.590 -25.648 1.00 86.31 363 ARG A CA 1
ATOM 2684 C C . ARG A 1 363 ? 15.534 -8.362 -27.156 1.00 86.31 363 ARG A C 1
ATOM 2686 O O . ARG A 1 363 ? 15.388 -9.307 -27.925 1.00 86.31 363 ARG A O 1
ATOM 2693 N N . ARG A 1 364 ? 15.746 -7.116 -27.589 1.00 87.19 364 ARG A N 1
ATOM 2694 C CA . ARG A 1 364 ? 15.920 -6.768 -29.009 1.00 87.19 364 ARG A CA 1
ATOM 2695 C C . ARG A 1 364 ? 17.322 -7.079 -29.544 1.00 87.19 364 ARG A C 1
ATOM 2697 O O . ARG A 1 364 ? 17.560 -6.873 -30.728 1.00 87.19 364 ARG A O 1
ATOM 2704 N N . GLY A 1 365 ? 18.248 -7.543 -28.701 1.00 84.94 365 GLY A N 1
ATOM 2705 C CA . GLY A 1 365 ? 19.638 -7.785 -29.091 1.00 84.94 365 GLY A CA 1
ATOM 2706 C C . GLY A 1 365 ? 20.391 -6.505 -29.461 1.00 84.94 365 GLY A C 1
ATOM 2707 O O . GLY A 1 365 ? 21.327 -6.552 -30.257 1.00 84.94 365 GLY A O 1
ATOM 2708 N N . LEU A 1 366 ? 19.969 -5.361 -28.918 1.00 88.75 366 LEU A N 1
ATOM 2709 C CA . LEU A 1 366 ? 20.597 -4.063 -29.145 1.00 88.75 366 LEU A CA 1
ATOM 2710 C C . LEU A 1 366 ? 21.674 -3.811 -28.088 1.00 88.75 366 LEU A C 1
ATOM 2712 O O . LEU A 1 366 ? 21.558 -4.261 -26.949 1.00 88.75 366 LEU A O 1
ATOM 2716 N N . THR A 1 367 ? 22.716 -3.057 -28.434 1.00 91.25 367 THR A N 1
ATOM 2717 C CA . THR A 1 367 ? 23.776 -2.715 -27.469 1.00 91.25 367 THR A CA 1
ATOM 2718 C C . THR A 1 367 ? 23.559 -1.309 -26.911 1.00 91.25 367 THR A C 1
ATOM 2720 O O . THR A 1 367 ? 23.559 -0.358 -27.694 1.00 91.25 367 THR A O 1
ATOM 2723 N N . PRO A 1 368 ? 23.400 -1.122 -25.588 1.00 94.88 368 PRO A N 1
ATOM 2724 C CA . PRO A 1 368 ? 23.100 0.182 -25.016 1.00 94.88 368 PRO A CA 1
ATOM 2725 C C . PRO A 1 368 ? 24.312 1.114 -25.086 1.00 94.88 368 PRO A C 1
ATOM 2727 O O . PRO A 1 368 ? 25.460 0.723 -24.859 1.00 94.88 368 PRO A O 1
ATOM 2730 N N . MET A 1 369 ? 24.040 2.380 -25.389 1.00 93.88 369 MET A N 1
ATOM 2731 C CA . MET A 1 369 ? 25.041 3.429 -25.561 1.00 93.88 369 MET A CA 1
ATOM 2732 C C . MET A 1 369 ? 24.936 4.499 -24.471 1.00 93.88 369 MET A C 1
ATOM 2734 O O . MET A 1 369 ? 25.924 4.847 -23.827 1.00 93.88 369 MET A O 1
ATOM 2738 N N . ALA A 1 370 ? 23.739 5.018 -24.241 1.00 96.12 370 ALA A N 1
ATOM 2739 C CA . ALA A 1 370 ? 23.518 6.068 -23.260 1.00 96.12 370 ALA A CA 1
ATOM 2740 C C . ALA A 1 370 ? 22.084 6.009 -22.749 1.00 96.12 370 ALA A C 1
ATOM 2742 O O . ALA A 1 370 ? 21.197 5.513 -23.444 1.00 96.12 370 ALA A O 1
ATOM 2743 N N . ILE A 1 371 ? 21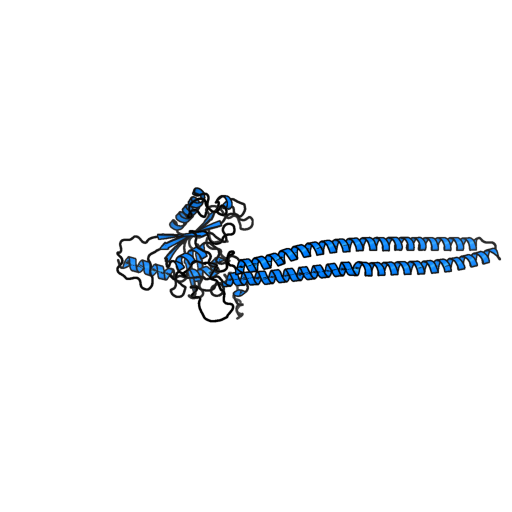.861 6.521 -21.544 1.00 97.94 371 ILE A N 1
ATOM 2744 C CA . ILE A 1 371 ? 20.541 6.565 -20.923 1.00 97.94 371 ILE A CA 1
ATOM 2745 C C . ILE A 1 371 ? 20.304 7.913 -20.254 1.00 97.94 371 ILE A C 1
ATOM 2747 O O . ILE A 1 371 ? 21.185 8.451 -19.588 1.00 97.94 371 ILE A O 1
ATOM 2751 N N . ALA A 1 372 ? 19.106 8.456 -20.420 1.00 97.94 372 ALA A N 1
ATOM 2752 C CA . ALA A 1 372 ? 18.678 9.682 -19.765 1.00 97.94 372 ALA A CA 1
ATOM 2753 C C . ALA A 1 372 ? 17.261 9.498 -19.231 1.00 97.94 372 ALA A C 1
ATOM 2755 O O . ALA A 1 372 ? 16.387 9.038 -19.960 1.00 97.94 372 ALA A O 1
ATOM 2756 N N . GLU A 1 373 ? 17.021 9.882 -17.980 1.00 97.06 373 GLU A N 1
ATOM 2757 C CA . GLU A 1 373 ? 15.673 9.963 -17.424 1.00 97.06 373 GLU A CA 1
ATOM 2758 C C . GLU A 1 373 ? 15.385 11.411 -17.021 1.00 97.06 373 GLU A C 1
ATOM 2760 O O . GLU A 1 373 ? 16.137 12.005 -16.245 1.00 97.06 373 GLU A O 1
ATOM 2765 N N . VAL A 1 374 ? 14.300 11.977 -17.551 1.00 96.62 374 VAL A N 1
ATOM 2766 C CA . VAL A 1 374 ? 13.849 13.351 -17.301 1.00 96.62 374 VAL A CA 1
ATOM 2767 C C . VAL A 1 374 ? 12.517 13.348 -16.557 1.00 96.62 374 VAL A C 1
ATOM 2769 O O . VAL A 1 374 ? 11.641 12.529 -16.839 1.00 96.62 374 VAL A O 1
ATOM 2772 N N . TRP A 1 375 ? 12.354 14.255 -15.595 1.00 95.75 375 TRP A N 1
ATOM 2773 C CA . TRP A 1 375 ? 11.082 14.428 -14.897 1.00 95.75 375 TRP A CA 1
ATOM 2774 C C . TRP A 1 375 ? 10.106 15.293 -15.708 1.00 95.75 375 TRP A C 1
ATOM 2776 O O . TRP A 1 375 ? 10.470 16.387 -16.145 1.00 95.75 375 TRP A O 1
ATOM 2786 N N . VAL A 1 376 ? 8.865 14.820 -15.867 1.00 95.12 376 VAL A N 1
ATOM 2787 C CA . VAL A 1 376 ? 7.777 15.523 -16.567 1.00 95.12 376 VAL A CA 1
ATOM 2788 C C . VAL A 1 376 ? 6.489 15.465 -15.745 1.00 95.12 376 VAL A C 1
ATOM 2790 O O . VAL A 1 376 ? 6.024 14.388 -15.374 1.00 95.12 376 VAL A O 1
ATOM 2793 N N . GLY A 1 377 ? 5.866 16.615 -15.510 1.00 92.81 377 GLY A N 1
ATOM 2794 C CA . GLY A 1 377 ? 4.643 16.792 -14.739 1.00 92.81 377 GLY A CA 1
ATOM 2795 C C . GLY A 1 377 ? 4.843 17.239 -13.290 1.00 92.81 377 GLY A C 1
ATOM 2796 O O . GLY A 1 377 ? 5.945 17.451 -12.788 1.00 92.81 377 GLY A O 1
ATOM 2797 N N . SER A 1 378 ? 3.728 17.381 -12.580 1.00 89.81 378 SER A N 1
ATOM 2798 C CA . SER A 1 378 ? 3.732 17.870 -11.204 1.00 89.81 378 SER A CA 1
ATOM 2799 C C . SER A 1 378 ? 4.323 16.830 -10.243 1.00 89.81 378 SER A C 1
ATOM 2801 O O . SER A 1 378 ? 3.918 15.662 -10.293 1.00 89.81 378 SER A O 1
ATOM 2803 N N . PRO A 1 379 ? 5.237 17.230 -9.338 1.00 80.88 379 PRO A N 1
ATOM 2804 C CA . PRO A 1 379 ? 5.847 16.318 -8.379 1.00 80.88 379 PRO A CA 1
ATOM 2805 C C . PRO A 1 379 ? 4.807 15.685 -7.434 1.00 80.88 379 PRO A C 1
ATOM 2807 O O . PRO A 1 379 ? 3.738 16.265 -7.193 1.00 80.88 379 PRO A O 1
ATOM 2810 N N . PRO A 1 380 ? 5.098 14.500 -6.866 1.00 71.38 380 PRO A N 1
ATOM 2811 C CA . PRO A 1 380 ? 4.337 13.959 -5.746 1.00 71.38 380 PRO A CA 1
ATOM 2812 C C . PRO A 1 380 ? 4.471 14.882 -4.531 1.00 71.38 380 PRO A C 1
ATOM 2814 O O . PRO A 1 380 ? 5.511 15.498 -4.330 1.00 71.38 380 PRO A O 1
ATOM 2817 N N . ARG A 1 381 ? 3.445 14.946 -3.672 1.00 62.00 38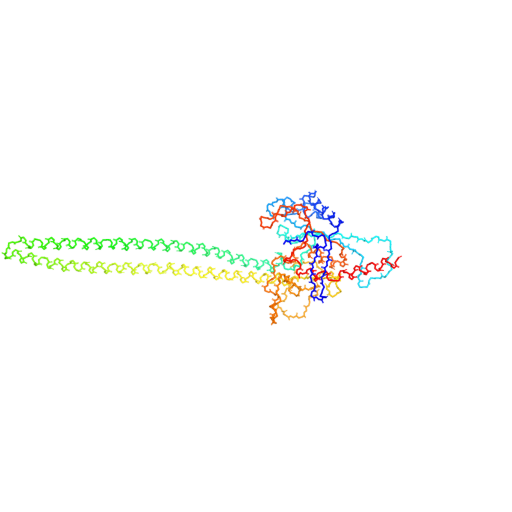1 ARG A N 1
ATOM 2818 C CA . ARG A 1 381 ? 3.502 15.755 -2.437 1.00 62.00 381 ARG A CA 1
ATOM 2819 C C . ARG A 1 381 ? 4.562 15.273 -1.429 1.00 62.00 381 ARG A C 1
ATOM 2821 O O . ARG A 1 381 ? 4.941 16.049 -0.561 1.00 62.00 381 ARG A O 1
ATOM 2828 N N . GLU A 1 382 ? 5.001 14.014 -1.522 1.00 58.22 382 GLU A N 1
ATOM 2829 C CA . GLU A 1 382 ? 5.848 13.336 -0.520 1.00 58.22 382 GLU A CA 1
ATOM 2830 C C . GLU A 1 382 ? 7.280 13.013 -1.002 1.00 58.22 382 GLU A C 1
ATOM 2832 O O . GLU A 1 382 ? 8.171 12.816 -0.179 1.00 58.22 382 GLU A O 1
ATOM 2837 N N . GLU A 1 383 ? 7.538 12.977 -2.314 1.00 54.56 383 GLU A N 1
ATOM 2838 C CA . GLU A 1 383 ? 8.888 12.806 -2.875 1.00 54.56 383 GLU A CA 1
ATOM 2839 C C . GLU A 1 383 ? 9.438 14.209 -3.168 1.00 54.56 383 GLU A C 1
ATOM 2841 O O . GLU A 1 383 ? 8.838 14.939 -3.954 1.00 54.56 383 GLU A O 1
ATOM 2846 N N . GLY A 1 384 ? 10.530 14.599 -2.492 1.00 59.03 384 GLY A N 1
ATOM 2847 C CA . GLY A 1 384 ? 11.101 15.953 -2.542 1.00 59.03 384 GLY A CA 1
ATOM 2848 C C . GLY A 1 384 ? 11.124 16.561 -3.947 1.00 59.03 384 GLY A C 1
ATOM 2849 O O . GLY A 1 384 ? 11.395 15.848 -4.909 1.00 59.03 384 GLY A O 1
ATOM 2850 N N . GLU A 1 385 ? 10.818 17.862 -4.029 1.00 70.62 385 GLU A N 1
ATOM 2851 C CA . GLU A 1 385 ? 10.513 18.647 -5.237 1.00 70.62 385 GLU A CA 1
ATOM 2852 C C . GLU A 1 385 ? 11.268 18.175 -6.490 1.00 70.62 385 GLU A C 1
ATOM 2854 O O . GLU A 1 385 ? 12.370 18.632 -6.811 1.00 70.62 385 GLU A O 1
ATOM 2859 N N . ARG A 1 386 ? 10.674 17.221 -7.216 1.00 86.44 386 ARG A N 1
ATOM 2860 C CA . ARG A 1 386 ? 11.122 16.892 -8.565 1.00 86.44 386 ARG A CA 1
ATOM 2861 C C . ARG A 1 386 ? 10.850 18.099 -9.442 1.00 86.44 386 ARG A C 1
ATOM 2863 O O . ARG A 1 386 ? 9.759 18.665 -9.405 1.00 86.44 386 ARG A O 1
ATOM 2870 N N . VAL A 1 387 ? 11.854 18.485 -10.212 1.00 90.12 387 VAL A N 1
ATOM 2871 C CA . VAL A 1 387 ? 11.804 19.689 -11.032 1.00 90.12 387 VAL A CA 1
ATOM 2872 C C . VAL A 1 387 ? 11.602 19.274 -12.482 1.00 90.12 387 VAL A C 1
ATOM 2874 O O . VAL A 1 387 ? 12.356 18.446 -12.995 1.00 90.12 387 VAL A O 1
ATOM 2877 N N . GLU A 1 388 ? 10.588 19.850 -13.129 1.00 92.12 388 GLU A N 1
ATOM 2878 C CA . GLU A 1 388 ? 10.314 19.675 -14.562 1.00 92.12 388 GLU A CA 1
ATOM 2879 C C . GLU A 1 388 ? 11.598 19.832 -15.384 1.00 92.12 388 GLU A C 1
ATOM 2881 O O . GLU A 1 388 ? 12.389 20.750 -15.153 1.00 92.12 388 GLU A O 1
ATOM 2886 N N . GLY A 1 389 ? 11.829 18.923 -16.330 1.00 93.06 389 GLY A N 1
ATOM 2887 C CA . GLY A 1 389 ? 12.982 18.986 -17.229 1.00 93.06 389 GLY A CA 1
ATOM 2888 C C . GLY A 1 389 ? 14.324 18.645 -16.573 1.00 93.06 389 GLY A C 1
ATOM 2889 O O . GLY A 1 389 ? 15.343 18.618 -17.257 1.00 93.06 389 GLY A O 1
ATOM 2890 N N . THR A 1 390 ? 14.357 18.354 -15.268 1.00 95.12 390 THR A N 1
ATOM 2891 C CA . THR A 1 390 ? 15.589 17.930 -14.593 1.00 95.12 390 T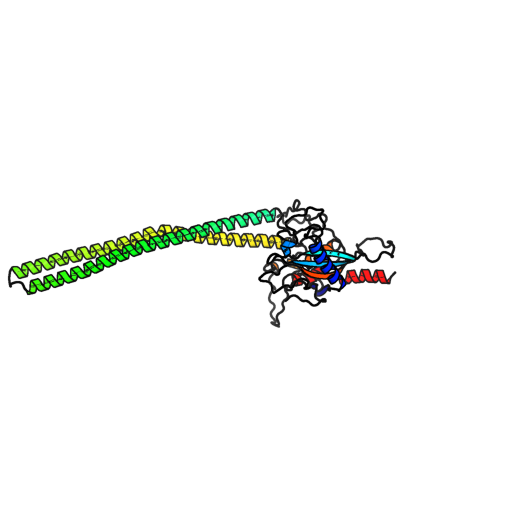HR A CA 1
ATOM 2892 C C . THR A 1 390 ? 15.843 16.446 -14.808 1.00 95.12 390 THR A C 1
ATOM 2894 O O . THR A 1 390 ? 14.937 15.614 -14.710 1.00 95.12 390 THR A O 1
ATOM 2897 N N . PHE A 1 391 ? 17.110 16.117 -15.055 1.00 96.19 391 PHE A N 1
ATOM 2898 C CA . PHE A 1 391 ? 17.578 14.747 -15.188 1.00 96.19 391 PHE A CA 1
ATOM 2899 C C . PHE A 1 391 ? 17.982 14.141 -13.850 1.00 96.19 391 PHE A C 1
ATOM 2901 O O . PHE A 1 391 ? 18.676 14.771 -13.044 1.00 96.19 391 PHE A O 1
ATOM 2908 N N . TYR A 1 392 ? 17.609 12.882 -13.660 1.00 94.19 392 TYR A N 1
ATOM 2909 C CA . TYR A 1 392 ? 17.950 12.102 -12.477 1.00 94.19 392 TYR A CA 1
ATOM 2910 C C . TYR A 1 392 ? 18.475 10.732 -12.906 1.00 94.19 392 TYR A C 1
ATOM 2912 O O . TYR A 1 392 ? 18.016 10.167 -13.895 1.00 94.19 392 TYR A O 1
ATOM 2920 N N . GLY A 1 393 ? 19.471 10.219 -12.188 1.00 92.88 393 GLY A N 1
ATOM 2921 C CA . GLY A 1 393 ? 19.916 8.840 -12.332 1.00 92.88 393 GLY A CA 1
ATOM 2922 C C . GLY A 1 393 ? 18.937 7.865 -11.684 1.00 92.88 393 GLY A C 1
ATOM 2923 O O . GLY A 1 393 ? 18.057 8.252 -10.912 1.00 92.88 393 GLY A O 1
ATOM 2924 N N . ALA A 1 394 ? 19.122 6.582 -11.970 1.00 91.75 394 ALA A N 1
ATOM 2925 C CA . ALA A 1 394 ? 18.250 5.529 -11.483 1.00 91.75 394 ALA A CA 1
ATOM 2926 C C . ALA A 1 394 ? 18.135 5.510 -9.944 1.00 91.75 394 ALA A C 1
ATOM 2928 O O . ALA A 1 394 ? 19.100 5.764 -9.214 1.00 91.75 394 ALA A O 1
ATOM 2929 N N . CYS A 1 395 ? 16.946 5.152 -9.444 1.00 89.19 395 CYS A N 1
ATOM 2930 C CA . CYS A 1 395 ? 16.630 5.164 -8.015 1.00 89.19 395 CYS A CA 1
ATOM 2931 C C . CYS A 1 395 ? 17.656 4.389 -7.177 1.00 89.19 395 CYS A C 1
ATOM 2933 O O . CYS A 1 395 ? 17.860 3.191 -7.403 1.00 89.19 395 CYS A O 1
ATOM 2935 N N . ALA A 1 396 ? 18.198 5.032 -6.138 1.00 84.50 396 ALA A N 1
ATOM 2936 C CA . ALA A 1 396 ? 19.247 4.431 -5.319 1.00 84.50 396 ALA A CA 1
ATOM 2937 C C . ALA A 1 396 ? 18.792 3.141 -4.618 1.00 84.50 396 ALA A C 1
ATOM 2939 O O . ALA A 1 396 ? 19.387 2.093 -4.800 1.00 84.50 396 ALA A O 1
ATOM 2940 N N . ASN A 1 397 ? 17.660 3.183 -3.916 1.00 80.56 397 ASN A N 1
ATOM 2941 C CA . ASN A 1 397 ? 17.209 2.046 -3.105 1.00 80.56 397 ASN A CA 1
ATOM 2942 C C . ASN A 1 397 ? 16.361 1.023 -3.882 1.00 80.56 397 ASN A C 1
ATOM 2944 O O . ASN A 1 397 ? 16.061 -0.044 -3.355 1.00 80.56 397 ASN A O 1
ATOM 2948 N N . ARG A 1 398 ? 15.918 1.362 -5.103 1.00 85.56 398 ARG A N 1
ATOM 2949 C CA . ARG A 1 398 ? 14.993 0.535 -5.905 1.00 85.56 398 ARG A 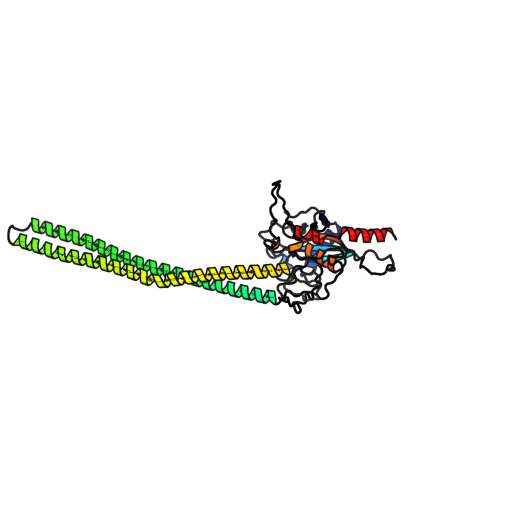CA 1
ATOM 2950 C C . ARG A 1 398 ? 15.654 -0.063 -7.143 1.00 85.56 398 ARG A C 1
ATOM 2952 O O . ARG A 1 398 ? 15.412 -1.223 -7.433 1.00 85.56 398 ARG A O 1
ATOM 2959 N N . CYS A 1 399 ? 16.458 0.705 -7.880 1.00 90.88 399 CYS A N 1
ATOM 2960 C CA . CYS A 1 399 ? 17.009 0.268 -9.167 1.00 90.88 399 CYS A CA 1
ATOM 2961 C C . CYS A 1 399 ? 18.467 -0.168 -9.080 1.00 90.88 399 CYS A C 1
ATOM 2963 O O . CYS A 1 399 ? 18.793 -1.230 -9.604 1.00 90.88 399 CYS A O 1
ATOM 2965 N N . ARG A 1 400 ? 19.339 0.597 -8.403 1.00 91.12 400 ARG A N 1
ATOM 2966 C CA . ARG A 1 400 ? 20.766 0.233 -8.279 1.00 91.12 400 ARG A CA 1
ATOM 2967 C C . ARG A 1 400 ? 21.000 -1.229 -7.858 1.00 91.12 400 ARG A C 1
ATOM 2969 O O . ARG A 1 400 ? 21.839 -1.861 -8.502 1.00 91.12 400 ARG A O 1
ATOM 2976 N N . PRO A 1 401 ? 20.215 -1.808 -6.918 1.00 92.19 401 PRO A N 1
ATOM 2977 C CA . PRO A 1 401 ? 20.329 -3.214 -6.534 1.00 92.19 401 PRO A CA 1
ATOM 2978 C C . PRO A 1 401 ? 20.276 -4.245 -7.661 1.00 92.19 401 PRO A C 1
ATOM 2980 O O . PRO A 1 401 ? 20.809 -5.337 -7.500 1.00 92.19 401 PRO A O 1
ATOM 2983 N N . ILE A 1 402 ? 19.602 -3.940 -8.772 1.00 93.00 402 ILE A N 1
ATOM 2984 C CA . ILE A 1 402 ? 19.424 -4.868 -9.900 1.00 93.00 402 ILE A CA 1
ATOM 2985 C C . ILE A 1 402 ? 20.193 -4.432 -11.152 1.00 93.00 402 ILE A C 1
ATOM 2987 O O . ILE A 1 402 ? 20.451 -5.252 -12.033 1.00 93.00 402 ILE A O 1
ATOM 2991 N N . LEU A 1 403 ? 20.591 -3.158 -11.245 1.00 95.00 403 LEU A N 1
ATOM 2992 C CA . LEU A 1 403 ? 21.192 -2.603 -12.461 1.00 95.00 403 LEU A CA 1
ATOM 2993 C C . LEU A 1 403 ? 22.573 -3.170 -12.773 1.00 95.00 403 LEU A C 1
ATOM 2995 O O . LEU A 1 403 ? 22.920 -3.256 -13.945 1.00 95.00 403 LEU A O 1
ATOM 2999 N N . GLY A 1 404 ? 23.339 -3.594 -11.766 1.00 94.75 404 GLY A N 1
ATOM 3000 C CA . GLY A 1 404 ? 24.632 -4.234 -12.008 1.00 94.75 404 GLY A CA 1
ATOM 3001 C C . GLY A 1 404 ? 24.486 -5.502 -12.842 1.00 94.75 404 GLY A C 1
ATOM 3002 O O . GLY A 1 404 ? 25.157 -5.647 -13.858 1.00 94.75 404 GLY A O 1
ATOM 3003 N N . HIS A 1 405 ? 23.543 -6.372 -12.467 1.00 94.94 405 HIS A N 1
ATOM 3004 C CA . HIS A 1 405 ? 23.199 -7.550 -13.267 1.00 94.94 405 HIS A CA 1
ATOM 3005 C C . HIS A 1 405 ? 22.699 -7.159 -14.655 1.00 94.94 405 HIS A C 1
ATOM 3007 O O . HIS A 1 405 ? 23.202 -7.681 -15.641 1.00 94.94 405 HIS A O 1
ATOM 3013 N N . MET A 1 406 ? 21.750 -6.223 -14.748 1.00 95.31 406 MET A N 1
ATOM 3014 C CA . MET A 1 406 ? 21.136 -5.849 -16.030 1.00 95.31 406 MET A CA 1
ATOM 3015 C C . MET A 1 406 ? 22.107 -5.183 -17.013 1.00 95.31 406 MET A C 1
ATOM 3017 O O . MET A 1 406 ? 21.879 -5.248 -18.214 1.00 95.31 406 MET A O 1
ATOM 3021 N N . LEU A 1 407 ? 23.177 -4.548 -16.529 1.00 96.12 407 LEU A N 1
ATOM 3022 C CA . LEU A 1 407 ? 24.232 -3.938 -17.347 1.00 96.12 407 LEU A CA 1
ATOM 3023 C C . LEU A 1 407 ? 25.407 -4.888 -17.626 1.00 96.12 407 LEU A C 1
ATOM 3025 O O . LEU A 1 407 ? 26.296 -4.554 -18.409 1.00 96.12 407 LEU A O 1
ATOM 3029 N N . CYS A 1 408 ? 25.431 -6.069 -17.009 1.00 94.81 408 CYS A N 1
ATOM 3030 C CA . CYS A 1 408 ? 26.499 -7.037 -17.212 1.00 94.81 408 CYS A CA 1
ATOM 3031 C C . CYS A 1 408 ? 26.577 -7.449 -18.692 1.00 94.81 408 CYS A C 1
ATOM 3033 O O . CYS A 1 408 ? 25.565 -7.798 -19.304 1.00 94.81 408 CYS A O 1
ATOM 3035 N N . GLY A 1 409 ? 27.782 -7.406 -19.266 1.00 91.81 409 GLY A N 1
ATOM 3036 C CA . GLY A 1 409 ? 28.055 -7.724 -20.674 1.00 91.81 409 GLY A CA 1
ATOM 3037 C C . GLY A 1 409 ? 28.030 -6.526 -21.633 1.00 91.81 409 GLY A C 1
ATOM 3038 O O . GLY A 1 409 ? 28.473 -6.663 -22.771 1.00 91.81 409 GLY A O 1
ATOM 3039 N N . VAL A 1 410 ? 27.582 -5.336 -21.207 1.00 91.56 410 VAL A N 1
ATOM 3040 C CA . VAL A 1 410 ? 27.500 -4.149 -22.085 1.00 91.56 410 VAL A CA 1
ATOM 3041 C C . VAL A 1 410 ? 28.864 -3.747 -22.646 1.00 91.56 410 VAL A C 1
ATOM 3043 O O . VAL A 1 410 ? 28.986 -3.494 -23.846 1.00 91.56 410 VAL A O 1
ATOM 3046 N N . GLU A 1 411 ? 29.902 -3.691 -21.809 1.00 87.94 411 GLU A N 1
ATOM 3047 C CA . GLU A 1 411 ? 31.242 -3.284 -22.240 1.00 87.94 411 GLU A CA 1
ATOM 3048 C C . GLU A 1 411 ? 31.846 -4.258 -23.260 1.00 87.94 411 GLU A C 1
ATOM 3050 O O . GLU A 1 411 ? 32.511 -3.830 -24.204 1.00 87.94 411 GLU A O 1
ATOM 3055 N N . GLU A 1 412 ? 31.590 -5.558 -23.109 1.00 85.94 412 GLU A N 1
ATOM 3056 C CA . GLU A 1 412 ? 32.023 -6.575 -24.068 1.00 85.94 412 GLU A CA 1
ATOM 3057 C C . GLU A 1 412 ? 31.332 -6.382 -25.423 1.00 85.94 412 GLU A C 1
ATOM 3059 O O . GLU A 1 412 ? 32.003 -6.331 -26.455 1.00 85.94 412 GLU A O 1
ATOM 3064 N N . ARG A 1 413 ? 30.007 -6.176 -25.429 1.00 85.25 413 ARG A N 1
ATOM 3065 C CA . ARG A 1 413 ? 29.247 -5.907 -26.661 1.00 85.25 413 ARG A CA 1
ATOM 3066 C C . ARG A 1 413 ? 29.739 -4.652 -27.377 1.00 85.25 413 ARG A C 1
ATOM 3068 O O . ARG A 1 413 ? 29.933 -4.681 -28.590 1.00 85.25 413 ARG A O 1
ATOM 3075 N N . ARG A 1 414 ? 30.022 -3.580 -26.633 1.00 81.94 414 ARG A N 1
ATOM 3076 C CA . ARG A 1 414 ? 30.602 -2.343 -27.184 1.00 81.94 414 ARG A CA 1
ATOM 3077 C C . ARG A 1 414 ? 31.961 -2.579 -27.833 1.00 81.94 414 ARG A C 1
ATOM 3079 O O . ARG A 1 414 ? 32.164 -2.176 -28.973 1.00 81.94 414 ARG A O 1
ATOM 3086 N N . ARG A 1 415 ? 32.861 -3.302 -27.156 1.00 81.25 415 ARG A N 1
ATOM 3087 C CA . ARG A 1 415 ? 34.179 -3.658 -27.711 1.00 81.25 415 ARG A CA 1
ATOM 3088 C C . ARG A 1 415 ? 34.064 -4.465 -29.001 1.00 81.25 415 ARG A C 1
ATOM 3090 O O . ARG A 1 415 ? 34.851 -4.243 -29.914 1.00 81.25 415 ARG A O 1
ATOM 3097 N N . LEU A 1 416 ? 33.100 -5.383 -29.092 1.00 74.44 416 LEU A N 1
ATOM 3098 C CA . LEU A 1 416 ? 32.861 -6.163 -30.311 1.00 74.44 416 LEU A CA 1
ATOM 3099 C C . LEU A 1 416 ? 32.415 -5.280 -31.486 1.00 74.44 416 LEU A C 1
ATOM 3101 O O . LEU A 1 416 ? 32.856 -5.507 -32.614 1.00 74.44 416 LEU A O 1
ATOM 3105 N N . ILE A 1 417 ? 31.586 -4.265 -31.228 1.00 71.00 417 ILE A N 1
ATOM 3106 C CA . ILE A 1 417 ? 31.173 -3.278 -32.236 1.00 71.00 417 ILE A CA 1
ATOM 3107 C C . ILE A 1 417 ? 32.381 -2.443 -32.683 1.00 71.00 417 ILE A C 1
ATOM 3109 O O . ILE A 1 417 ? 32.674 -2.375 -33.877 1.00 71.00 417 ILE A O 1
ATOM 3113 N N . ASP A 1 418 ? 33.141 -1.883 -31.741 1.00 71.06 418 ASP A N 1
ATOM 3114 C CA . ASP A 1 418 ? 34.297 -1.032 -32.052 1.00 71.06 418 ASP A CA 1
ATOM 3115 C C . ASP A 1 418 ? 35.421 -1.800 -32.771 1.00 71.06 418 ASP A C 1
ATOM 3117 O O . ASP A 1 418 ? 36.032 -1.290 -33.710 1.00 71.06 418 ASP A O 1
ATOM 3121 N N . ALA A 1 419 ? 35.667 -3.061 -32.404 1.00 63.03 419 ALA A N 1
ATOM 3122 C CA . ALA A 1 419 ? 36.647 -3.909 -33.081 1.00 63.03 419 ALA A CA 1
ATOM 3123 C C . ALA A 1 419 ? 36.273 -4.196 -34.546 1.00 63.03 419 ALA A C 1
ATOM 3125 O O . ALA A 1 419 ? 37.163 -4.276 -35.391 1.00 63.03 419 ALA A O 1
ATOM 3126 N N . LYS A 1 420 ? 34.978 -4.337 -34.869 1.00 59.91 420 LYS A N 1
ATOM 3127 C CA . LYS A 1 420 ? 34.515 -4.453 -36.263 1.00 59.91 420 LYS A CA 1
ATOM 3128 C C . LYS A 1 420 ? 34.688 -3.139 -37.026 1.00 59.91 420 LYS A C 1
ATOM 3130 O O . LYS A 1 420 ? 35.071 -3.186 -38.191 1.00 59.91 420 LYS A O 1
ATOM 3135 N N . ARG A 1 421 ? 34.452 -1.992 -36.377 1.00 62.22 421 ARG A N 1
ATOM 3136 C CA . ARG A 1 421 ? 34.658 -0.659 -36.973 1.00 62.22 421 ARG A CA 1
ATOM 3137 C C . ARG A 1 421 ? 36.119 -0.416 -37.343 1.00 62.22 421 ARG A C 1
ATOM 3139 O O . ARG A 1 421 ? 36.371 0.114 -38.408 1.00 62.22 421 ARG A O 1
ATOM 3146 N N . ASN A 1 422 ? 37.056 -0.857 -36.504 1.00 57.12 422 ASN A N 1
ATOM 3147 C CA . ASN A 1 422 ? 38.496 -0.665 -36.724 1.00 57.12 422 ASN A CA 1
ATOM 3148 C C . ASN A 1 422 ? 39.140 -1.684 -37.687 1.00 57.12 422 ASN A C 1
ATOM 3150 O O . ASN A 1 422 ? 40.321 -1.557 -37.999 1.00 57.12 422 ASN A O 1
ATOM 3154 N N . ARG A 1 423 ? 38.417 -2.740 -38.093 1.00 55.66 423 ARG A N 1
ATOM 3155 C CA . ARG A 1 423 ? 38.877 -3.733 -39.090 1.00 55.66 423 ARG A CA 1
ATOM 3156 C C . ARG A 1 423 ? 38.454 -3.394 -40.523 1.00 55.66 423 ARG A C 1
ATOM 3158 O O . ARG A 1 423 ? 38.937 -4.044 -41.446 1.00 55.66 423 ARG A O 1
ATOM 3165 N N . LYS A 1 424 ? 37.530 -2.450 -40.676 1.00 43.81 424 LYS A N 1
ATOM 3166 C CA . LYS A 1 424 ? 37.101 -1.849 -41.940 1.00 43.81 424 LYS A CA 1
ATOM 3167 C C . LYS A 1 424 ? 37.887 -0.561 -42.145 1.00 43.81 424 LYS A C 1
ATOM 3169 O O . LYS A 1 424 ? 38.125 -0.226 -43.323 1.00 43.81 424 LYS A O 1
#

Sequence (424 aa):
NESKDPRDAAVGHCRACDATHRLTRTPEAESEALALARRVEDAGRLDFDVPAPGDARFDASNLRRPGGGKMLGVLLASAASVHPGADADADASTRDDVVVLKAFSGQLFGEWSVPGWAPPLCGLTHKHPRYVRDRDEIKTVVDAAAATKADARALELAAATAARDWDARIDALSRRLKERSRARRATRAAMERSIEAAAAGEEEDAARATLAATTRLHAAESRAGKRELARLKDARATALASPTEALERARSELTALRSTHRALSRELLGAIFESYRLPNFTTEGGFGTRTTDGLDAESCDIDDSGGAGGWTASGARMADVFVRDDHGDGDDGGGARRKPAASFLPCGCGDCAAPKLLAECARRGLTPMAIAEVWVGSPPREEGERVEGTFYGACANRCRPILGHMLCGVEERRRLIDAKRNRK

Organism: Micromonas pusilla (NCBI:txid38833)

Foldseek 3Di:
DFDLAQFVQDWAAFPVVRDIFTFGADPVQLVVQVVLLVVCVVCQFNLSVDDPPDDPLGGQVQLAPAASKKKKKKFWWFPPFPDPDDDPDDDDPDDGPTDIAIEIFFARSQHQDRPRHQGFQFLDHCPFPVNVVLVVVLVVLVVVLVVLVVVLVVLVVVLVVLLVVLVVVLVVLVVVLVVLVVVLVVVLVVLVVVLVVFDPDPRNVVSVVVSVVSVVVSVVVNVVSVVVSVVSVVVSVVVSPVSVVVSVVSVVSSVVSVVVSVVSVLVSVLSRQQRGFFAALDPQRQFQAQPPDDSPSPPPPPPPPPDPDDDPRRGDRCQVQFDAPPPDDDPPPDPDDDDRSSPDQDPSARRHTVRSRLRSCRNNNIQTRHMWIFMTGHNHPPPPGRDHSRTGHDDDRRYNRRSNNSHPNNVVVVVVVVVVVVVD

Radius of gyration: 39.38 Å; chains: 1; bounding box: 85×50×131 Å

Secondary structure (DSSP, 8-state):
-----GGGSEEEEETTTTEEEEE---HHHHHHHHHHHHHHHHHTBS-TTSPSS--GGGBGGGGGSTT--EEEEEEEEE-----TT--TTS-S-S---EEEEEEESS-BTTBS--TTSPPPSBS--TTSHHHHHHHHHHHHHHHHHHHHHHHHHHHHHHHHHHHHHHHHHHHHHHHHHHHHHHHHHHHHHHHHHHHHHSPTTHHHHHHHHHHHHHHHHHHHHHHHHHHHHHHHHHHHHHHHHHHHHHHHHHHHHHHHHHHHHHHHHHHHHHHHHHTBEE--SSTTTTTT---SS---TTS-----S----S----SEEHHHH----------------PPPGGG-PPTTTT-SHHHHHHHHHHHTTPEEEEEEEEEESPPPSSSTT--TT-B-PSPTTTTHHHHHHHHTTHHHHHHHHHHHHTT-